Protein 7ZS6 (pdb70)

Structure (mmCIF, N/CA/C/O backbone):
data_7ZS6
#
_entry.id   7ZS6
#
_cell.length_a   109.499
_cell.length_b   109.499
_cell.length_c   141.092
_cell.angle_alpha   90.000
_cell.angle_beta   90.000
_cell.angle_gamma   90.000
#
_symmetry.space_group_name_H-M   'I 41 2 2'
#
loop_
_entity.id
_entity.type
_entity.pdbx_description
1 polymer 'Reactive intermediate deaminase A'
2 non-polymer 1,2-ETHANEDIOL
3 non-polymer 'MAGNESIUM ION'
4 non-polymer 'SODIUM ION'
5 water water
#
loop_
_atom_site.group_PDB
_atom_site.id
_atom_site.type_symbol
_atom_site.label_atom_id
_atom_site.label_alt_id
_atom_site.label_comp_id
_atom_site.label_asym_id
_atom_site.label_entity_id
_atom_site.label_seq_id
_atom_site.pdbx_PDB_ins_code
_atom_site.Cartn_x
_atom_site.Cartn_y
_atom_site.Cartn_z
_atom_site.occupancy
_atom_site.B_iso_or_equiv
_atom_site.auth_seq_id
_atom_site.auth_comp_id
_atom_site.auth_asym_id
_atom_site.auth_atom_id
_atom_site.pdbx_PDB_model_num
ATOM 1 N N . LYS A 1 8 ? 40.800 5.048 36.565 1.000 66.148 5 LYS AAA N 1
ATOM 2 C CA . LYS A 1 8 ? 39.327 4.842 36.618 1.000 53.586 5 LYS AAA CA 1
ATOM 3 C C . LYS A 1 8 ? 38.618 5.435 35.395 1.000 53.607 5 LYS AAA C 1
ATOM 4 O O . LYS A 1 8 ? 39.127 6.355 34.686 1.000 44.896 5 LYS AAA O 1
ATOM 10 N N . THR A 1 9 ? 37.387 5.009 35.232 1.000 37.086 6 THR AAA N 1
ATOM 11 C CA . THR A 1 9 ? 36.507 5.551 34.178 1.000 36.581 6 THR AAA CA 1
ATOM 12 C C . THR A 1 9 ? 35.464 6.421 34.869 1.000 37.572 6 THR AAA C 1
ATOM 13 O O . THR A 1 9 ? 34.853 5.936 35.804 1.000 38.115 6 THR AAA O 1
ATOM 17 N N . ILE A 1 10 ? 35.296 7.653 34.408 1.000 48.378 7 ILE AAA N 1
ATOM 18 C CA . ILE A 1 10 ? 34.237 8.580 34.907 1.000 40.700 7 ILE AAA CA 1
ATOM 19 C C . ILE A 1 10 ? 32.953 8.303 34.112 1.000 36.245 7 ILE AAA C 1
ATOM 20 O O . ILE A 1 10 ? 32.985 8.469 32.862 1.000 37.784 7 ILE AAA O 1
ATOM 25 N N . ARG A 1 11 ? 31.924 7.896 34.826 1.000 28.930 8 ARG AAA N 1
ATOM 26 C CA . ARG A 1 11 ? 30.554 7.742 34.319 1.000 26.967 8 ARG AAA CA 1
ATOM 27 C C . ARG A 1 11 ? 29.637 8.863 34.870 1.000 34.074 8 ARG AAA C 1
ATOM 28 O O . ARG A 1 11 ? 29.684 9.223 36.071 1.000 30.948 8 ARG AAA O 1
ATOM 36 N N . LYS A 1 12 ? 28.839 9.461 34.017 1.000 31.029 9 LYS AAA N 1
ATOM 37 C CA A LYS A 1 12 ? 27.816 10.440 34.434 0.560 28.028 9 LYS AAA CA 1
ATOM 38 C CA B LYS A 1 12 ? 27.811 10.433 34.448 0.440 28.405 9 LYS AAA CA 1
ATOM 39 C C . LYS A 1 12 ? 26.464 9.990 33.878 1.000 24.128 9 LYS AAA C 1
ATOM 40 O O . LYS A 1 12 ? 26.360 9.701 32.667 1.000 23.288 9 LYS AAA O 1
ATOM 51 N N . ILE A 1 13 ? 25.466 9.954 34.724 1.000 24.650 10 ILE AAA N 1
ATOM 52 C CA A ILE A 1 13 ? 24.051 9.785 34.320 0.720 24.341 10 ILE AAA CA 1
ATOM 53 C CA B ILE A 1 13 ? 24.056 9.780 34.270 0.280 22.893 10 ILE AAA CA 1
ATOM 54 C C . ILE A 1 13 ? 23.590 11.135 33.760 1.000 24.717 10 ILE AAA C 1
ATOM 55 O O . ILE A 1 13 ? 23.676 12.168 34.472 1.000 26.813 10 ILE AAA O 1
ATOM 64 N N . ILE A 1 14 ? 23.062 11.142 32.542 1.000 22.664 11 ILE AAA N 1
ATOM 65 C CA . ILE A 1 14 ? 22.557 12.348 31.888 1.000 21.861 11 ILE AAA CA 1
ATOM 66 C C . ILE A 1 14 ? 21.040 12.308 31.906 1.000 22.836 11 ILE AAA C 1
ATOM 67 O O . ILE A 1 14 ? 20.382 11.289 31.523 1.000 25.994 11 ILE AAA O 1
ATOM 72 N N . SER A 1 15 ? 20.453 13.422 32.331 1.000 25.600 12 SER AAA N 1
ATOM 73 C CA A SER A 1 15 ? 18.995 13.601 32.494 0.660 29.883 12 SER AAA CA 1
ATOM 74 C CA B SER A 1 15 ? 18.984 13.570 32.327 0.340 25.428 12 SER AAA CA 1
ATOM 75 C C . SER A 1 15 ? 18.663 15.033 32.062 1.000 26.797 12 SER AAA C 1
ATOM 76 O O . SER A 1 15 ? 19.274 15.920 32.631 1.000 32.134 12 SER AAA O 1
ATOM 81 N N . SER A 1 16 ? 17.739 15.217 31.163 1.000 22.909 13 SER AAA N 1
ATOM 82 C CA . SER A 1 16 ? 17.127 16.505 30.837 1.000 23.665 13 SER AAA CA 1
ATOM 83 C C . SER A 1 16 ? 15.631 16.394 31.077 1.000 24.805 13 SER AAA C 1
ATOM 84 O O . SER A 1 16 ? 14.936 15.559 30.511 1.000 25.915 13 SER AAA O 1
ATOM 87 N N . PRO A 1 17 ? 15.032 17.365 31.792 1.000 28.507 14 PRO AAA N 1
ATOM 88 C CA . PRO A 1 17 ? 13.566 17.426 31.850 1.000 29.321 14 PRO AAA CA 1
ATOM 89 C C . PRO A 1 17 ? 12.816 17.861 30.577 1.000 26.844 14 PRO AAA C 1
ATOM 90 O O . PRO A 1 17 ? 11.586 17.705 30.450 1.000 31.571 14 PRO AAA O 1
ATOM 94 N N . LEU A 1 18 ? 13.556 18.352 29.607 1.000 24.589 15 LEU AAA N 1
ATOM 95 C CA . LEU A 1 18 ? 12.999 18.723 28.288 1.000 23.906 15 LEU AAA CA 1
ATOM 96 C C . LEU A 1 18 ? 12.902 17.547 27.334 1.000 26.834 15 LEU AAA C 1
ATOM 97 O O . LEU A 1 18 ? 12.331 17.755 26.245 1.000 29.190 15 LEU AAA O 1
ATOM 102 N N . CYS A 1 19 ? 13.472 16.387 27.675 1.000 24.403 16 CYS AAA N 1
ATOM 103 C CA A CYS A 1 19 ? 13.407 15.185 26.793 0.800 26.357 16 CYS AAA CA 1
ATOM 104 C CA B CYS A 1 19 ? 13.421 15.162 26.834 0.200 28.045 16 CYS AAA CA 1
ATOM 105 C C . CYS A 1 19 ? 12.494 14.204 27.525 1.000 29.430 16 CYS AAA C 1
ATOM 106 O O . CYS A 1 19 ? 12.531 14.151 28.765 1.000 27.388 16 CYS AAA O 1
ATOM 111 N N . PRO A 1 20 ? 11.669 13.414 26.767 1.000 27.012 17 PRO AAA N 1
ATOM 112 C CA . PRO A 1 20 ? 10.738 12.505 27.397 1.000 28.073 17 PRO AAA CA 1
ATOM 113 C C . PRO A 1 20 ? 11.499 11.613 28.370 1.000 28.219 17 PRO AAA C 1
ATOM 114 O O . PRO A 1 20 ? 12.566 11.035 28.064 1.000 28.424 17 PRO AAA O 1
ATOM 118 N N . LYS A 1 21 ? 10.952 11.520 29.560 1.000 33.029 18 LYS AAA N 1
ATOM 119 C CA . LYS A 1 21 ? 11.541 10.704 30.626 1.000 40.364 18 LYS AAA CA 1
ATOM 120 C C . LYS A 1 21 ? 11.280 9.226 30.384 1.000 43.684 18 LYS AAA C 1
ATOM 121 O O . LYS A 1 21 ? 10.302 8.789 29.770 1.000 43.002 18 LYS AAA O 1
ATOM 127 N N . PRO A 1 22 ? 12.261 8.417 30.810 1.000 28.546 19 PRO AAA N 1
ATOM 128 C CA . PRO A 1 22 ? 12.162 6.956 30.737 1.000 34.636 19 PRO AAA CA 1
ATOM 129 C C . PRO A 1 22 ? 10.925 6.292 31.389 1.000 41.039 19 PRO AAA C 1
ATOM 130 O O . PRO A 1 22 ? 10.689 6.603 32.616 1.000 43.191 19 PRO AAA O 1
ATOM 134 N N . VAL A 1 23 ? 10.259 5.391 30.618 1.000 39.935 20 VAL AAA N 1
ATOM 135 C CA A VAL A 1 23 ? 9.060 4.593 31.063 0.600 48.346 20 VAL AAA CA 1
ATOM 136 C CA B VAL A 1 23 ? 9.059 4.591 31.042 0.400 47.791 20 VAL AAA CA 1
ATOM 137 C C . VAL A 1 23 ? 9.502 3.127 31.201 1.000 52.321 20 VAL AAA C 1
ATOM 138 O O . VAL A 1 23 ? 8.817 2.193 30.670 1.000 91.148 20 VAL AAA O 1
ATOM 145 N N . GLY A 1 24 ? 10.617 2.942 31.888 1.000 34.602 21 GLY AAA N 1
ATOM 146 C CA . GLY A 1 24 ? 11.230 1.655 32.257 1.000 31.624 21 GLY AAA CA 1
ATOM 147 C C . GLY A 1 24 ? 12.583 1.913 32.966 1.000 31.701 21 GLY AAA C 1
ATOM 148 O O . GLY A 1 24 ? 12.958 3.085 33.144 1.000 35.166 21 GLY AAA O 1
ATOM 149 N N . PRO A 1 25 ? 13.318 0.846 33.392 1.000 37.974 22 PRO AAA N 1
ATOM 150 C CA . PRO A 1 25 ? 14.594 0.891 34.146 1.000 33.892 22 PRO AAA CA 1
ATOM 151 C C . PRO A 1 25 ? 15.824 1.240 33.270 1.000 30.217 22 PRO AAA C 1
ATOM 152 O O . PRO A 1 25 ? 16.653 0.414 32.948 1.000 23.724 22 PRO AAA O 1
ATOM 156 N N . TYR A 1 26 ? 15.863 2.479 32.809 1.000 26.674 23 TYR AAA N 1
ATOM 157 C CA . TYR A 1 26 ? 16.883 2.992 31.884 1.000 21.539 23 TYR AAA CA 1
ATOM 158 C C . TYR A 1 26 ? 17.063 4.478 32.144 1.000 21.296 23 TYR AAA C 1
ATOM 159 O O . TYR A 1 26 ? 16.209 5.163 32.731 1.000 26.080 23 TYR AAA O 1
ATOM 168 N N . ASN A 1 27 ? 18.198 4.973 31.700 1.000 18.351 24 ASN AAA N 1
ATOM 169 C CA . ASN A 1 27 ? 18.533 6.401 31.678 1.000 19.376 24 ASN AAA CA 1
ATOM 170 C C . ASN A 1 27 ? 18.468 6.952 30.280 1.000 18.882 24 ASN AAA C 1
ATOM 171 O O . ASN A 1 27 ? 18.688 6.214 29.313 1.000 19.049 24 ASN AAA O 1
ATOM 176 N N . GLN A 1 28 ? 18.210 8.242 30.135 1.000 18.110 25 GLN AAA N 1
ATOM 177 C CA A GLN A 1 28 ? 18.205 8.919 28.821 0.650 17.549 25 GLN AAA CA 1
ATOM 178 C CA B GLN A 1 28 ? 18.185 8.903 28.807 0.350 17.383 25 GLN AAA CA 1
ATOM 179 C C . GLN A 1 28 ? 19.543 8.762 28.123 1.000 17.999 25 GLN AAA C 1
ATOM 180 O O . GLN A 1 28 ? 19.597 8.577 26.919 1.000 17.951 25 GLN AAA O 1
ATOM 191 N N . ALA A 1 29 ? 20.657 8.936 28.835 1.000 17.991 26 ALA AAA N 1
ATOM 192 C CA . ALA A 1 29 ? 22.002 8.783 28.282 1.000 17.043 26 ALA AAA CA 1
ATOM 193 C C . ALA A 1 29 ? 22.960 8.493 29.413 1.000 17.740 26 ALA AAA C 1
ATOM 194 O O . ALA A 1 29 ? 22.709 8.889 30.581 1.000 19.449 26 ALA AAA O 1
ATOM 196 N N . ILE A 1 30 ? 24.049 7.896 29.057 1.000 17.730 27 ILE AAA N 1
ATOM 197 C CA . ILE A 1 30 ? 25.211 7.625 29.943 1.000 17.646 27 ILE AAA CA 1
ATOM 198 C C . ILE A 1 30 ? 26.456 8.150 29.277 1.000 17.656 27 ILE AAA C 1
ATOM 199 O O . ILE A 1 30 ? 26.746 7.851 28.118 1.000 19.031 27 ILE AAA O 1
ATOM 204 N N . LEU A 1 31 ? 27.177 8.971 30.017 1.000 18.757 28 LEU AAA N 1
ATOM 205 C CA . LEU A 1 31 ? 28.446 9.556 29.567 1.000 20.596 28 LEU AAA CA 1
ATOM 206 C C . LEU A 1 31 ? 29.570 8.740 30.200 1.000 20.630 28 LEU AAA C 1
ATOM 207 O O . LEU A 1 31 ? 29.595 8.589 31.419 1.000 24.155 28 LEU AAA O 1
ATOM 212 N N . VAL A 1 32 ? 30.473 8.252 29.392 1.000 20.435 29 VAL AAA N 1
ATOM 213 C CA A VAL A 1 32 ? 31.674 7.468 29.788 0.400 23.347 29 VAL AAA CA 1
ATOM 214 C CA B VAL A 1 32 ? 31.674 7.530 29.858 0.600 24.286 29 VAL AAA CA 1
ATOM 215 C C . VAL A 1 32 ? 32.886 8.229 29.267 1.000 23.399 29 VAL AAA C 1
ATOM 216 O O . VAL A 1 32 ? 33.093 8.193 28.062 1.000 22.871 29 VAL AAA O 1
ATOM 223 N N . ASN A 1 33 ? 33.665 8.865 30.171 1.000 26.568 30 ASN AAA N 1
ATOM 224 C CA . ASN A 1 33 ? 34.735 9.804 29.783 1.000 31.561 30 ASN AAA CA 1
ATOM 225 C C . ASN A 1 33 ? 34.100 10.838 28.852 1.000 26.722 30 ASN AAA C 1
ATOM 226 O O . ASN A 1 33 ? 33.296 11.636 29.379 1.000 29.893 30 ASN AAA O 1
ATOM 231 N N . HIS A 1 34 ? 34.448 10.841 27.562 1.000 26.199 31 HIS AAA N 1
ATOM 232 C CA . HIS A 1 34 ? 33.932 11.834 26.613 1.000 29.782 31 HIS AAA CA 1
ATOM 233 C C . HIS A 1 34 ? 32.959 11.194 25.599 1.000 24.381 31 HIS AAA C 1
ATOM 234 O O . HIS A 1 34 ? 32.608 11.869 24.648 1.000 26.238 31 HIS AAA O 1
ATOM 241 N N . THR A 1 35 ? 32.499 9.961 25.793 1.000 22.413 32 THR AAA N 1
ATOM 242 C CA . THR A 1 35 ? 31.586 9.291 24.845 1.000 22.078 32 THR AAA CA 1
ATOM 243 C C . THR A 1 35 ? 30.204 9.157 25.484 1.000 19.526 32 THR AAA C 1
ATOM 244 O O . THR A 1 35 ? 30.080 8.540 26.547 1.000 19.913 32 THR AAA O 1
ATOM 248 N N . LEU A 1 36 ? 29.232 9.756 24.842 1.000 18.933 33 LEU AAA N 1
ATOM 249 C CA . LEU A 1 36 ? 27.863 9.822 25.333 1.000 17.507 33 LEU AAA CA 1
ATOM 250 C C . LEU A 1 36 ? 27.015 8.780 24.569 1.000 17.463 33 LEU AAA C 1
ATOM 251 O O . LEU A 1 36 ? 26.931 8.835 23.328 1.000 17.706 33 LEU AAA O 1
ATOM 256 N N . TYR A 1 37 ? 26.411 7.857 25.303 1.000 16.300 34 TYR AAA N 1
ATOM 257 C CA . TYR A 1 37 ? 25.559 6.801 24.754 1.000 15.927 34 TYR AAA CA 1
ATOM 258 C C . TYR A 1 37 ? 24.131 7.233 25.016 1.000 16.704 34 TYR AAA C 1
ATOM 259 O O . TYR A 1 37 ? 23.680 7.223 26.188 1.000 16.952 34 TYR AAA O 1
ATOM 268 N N . LEU A 1 38 ? 23.397 7.563 23.928 1.000 15.290 35 LEU AAA N 1
ATOM 269 C CA . LEU A 1 38 ? 21.990 7.990 24.089 1.000 15.124 35 LEU AAA CA 1
ATOM 270 C C . LEU A 1 38 ? 21.064 6.786 23.918 1.000 16.859 35 LEU AAA C 1
ATOM 271 O O . LEU A 1 38 ? 21.180 5.990 22.943 1.000 19.031 35 LEU AAA O 1
ATOM 276 N N . SER A 1 39 ? 20.072 6.693 24.753 1.000 16.386 36 SER AAA N 1
ATOM 277 C CA . SER A 1 39 ? 18.924 5.787 24.529 1.000 15.392 36 SER AAA CA 1
ATOM 278 C C . SER A 1 39 ? 18.180 6.208 23.270 1.000 15.578 36 SER AAA C 1
ATOM 279 O O . SER A 1 39 ? 18.166 7.373 22.883 1.000 16.318 36 SER AAA O 1
ATOM 282 N N . GLY A 1 40 ? 17.493 5.249 22.672 1.000 15.712 37 GLY AAA N 1
ATOM 283 C CA . GLY A 1 40 ? 16.606 5.587 21.575 1.000 15.894 37 GLY AAA CA 1
ATOM 284 C C . GLY A 1 40 ? 15.563 6.597 21.950 1.000 14.734 37 GLY AAA C 1
ATOM 285 O O . GLY A 1 40 ? 15.033 6.591 23.087 1.000 18.482 37 GLY AAA O 1
ATOM 286 N N . ILE A 1 41 ? 15.330 7.531 21.067 1.000 13.962 38 ILE AAA N 1
ATOM 287 C CA . ILE A 1 41 ? 14.443 8.683 21.262 1.000 15.015 38 ILE AAA CA 1
ATOM 288 C C . ILE A 1 41 ? 13.303 8.590 20.275 1.000 13.376 38 ILE AAA C 1
ATOM 289 O O . ILE A 1 41 ? 13.493 8.372 19.065 1.000 14.660 38 ILE AAA O 1
ATOM 294 N N . LEU A 1 42 ? 12.096 8.776 20.779 1.000 15.646 39 LEU AAA N 1
ATOM 295 C CA . LEU A 1 42 ? 10.869 8.883 20.025 1.000 15.966 39 LEU AAA CA 1
ATOM 296 C C . LEU A 1 42 ? 10.441 10.338 19.899 1.000 15.397 39 LEU AAA C 1
ATOM 297 O O . LEU A 1 42 ? 10.882 11.191 20.743 1.000 17.590 39 LEU AAA O 1
ATOM 302 N N . GLY A 1 43 ? 9.579 10.664 18.970 1.000 15.573 40 GLY AAA N 1
ATOM 303 C CA . GLY A 1 43 ? 9.029 12.001 18.767 1.000 15.348 40 GLY AAA CA 1
ATOM 304 C C . GLY A 1 43 ? 7.936 12.376 19.771 1.000 17.211 40 GLY AAA C 1
ATOM 305 O O . GLY A 1 43 ? 6.914 12.821 19.285 1.000 17.744 40 GLY AAA O 1
ATOM 306 N N . ILE A 1 44 ? 8.171 12.158 21.032 1.000 16.827 41 ILE AAA N 1
ATOM 307 C CA . ILE A 1 44 ? 7.236 12.484 22.132 1.000 16.941 41 ILE AAA CA 1
ATOM 308 C C . ILE A 1 44 ? 7.373 13.950 22.505 1.000 16.572 41 ILE AAA C 1
ATOM 309 O O . ILE A 1 44 ? 8.488 14.493 22.570 1.000 17.551 41 ILE AAA O 1
ATOM 314 N N . ASP A 1 45 ? 6.229 14.613 22.693 1.000 18.334 42 ASP AAA N 1
ATOM 315 C CA . ASP A 1 45 ? 6.214 15.968 23.274 1.000 18.740 42 ASP AAA CA 1
ATOM 316 C C . ASP A 1 45 ? 6.111 15.810 24.785 1.000 18.494 42 ASP AAA C 1
ATOM 317 O O . ASP A 1 45 ? 5.135 15.240 25.269 1.000 20.160 42 ASP AAA O 1
ATOM 322 N N . VAL A 1 46 ? 7.104 16.248 25.520 1.000 17.885 43 VAL AAA N 1
ATOM 323 C CA A VAL A 1 46 ? 7.051 16.151 27.003 0.680 20.357 43 VAL AAA CA 1
ATOM 324 C CA B VAL A 1 46 ? 7.138 16.246 27.015 0.320 21.053 43 VAL AAA CA 1
ATOM 325 C C . VAL A 1 46 ? 5.850 16.907 27.557 1.000 18.179 43 VAL AAA C 1
ATOM 326 O O . VAL A 1 46 ? 5.417 16.503 28.639 1.000 22.459 43 VAL AAA O 1
ATOM 333 N N . LYS A 1 47 ? 5.273 17.835 26.870 1.000 17.498 44 LYS AAA N 1
ATOM 334 C CA . LYS A 1 47 ? 4.095 18.540 27.347 1.000 18.654 44 LYS AAA CA 1
ATOM 335 C C . LYS A 1 47 ? 2.850 17.677 27.343 1.000 21.220 44 LYS AAA C 1
ATOM 336 O O . LYS A 1 47 ? 1.886 18.082 27.981 1.000 24.969 44 LYS AAA O 1
ATOM 342 N N . THR A 1 48 ? 2.821 16.602 26.542 1.000 21.106 45 THR AAA N 1
ATOM 343 C CA . THR A 1 48 ? 1.624 15.787 26.359 1.000 22.646 45 THR AAA CA 1
ATOM 344 C C . THR A 1 48 ? 1.841 14.347 26.756 1.000 21.871 45 THR AAA C 1
ATOM 345 O O . THR A 1 48 ? 0.842 13.641 26.894 1.000 25.420 45 THR AAA O 1
ATOM 349 N N . GLU A 1 49 ? 3.095 13.879 26.819 1.000 21.973 46 GLU AAA N 1
ATOM 350 C CA A GLU A 1 49 ? 3.437 12.451 27.038 0.680 25.314 46 GLU AAA CA 1
ATOM 351 C CA B GLU A 1 49 ? 3.447 12.456 27.053 0.320 22.591 46 GLU AAA CA 1
ATOM 352 C C . GLU A 1 49 ? 2.990 11.609 25.845 1.000 22.503 46 GLU AAA C 1
ATOM 353 O O . GLU A 1 49 ? 3.000 10.407 25.985 1.000 29.241 46 GLU AAA O 1
ATOM 364 N N . LYS A 1 50 ? 2.675 12.251 24.725 1.000 21.053 47 LYS AAA N 1
ATOM 365 C CA . LYS A 1 50 ? 2.275 11.554 23.513 1.000 22.478 47 LYS AAA CA 1
ATOM 366 C C . LYS A 1 50 ? 3.215 11.903 22.362 1.000 20.119 47 LYS AAA C 1
ATOM 367 O O . LYS A 1 50 ? 3.856 12.978 22.302 1.000 20.531 47 LYS AAA O 1
ATOM 373 N N . LEU A 1 51 ? 3.240 11.033 21.362 1.000 19.788 48 LEU AAA N 1
ATOM 374 C CA . LEU A 1 51 ? 3.870 11.411 20.079 1.000 21.237 48 LEU AAA CA 1
ATOM 375 C C . LEU A 1 51 ? 3.239 12.666 19.488 1.000 20.772 48 LEU AAA C 1
ATOM 376 O O . LEU A 1 51 ? 2.004 12.911 19.696 1.000 24.077 48 LEU AAA O 1
ATOM 381 N N . VAL A 1 52 ? 4.019 13.533 18.898 1.000 20.723 49 VAL AAA N 1
ATOM 382 C CA A VAL A 1 52 ? 3.498 14.630 18.063 0.960 22.382 49 VAL AAA CA 1
ATOM 383 C CA B VAL A 1 52 ? 3.494 14.649 18.071 0.040 23.150 49 VAL AAA CA 1
ATOM 384 C C . VAL A 1 52 ? 2.601 14.057 16.971 1.000 22.783 49 VAL AAA C 1
ATOM 385 O O . VAL A 1 52 ? 2.863 12.919 16.500 1.000 25.063 49 VAL AAA O 1
ATOM 392 N N . ASN A 1 53 ? 1.587 14.786 16.593 1.000 25.674 50 ASN AAA N 1
ATOM 393 C CA A ASN A 1 53 ? 0.738 14.317 15.469 0.670 28.346 50 ASN AAA CA 1
ATOM 394 C CA B ASN A 1 53 ? 0.725 14.350 15.468 0.330 28.493 50 ASN AAA CA 1
ATOM 395 C C . ASN A 1 53 ? 1.481 14.529 14.141 1.000 25.409 50 ASN AAA C 1
ATOM 396 O O . ASN A 1 53 ? 2.386 15.381 14.057 1.000 28.062 50 ASN AAA O 1
ATOM 405 N N . GLY A 1 54 ? 1.116 13.759 13.119 1.000 28.542 51 GLY AAA N 1
ATOM 406 C CA . GLY A 1 54 ? 1.508 14.016 11.720 1.000 30.153 51 GLY AAA CA 1
ATOM 407 C C . GLY A 1 54 ? 2.411 12.921 11.116 1.000 25.950 51 GLY AAA C 1
ATOM 408 O O . GLY A 1 54 ? 2.790 13.091 9.970 1.000 35.128 51 GLY AAA O 1
ATOM 409 N N . GLY A 1 55 ? 2.786 11.904 11.869 1.000 22.238 52 GLY AAA N 1
ATOM 410 C CA . GLY A 1 55 ? 3.524 10.741 11.344 1.000 21.378 52 GLY AAA CA 1
ATOM 411 C C . GLY A 1 55 ? 5.007 10.984 11.284 1.000 20.624 52 GLY AAA C 1
ATOM 412 O O . GLY A 1 55 ? 5.586 11.740 12.077 1.000 20.220 52 GLY AAA O 1
ATOM 413 N N . ALA A 1 56 ? 5.653 10.289 10.359 1.000 19.753 53 ALA AAA N 1
ATOM 414 C CA . ALA A 1 56 ? 7.125 10.195 10.360 1.000 18.463 53 ALA AAA CA 1
ATOM 415 C C . ALA A 1 56 ? 7.828 11.543 10.324 1.000 16.882 53 ALA AAA C 1
ATOM 416 O O . ALA A 1 56 ? 8.860 11.689 11.051 1.000 17.772 53 ALA AAA O 1
ATOM 418 N N . VAL A 1 57 ? 7.450 12.484 9.492 1.000 17.977 54 VAL AAA N 1
ATOM 419 C CA . VAL A 1 57 ? 8.196 13.747 9.377 1.000 18.247 54 VAL AAA CA 1
ATOM 420 C C . VAL A 1 57 ? 8.150 14.490 10.713 1.000 17.928 54 VAL AAA C 1
ATOM 421 O O . VAL A 1 57 ? 9.188 14.897 11.251 1.000 18.092 54 VAL AAA O 1
ATOM 425 N N . ALA A 1 58 ? 6.941 14.647 11.253 1.000 17.850 55 ALA AAA N 1
ATOM 426 C CA . ALA A 1 58 ? 6.753 15.353 12.546 1.000 18.402 55 ALA AAA CA 1
ATOM 427 C C . ALA A 1 58 ? 7.495 14.635 13.638 1.000 17.073 55 ALA AAA C 1
ATOM 428 O O . ALA A 1 58 ? 8.142 15.292 14.477 1.000 17.350 55 ALA AAA O 1
ATOM 430 N N . GLU A 1 59 ? 7.415 13.337 13.661 1.000 16.363 56 GLU AAA N 1
ATOM 431 C CA . GLU A 1 59 ? 8.051 12.575 14.741 1.000 15.359 56 GLU AAA CA 1
ATOM 432 C C . GLU A 1 59 ? 9.573 12.704 14.643 1.000 15.459 56 GLU AAA C 1
ATOM 433 O O . GLU A 1 59 ? 10.243 12.720 15.692 1.000 15.493 56 GLU AAA O 1
ATOM 439 N N . THR A 1 60 ? 10.129 12.699 13.436 1.000 15.490 57 THR AAA N 1
ATOM 440 C CA A THR A 1 60 ? 11.587 12.807 13.277 1.000 15.356 57 THR AAA CA 1
ATOM 441 C CA B THR A 1 60 ? 11.565 12.839 13.239 0.000 17.040 57 THR AAA CA 1
ATOM 442 C C . THR A 1 60 ? 12.041 14.159 13.844 1.000 15.751 57 THR AAA C 1
ATOM 443 O O . THR A 1 60 ? 13.017 14.249 14.552 1.000 15.220 57 THR AAA O 1
ATOM 450 N N . ARG A 1 61 ? 11.286 15.181 13.466 1.000 15.539 58 ARG AAA N 1
ATOM 451 C CA . ARG A 1 61 ? 11.689 16.547 13.926 1.000 15.858 58 ARG AAA CA 1
ATOM 452 C C . ARG A 1 61 ? 11.635 16.622 15.462 1.000 15.887 58 ARG AAA C 1
ATOM 453 O O . ARG A 1 61 ? 12.566 17.157 16.085 1.000 17.371 58 ARG AAA O 1
ATOM 461 N N . GLN A 1 62 ? 10.593 16.072 16.055 1.000 15.557 59 GLN AAA N 1
ATOM 462 C CA . GLN A 1 62 ? 10.484 16.121 17.511 1.000 16.052 59 GLN AAA CA 1
ATOM 463 C C . GLN A 1 62 ? 11.538 15.255 18.187 1.000 15.350 59 GLN AAA C 1
ATOM 464 O O . GLN A 1 62 ? 12.119 15.636 19.190 1.000 16.323 59 GLN AAA O 1
ATOM 470 N N . ALA A 1 63 ? 11.840 14.076 17.619 1.000 14.413 60 ALA AAA N 1
ATOM 471 C CA . ALA A 1 63 ? 12.893 13.225 18.170 1.000 14.193 60 ALA AAA CA 1
ATOM 472 C C . ALA A 1 63 ? 14.225 13.957 18.150 1.000 14.070 60 ALA AAA C 1
ATOM 473 O O . ALA A 1 63 ? 14.972 13.869 19.126 1.000 14.314 60 ALA AAA O 1
ATOM 475 N N . LEU A 1 64 ? 14.540 14.638 17.037 1.000 14.748 61 LEU AAA N 1
ATOM 476 C CA . LEU A 1 64 ? 15.825 15.331 16.932 1.000 16.211 61 LEU AAA CA 1
ATOM 477 C C . LEU A 1 64 ? 15.834 16.562 17.849 1.000 15.998 61 LEU AAA C 1
ATOM 478 O O . LEU A 1 64 ? 16.888 16.846 18.391 1.000 16.208 61 LEU AAA O 1
ATOM 483 N N A LEU A 1 65 ? 14.719 17.266 18.044 0.750 16.184 62 LEU AAA N 1
ATOM 484 N N B LEU A 1 65 ? 14.687 17.220 18.000 0.250 14.756 62 LEU AAA N 1
ATOM 485 C CA A LEU A 1 65 ? 14.687 18.343 19.060 0.750 17.153 62 LEU AAA CA 1
ATOM 486 C CA B LEU A 1 65 ? 14.539 18.343 18.945 0.250 14.745 62 LEU AAA CA 1
ATOM 487 C C A LEU A 1 65 ? 14.953 17.740 20.437 0.750 17.597 62 LEU AAA C 1
ATOM 488 C C B LEU A 1 65 ? 14.791 17.834 20.373 0.250 13.961 62 LEU AAA C 1
ATOM 489 O O A LEU A 1 65 ? 15.804 18.237 21.226 0.750 18.015 62 LEU AAA O 1
ATOM 490 O O B LEU A 1 65 ? 15.496 18.543 21.103 0.250 14.994 62 LEU AAA O 1
ATOM 499 N N . ASN A 1 66 ? 14.285 16.645 20.723 1.000 16.331 63 ASN AAA N 1
ATOM 500 C CA . ASN A 1 66 ? 14.501 15.971 22.023 1.000 16.493 63 ASN AAA CA 1
ATOM 501 C C . ASN A 1 66 ? 15.956 15.637 22.213 1.000 17.184 63 ASN AAA C 1
ATOM 502 O O . ASN A 1 66 ? 16.518 15.818 23.290 1.000 18.762 63 ASN AAA O 1
ATOM 507 N N . MET A 1 67 ? 16.592 15.096 21.152 1.000 15.956 64 MET AAA N 1
ATOM 508 C CA . MET A 1 67 ? 17.984 14.723 21.211 1.000 15.735 64 MET AAA CA 1
ATOM 509 C C . MET A 1 67 ? 18.859 15.952 21.554 1.000 16.451 64 MET AAA C 1
ATOM 510 O O . MET A 1 67 ? 19.822 15.814 22.295 1.000 17.592 64 MET AAA O 1
ATOM 515 N N . GLY A 1 68 ? 18.537 17.089 21.000 1.000 17.651 65 GLY AAA N 1
ATOM 516 C CA . GLY A 1 68 ? 19.307 18.310 21.257 1.000 18.107 65 GLY AAA CA 1
ATOM 517 C C . GLY A 1 68 ? 19.333 18.612 22.742 1.000 18.319 65 GLY AAA C 1
ATOM 518 O O . GLY A 1 68 ? 20.392 19.051 23.232 1.000 19.694 65 GLY AAA O 1
ATOM 519 N N . HIS A 1 69 ? 18.219 18.411 23.453 1.000 18.231 66 HIS AAA N 1
ATOM 520 C CA . HIS A 1 69 ? 18.216 18.673 24.909 1.000 19.402 66 HIS AAA CA 1
ATOM 521 C C . HIS A 1 69 ? 19.203 17.791 25.635 1.000 19.828 66 HIS AAA C 1
ATOM 522 O O . HIS A 1 69 ? 19.892 18.221 26.567 1.000 20.602 66 HIS AAA O 1
ATOM 529 N N A ILE A 1 70 ? 19.244 16.521 25.254 0.690 19.234 67 ILE AAA N 1
ATOM 530 N N B ILE A 1 70 ? 19.252 16.511 25.268 0.310 19.491 67 ILE AAA N 1
ATOM 531 C CA A ILE A 1 70 ? 20.177 15.561 25.883 0.690 17.845 67 ILE AAA CA 1
ATOM 532 C CA B ILE A 1 70 ? 20.186 15.544 25.907 0.310 17.965 67 ILE AAA CA 1
ATOM 533 C C A ILE A 1 70 ? 21.621 15.959 25.544 0.690 18.354 67 ILE AAA C 1
ATOM 534 C C B ILE A 1 70 ? 21.630 15.918 25.544 0.310 17.699 67 ILE AAA C 1
ATOM 535 O O A ILE A 1 70 ? 22.495 15.923 26.457 0.690 21.412 67 ILE AAA O 1
ATOM 536 O O B ILE A 1 70 ? 22.503 15.875 26.447 0.310 20.295 67 ILE AAA O 1
ATOM 545 N N . LEU A 1 71 ? 21.901 16.216 24.268 1.000 17.707 68 LEU AAA N 1
ATOM 546 C CA . LEU A 1 71 ? 23.258 16.579 23.857 1.000 20.761 68 LEU AAA CA 1
ATOM 547 C C . LEU A 1 71 ? 23.712 17.819 24.635 1.000 20.621 68 LEU AAA C 1
ATOM 548 O O . LEU A 1 71 ? 24.807 17.735 25.201 1.000 22.355 68 LEU AAA O 1
ATOM 553 N N . LYS A 1 72 ? 22.848 18.827 24.741 1.000 20.502 69 LYS AAA N 1
ATOM 554 C CA . LYS A 1 72 ? 23.257 20.094 25.403 1.000 22.688 69 LYS AAA CA 1
ATOM 555 C C . LYS A 1 72 ? 23.487 19.810 26.892 1.000 22.051 69 LYS AAA C 1
ATOM 556 O O . LYS A 1 72 ? 24.501 20.282 27.453 1.000 24.055 69 LYS AAA O 1
ATOM 562 N N . GLU A 1 73 ? 22.639 19.026 27.508 1.000 21.873 70 GLU AAA N 1
ATOM 563 C CA . GLU A 1 73 ? 22.777 18.685 28.948 1.000 23.032 70 GLU AAA CA 1
ATOM 564 C C . GLU A 1 73 ? 24.145 18.055 29.221 1.000 24.556 70 GLU AAA C 1
ATOM 565 O O . GLU A 1 73 ? 24.765 18.303 30.285 1.000 27.971 70 GLU AAA O 1
ATOM 571 N N . ALA A 1 74 ? 24.636 17.218 28.299 1.000 22.306 71 ALA AAA N 1
ATOM 572 C CA . ALA A 1 74 ? 25.879 16.455 28.467 1.000 24.021 71 ALA AAA CA 1
ATOM 573 C C . ALA A 1 74 ? 27.109 17.278 28.054 1.000 24.970 71 ALA AAA C 1
ATOM 574 O O . ALA A 1 74 ? 28.227 16.768 28.249 1.000 29.663 71 ALA AAA O 1
ATOM 576 N N . GLY A 1 75 ? 26.951 18.433 27.390 1.000 25.148 72 GLY AAA N 1
ATOM 577 C CA . GLY A 1 75 ? 28.086 19.192 26.832 1.000 24.832 72 GLY AAA CA 1
ATOM 578 C C . GLY A 1 75 ? 28.485 18.719 25.459 1.000 23.346 72 GLY AAA C 1
ATOM 579 O O . GLY A 1 75 ? 29.665 18.889 25.068 1.000 25.585 72 GLY AAA O 1
ATOM 580 N N . SER A 1 76 ? 27.515 18.192 24.702 1.000 22.395 73 SER AAA N 1
ATOM 581 C CA . SER A 1 76 ? 27.703 17.847 23.273 1.000 19.880 73 SER AAA CA 1
ATOM 582 C C . SER A 1 76 ? 26.779 18.718 22.440 1.000 22.602 73 SER AAA C 1
ATOM 583 O O . SER A 1 76 ? 26.169 19.684 22.922 1.000 24.592 73 SER AAA O 1
ATOM 586 N N . ASN A 1 77 ? 26.690 18.382 21.159 1.000 19.763 74 ASN AAA N 1
ATOM 587 C CA A ASN A 1 77 ? 25.918 19.136 20.161 0.440 19.936 74 ASN AAA CA 1
ATOM 588 C CA B ASN A 1 77 ? 25.778 19.051 20.215 0.560 21.600 74 ASN AAA CA 1
ATOM 589 C C . ASN A 1 77 ? 25.698 18.198 18.964 1.000 19.636 74 ASN AAA C 1
ATOM 590 O O . ASN A 1 77 ? 26.369 17.195 18.877 1.000 19.503 74 ASN AAA O 1
ATOM 599 N N . TYR A 1 78 ? 24.829 18.589 18.093 1.000 20.714 75 TYR AAA N 1
ATOM 600 C CA . TYR A 1 78 ? 24.580 17.815 16.864 1.000 18.758 75 TYR AAA CA 1
ATOM 601 C C . TYR A 1 78 ? 25.892 17.613 16.091 1.000 19.813 75 TYR AAA C 1
ATOM 602 O O . TYR A 1 78 ? 26.131 16.536 15.561 1.000 19.959 75 TYR AAA O 1
ATOM 611 N N . ASN A 1 79 ? 26.772 18.628 16.054 1.000 20.445 76 ASN AAA N 1
ATOM 612 C CA A ASN A 1 79 ? 28.090 18.630 15.358 0.350 18.640 76 ASN AAA CA 1
ATOM 613 C CA B ASN A 1 79 ? 27.997 18.474 15.245 0.650 20.749 76 ASN AAA CA 1
ATOM 614 C C . ASN A 1 79 ? 29.053 17.616 15.963 1.000 20.071 76 ASN AAA C 1
ATOM 615 O O . ASN A 1 79 ? 30.160 17.468 15.398 1.000 26.346 76 ASN AAA O 1
ATOM 624 N N . LYS A 1 80 ? 28.741 17.064 17.135 1.000 18.874 77 LYS AAA N 1
ATOM 625 C CA . LYS A 1 80 ? 29.611 16.137 17.868 1.000 19.926 77 LYS AAA CA 1
ATOM 626 C C . LYS A 1 80 ? 28.948 14.750 17.944 1.000 18.475 77 LYS AAA C 1
ATOM 627 O O . LYS A 1 80 ? 29.498 13.900 18.579 1.000 18.377 77 LYS AAA O 1
ATOM 633 N N . VAL A 1 81 ? 27.874 14.540 17.201 1.000 17.714 78 VAL AAA N 1
ATOM 634 C CA . VAL A 1 81 ? 27.299 13.181 17.066 1.000 16.598 78 VAL AAA CA 1
ATOM 635 C C . VAL A 1 81 ? 28.167 12.359 16.121 1.000 17.160 78 VAL AAA C 1
ATOM 636 O O . VAL A 1 81 ? 28.519 12.858 15.039 1.000 18.779 78 VAL AAA O 1
ATOM 640 N N . ILE A 1 82 ? 28.502 11.159 16.547 1.000 17.080 79 ILE AAA N 1
ATOM 641 C CA A ILE A 1 82 ? 29.445 10.189 15.918 0.530 15.660 79 ILE AAA CA 1
ATOM 642 C CA B ILE A 1 82 ? 29.403 10.377 15.679 0.470 17.250 79 ILE AAA CA 1
ATOM 643 C C . ILE A 1 82 ? 28.686 9.208 15.035 1.000 15.363 79 ILE AAA C 1
ATOM 644 O O . ILE A 1 82 ? 29.161 8.879 13.977 1.000 16.946 79 ILE AAA O 1
ATOM 653 N N . LYS A 1 83 ? 27.591 8.687 15.570 1.000 15.624 80 LYS AAA N 1
ATOM 654 C CA A LYS A 1 83 ? 26.862 7.587 14.911 0.800 15.777 80 LYS AAA CA 1
ATOM 655 C CA B LYS A 1 83 ? 26.874 7.552 14.944 0.200 15.824 80 LYS AAA CA 1
ATOM 656 C C . LYS A 1 83 ? 25.404 7.693 15.309 1.000 15.031 80 LYS AAA C 1
ATOM 657 O O . LYS A 1 83 ? 25.109 7.927 16.488 1.000 17.086 80 LYS AAA O 1
ATOM 668 N N . THR A 1 84 ? 24.514 7.533 14.342 1.000 15.074 81 THR AAA N 1
ATOM 669 C CA . THR A 1 84 ? 23.077 7.380 14.612 1.000 14.910 81 THR AAA CA 1
ATOM 670 C C . THR A 1 84 ? 22.594 6.061 14.028 1.000 14.958 81 THR AAA C 1
ATOM 671 O O . THR A 1 84 ? 23.135 5.552 13.030 1.000 15.484 81 THR AAA O 1
ATOM 675 N N . THR A 1 85 ? 21.544 5.507 14.604 1.000 14.264 82 THR AAA N 1
ATOM 676 C CA . THR A 1 85 ? 20.764 4.412 14.050 1.000 14.482 82 THR AAA CA 1
ATOM 677 C C . THR A 1 85 ? 19.329 4.847 13.968 1.000 14.028 82 THR AAA C 1
ATOM 678 O O . THR A 1 85 ? 18.799 5.330 14.979 1.000 15.375 82 THR AAA O 1
ATOM 682 N N . ILE A 1 86 ? 18.752 4.801 12.793 1.000 14.869 83 ILE AAA N 1
ATOM 683 C CA . ILE A 1 86 ? 17.357 5.195 12.557 1.000 15.738 83 ILE AAA CA 1
ATOM 684 C C . ILE A 1 86 ? 16.527 3.932 12.392 1.000 14.782 83 ILE AAA C 1
ATOM 685 O O . ILE A 1 86 ? 16.767 3.122 11.470 1.000 15.049 83 ILE AAA O 1
ATOM 690 N N . PHE A 1 87 ? 15.576 3.734 13.290 1.000 14.223 84 PHE AAA N 1
ATOM 691 C CA . PHE A 1 87 ? 14.638 2.610 13.274 1.000 13.331 84 PHE AAA CA 1
ATOM 692 C C . PHE A 1 87 ? 13.338 3.136 12.743 1.000 14.084 84 PHE AAA C 1
ATOM 693 O O . PHE A 1 87 ? 12.754 4.089 13.300 1.000 15.652 84 PHE AAA O 1
ATOM 701 N N . LEU A 1 88 ? 12.879 2.577 11.646 1.000 12.735 85 LEU AAA N 1
ATOM 702 C CA . LEU A 1 88 ? 11.691 3.033 10.941 1.000 12.664 85 LEU AAA CA 1
ATOM 703 C C . LEU A 1 88 ? 10.591 1.991 11.030 1.000 12.673 85 LEU AAA C 1
ATOM 704 O O . LEU A 1 88 ? 10.861 0.781 10.931 1.000 13.475 85 LEU AAA O 1
ATOM 709 N N . GLN A 1 89 ? 9.357 2.473 11.173 1.000 13.878 86 GLN AAA N 1
ATOM 710 C CA A GLN A 1 89 ? 8.161 1.619 10.978 0.280 13.159 86 GLN AAA CA 1
ATOM 711 C CA B GLN A 1 89 ? 8.239 1.540 10.982 0.720 13.915 86 GLN AAA CA 1
ATOM 712 C C . GLN A 1 89 ? 7.991 1.263 9.490 1.000 14.250 86 GLN AAA C 1
ATOM 713 O O . GLN A 1 89 ? 7.462 0.188 9.184 1.000 15.470 86 GLN AAA O 1
ATOM 724 N N . ASP A 1 90 ? 8.358 2.180 8.617 1.000 14.303 87 ASP AAA N 1
ATOM 725 C CA . ASP A 1 90 ? 8.143 1.994 7.163 1.000 14.371 87 ASP AAA CA 1
ATOM 726 C C . ASP A 1 90 ? 9.378 2.519 6.476 1.000 14.551 87 ASP AAA C 1
ATOM 727 O O . ASP A 1 90 ? 9.616 3.733 6.452 1.000 14.872 87 ASP AAA O 1
ATOM 732 N N . ILE A 1 91 ? 10.100 1.633 5.781 1.000 14.201 88 ILE AAA N 1
ATOM 733 C CA A ILE A 1 91 ? 11.312 2.030 5.025 0.920 15.519 88 ILE AAA CA 1
ATOM 734 C CA B ILE A 1 91 ? 11.337 2.050 5.028 0.080 15.607 88 ILE AAA CA 1
ATOM 735 C C . ILE A 1 91 ? 10.972 3.123 4.002 1.000 15.436 88 ILE AAA C 1
ATOM 736 O O . ILE A 1 91 ? 11.862 3.867 3.629 1.000 15.783 88 ILE AAA O 1
ATOM 745 N N . ASN A 1 92 ? 9.729 3.161 3.517 1.000 14.973 89 ASN AAA N 1
ATOM 746 C CA . ASN A 1 92 ? 9.377 4.169 2.500 1.000 16.214 89 ASN AAA CA 1
ATOM 747 C C . ASN A 1 92 ? 9.369 5.579 3.058 1.000 16.590 89 ASN AAA C 1
ATOM 748 O O . ASN A 1 92 ? 9.360 6.528 2.257 1.000 18.190 89 ASN AAA O 1
ATOM 753 N N . ASP A 1 93 ? 9.466 5.761 4.372 1.000 15.342 90 ASP AAA N 1
ATOM 754 C CA . ASP A 1 93 ? 9.615 7.094 4.973 1.000 16.181 90 ASP AAA CA 1
ATOM 755 C C . ASP A 1 93 ? 11.056 7.572 4.937 1.000 16.209 90 ASP AAA C 1
ATOM 756 O O . ASP A 1 93 ? 11.343 8.705 5.348 1.000 16.403 90 ASP AAA O 1
ATOM 761 N N . PHE A 1 94 ? 12.014 6.736 4.501 1.000 15.536 91 PHE AAA N 1
ATOM 762 C CA . PHE A 1 94 ? 13.426 7.107 4.637 1.000 15.898 91 PHE AAA CA 1
ATOM 763 C C . PHE A 1 94 ? 13.765 8.445 4.005 1.000 17.006 91 PHE AAA C 1
ATOM 764 O O . PHE A 1 94 ? 14.431 9.257 4.662 1.000 17.173 91 PHE AAA O 1
ATOM 772 N N . THR A 1 95 ? 13.317 8.721 2.774 1.000 16.807 92 THR AAA N 1
ATOM 773 C CA A THR A 1 95 ? 13.692 10.001 2.113 0.800 18.698 92 THR AAA CA 1
ATOM 774 C CA B THR A 1 95 ? 13.783 10.002 2.172 0.200 16.738 92 THR AAA CA 1
ATOM 775 C C . THR A 1 95 ? 13.163 11.198 2.936 1.000 17.687 92 THR AAA C 1
ATOM 776 O O . THR A 1 95 ? 13.881 12.161 3.125 1.000 18.626 92 THR AAA O 1
ATOM 783 N N . ASP A 1 96 ? 11.928 11.106 3.407 1.000 16.857 93 ASP AAA N 1
ATOM 784 C CA . ASP A 1 96 ? 11.343 12.193 4.223 1.000 17.228 93 ASP AAA CA 1
ATOM 785 C C . ASP A 1 96 ? 12.087 12.399 5.555 1.000 18.145 93 ASP AAA C 1
ATOM 786 O O . ASP A 1 96 ? 12.382 13.519 5.970 1.000 19.387 93 ASP AAA O 1
ATOM 791 N N . VAL A 1 97 ? 12.408 11.284 6.200 1.000 16.872 94 VAL AAA N 1
ATOM 792 C CA . VAL A 1 97 ? 13.146 11.311 7.456 1.000 17.624 94 VAL AAA CA 1
ATOM 793 C C . VAL A 1 97 ? 14.495 11.946 7.226 1.000 16.892 94 VAL AAA C 1
ATOM 794 O O . VAL A 1 97 ? 14.953 12.798 8.006 1.000 17.976 94 VAL AAA O 1
ATOM 798 N N . ASN A 1 98 ? 15.163 11.584 6.133 1.000 16.371 95 ASN AAA N 1
ATOM 799 C CA A ASN A 1 98 ? 16.434 12.158 5.755 0.750 17.593 95 ASN AAA CA 1
ATOM 800 C CA B ASN A 1 98 ? 16.482 12.177 5.766 0.250 16.375 95 ASN AAA CA 1
ATOM 801 C C . ASN A 1 98 ? 16.363 13.702 5.576 1.000 17.946 95 ASN AAA C 1
ATOM 802 O O . ASN A 1 98 ? 17.320 14.405 5.930 1.000 17.760 95 ASN AAA O 1
ATOM 811 N N . GLU A 1 99 ? 15.288 14.181 4.951 1.000 17.047 96 GLU AAA N 1
ATOM 812 C CA . GLU A 1 99 ? 15.172 15.644 4.770 1.000 18.194 96 GLU AAA CA 1
ATOM 813 C C . GLU A 1 99 ? 15.097 16.336 6.140 1.000 17.254 96 GLU AAA C 1
ATOM 814 O O . GLU A 1 99 ? 15.751 17.370 6.326 1.000 18.872 96 GLU AAA O 1
ATOM 820 N N . VAL A 1 100 ? 14.364 15.769 7.076 1.000 17.040 97 VAL AAA N 1
ATOM 821 C CA . VAL A 1 100 ? 14.322 16.365 8.426 1.000 17.109 97 VAL AAA CA 1
ATOM 822 C C . VAL A 1 100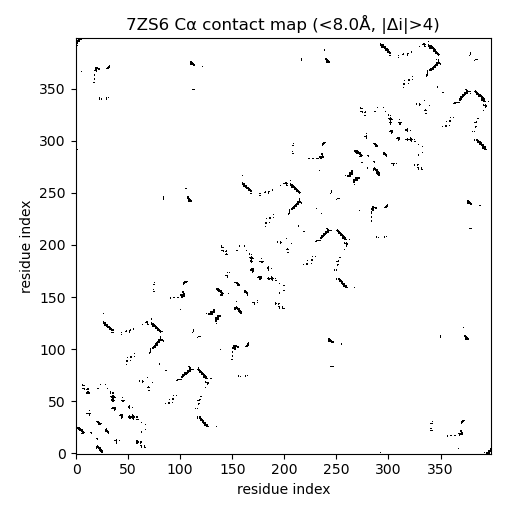 ? 15.693 16.285 9.100 1.000 17.404 97 VAL AAA C 1
ATOM 823 O O . VAL A 1 100 ? 16.137 17.225 9.734 1.000 17.980 97 VAL AAA O 1
ATOM 827 N N . TYR A 1 101 ? 16.349 15.145 8.953 1.000 16.958 98 TYR AAA N 1
ATOM 828 C CA . TYR A 1 101 ? 17.654 14.904 9.541 1.000 17.217 98 TYR AAA CA 1
ATOM 829 C C . TYR A 1 101 ? 18.581 16.033 9.143 1.000 17.316 98 TYR AAA C 1
ATOM 830 O O . TYR A 1 101 ? 19.389 16.486 9.980 1.000 18.978 98 TYR AAA O 1
ATOM 839 N N . LYS A 1 102 ? 18.521 16.459 7.869 1.000 17.875 99 LYS AAA N 1
ATOM 840 C CA . LYS A 1 102 ? 19.408 17.545 7.362 1.000 19.738 99 LYS AAA CA 1
ATOM 841 C C . LYS A 1 102 ? 19.090 18.923 7.965 1.000 19.634 99 LYS AAA C 1
ATOM 842 O O . LYS A 1 102 ? 19.952 19.808 7.825 1.000 22.537 99 LYS AAA O 1
ATOM 848 N N . GLU A 1 103 ? 17.984 19.091 8.658 1.000 19.868 100 GLU AAA N 1
ATOM 849 C CA . GLU A 1 103 ? 17.711 20.338 9.417 1.000 20.308 100 GLU AAA CA 1
ATOM 850 C C . GLU A 1 103 ? 18.608 20.426 10.631 1.000 20.237 100 GLU AAA C 1
ATOM 851 O O . GLU A 1 103 ? 18.807 21.543 11.182 1.000 22.662 100 GLU AAA O 1
ATOM 857 N N . PHE A 1 104 ? 19.088 19.300 11.096 1.000 19.819 101 PHE AAA N 1
ATOM 858 C CA . PHE A 1 104 ? 19.849 19.185 12.354 1.000 18.698 101 PHE AAA CA 1
ATOM 859 C C . PHE A 1 104 ? 21.325 18.925 12.155 1.000 20.646 101 PHE AAA C 1
ATOM 860 O O . PHE A 1 104 ? 22.142 19.453 12.908 1.000 22.919 101 PHE AAA O 1
ATOM 868 N N . PHE A 1 105 ? 21.643 18.036 11.223 1.000 19.558 102 PHE AAA N 1
ATOM 869 C CA . PHE A 1 105 ? 23.031 17.629 10.950 1.000 19.792 102 PHE AAA CA 1
ATOM 870 C C . PHE A 1 105 ? 23.439 18.328 9.664 1.000 22.952 102 PHE AAA C 1
ATOM 871 O O . PHE A 1 105 ? 22.855 18.083 8.613 1.000 25.933 102 PHE AAA O 1
ATOM 879 N N . LYS A 1 106 ? 24.433 19.204 9.776 1.000 23.748 103 LYS AAA N 1
ATOM 880 C CA . LYS A 1 106 ? 24.864 20.157 8.721 1.000 25.527 103 LYS AAA CA 1
ATOM 881 C C . LYS A 1 106 ? 26.287 19.925 8.223 1.000 27.403 103 LYS AAA C 1
ATOM 882 O O . LYS A 1 106 ? 26.619 20.412 7.140 1.000 29.420 103 LYS AAA O 1
ATOM 888 N N . GLU A 1 107 ? 27.115 19.357 9.067 1.000 25.023 104 GLU AAA N 1
ATOM 889 C CA A GLU A 1 107 ? 28.551 19.176 8.786 0.790 29.407 104 GLU AAA CA 1
ATOM 890 C CA B GLU A 1 107 ? 28.576 19.237 8.840 0.210 26.579 104 GLU AAA CA 1
ATOM 891 C C . GLU A 1 107 ? 29.085 17.982 9.553 1.000 23.123 104 GLU AAA C 1
ATOM 892 O O . GLU A 1 107 ? 28.468 17.567 10.497 1.000 24.845 104 GLU AAA O 1
ATOM 903 N N . ASN A 1 108 ? 30.225 17.431 9.115 1.000 23.823 105 ASN AAA N 1
ATOM 904 C CA . ASN A 1 108 ? 30.932 16.379 9.887 1.000 23.898 105 ASN AAA CA 1
ATOM 905 C C . ASN A 1 108 ? 29.887 15.311 10.207 1.000 19.800 105 ASN AAA C 1
ATOM 906 O O . ASN A 1 108 ? 29.806 14.851 11.366 1.000 21.379 105 ASN AAA O 1
ATOM 911 N N . TYR A 1 109 ? 29.143 14.881 9.187 1.000 19.744 106 TYR AAA N 1
ATOM 912 C CA . TYR A 1 109 ? 27.937 14.086 9.429 1.000 17.338 106 TYR AAA CA 1
ATOM 913 C C . TYR A 1 109 ? 28.291 12.800 10.156 1.000 17.360 106 TYR AAA C 1
ATOM 914 O O . TYR A 1 109 ? 29.300 12.122 9.903 1.000 17.676 106 TYR AAA O 1
ATOM 923 N N . PRO A 1 110 ? 27.393 12.339 11.054 1.000 16.740 107 PRO AAA N 1
ATOM 924 C CA . PRO A 1 110 ? 27.590 11.044 11.688 1.000 15.545 107 PRO AAA CA 1
ATOM 925 C C . PRO A 1 110 ? 27.648 9.868 10.728 1.000 14.758 107 PRO AAA C 1
ATOM 926 O O . PRO A 1 110 ? 27.056 9.929 9.672 1.000 15.675 107 PRO AAA O 1
ATOM 930 N N . ALA A 1 111 ? 28.276 8.818 11.189 1.000 14.977 108 ALA AAA N 1
ATOM 931 C CA . ALA A 1 111 ? 28.020 7.499 10.590 1.000 14.543 108 ALA AAA CA 1
ATOM 932 C C . ALA A 1 111 ? 26.543 7.163 10.805 1.000 15.186 108 ALA AAA C 1
ATOM 933 O O . ALA A 1 111 ? 25.956 7.706 11.794 1.000 15.690 108 ALA AAA O 1
ATOM 935 N N . ARG A 1 112 ? 25.973 6.262 10.057 1.000 14.516 109 ARG AAA N 1
ATOM 936 C CA . ARG A 1 112 ? 24.516 6.036 10.163 1.000 15.198 109 ARG AAA CA 1
ATOM 937 C C . ARG A 1 112 ? 24.194 4.633 9.703 1.000 14.931 109 ARG AAA C 1
ATOM 938 O O . ARG A 1 112 ? 24.783 4.122 8.735 1.000 16.365 109 ARG AAA O 1
ATOM 946 N N . SER A 1 113 ? 23.175 4.032 10.316 1.000 14.002 110 SER AAA N 1
ATOM 947 C CA . SER A 1 113 ? 22.504 2.854 9.792 1.000 14.264 110 SER AAA CA 1
ATOM 948 C C . SER A 1 113 ? 21.011 3.062 9.920 1.000 14.844 110 SER AAA C 1
ATOM 949 O O . SER A 1 113 ? 20.582 3.770 10.814 1.000 15.275 110 SER AAA O 1
ATOM 952 N N . THR A 1 114 ? 20.259 2.523 8.984 1.000 16.333 111 THR AAA N 1
ATOM 953 C CA . THR A 1 114 ? 18.829 2.701 8.919 1.000 16.090 111 THR AAA CA 1
ATOM 954 C C . THR A 1 114 ? 18.166 1.408 8.502 1.000 16.479 111 THR AAA C 1
ATOM 955 O O . THR A 1 114 ? 18.644 0.727 7.587 1.000 19.613 111 THR AAA O 1
ATOM 959 N N . PHE A 1 115 ? 17.078 1.038 9.140 1.000 14.442 112 PHE AAA N 1
ATOM 960 C CA . PHE A 1 115 ? 16.301 -0.123 8.688 1.000 15.514 112 PHE AAA CA 1
ATOM 961 C C . PHE A 1 115 ? 14.893 -0.023 9.239 1.000 13.112 112 PHE AAA C 1
ATOM 962 O O . PHE A 1 115 ? 14.622 0.732 10.168 1.000 13.950 112 PHE AAA O 1
ATOM 970 N N . GLN A 1 116 ? 13.996 -0.814 8.648 1.000 12.777 113 GLN AAA N 1
ATOM 971 C CA . GLN A 1 116 ? 12.633 -0.968 9.118 1.000 12.766 113 GLN AAA CA 1
ATOM 972 C C . GLN A 1 116 ? 12.554 -2.095 10.102 1.000 13.709 113 GLN AAA C 1
ATOM 973 O O . GLN A 1 116 ? 13.016 -3.194 9.812 1.000 15.045 113 GLN AAA O 1
ATOM 979 N N . VAL A 1 117 ? 11.938 -1.812 11.243 1.000 14.459 114 VAL AAA N 1
ATOM 980 C CA . VAL A 1 117 ? 11.707 -2.781 12.335 1.000 15.754 114 VAL AAA CA 1
ATOM 981 C C . VAL A 1 117 ? 10.360 -3.406 12.197 1.000 17.710 114 VAL AAA C 1
ATOM 982 O O . VAL A 1 117 ? 9.582 -3.015 11.325 1.000 19.391 114 VAL AAA O 1
ATOM 986 N N . GLY A 1 118 ? 10.078 -4.363 13.045 1.000 17.356 115 GLY AAA N 1
ATOM 987 C CA . GLY A 1 118 ? 8.728 -4.928 13.159 1.000 18.760 115 GLY AAA CA 1
ATOM 988 C C . GLY A 1 118 ? 7.738 -3.991 13.784 1.000 19.994 115 GLY AAA C 1
ATOM 989 O O . GLY A 1 118 ? 6.644 -3.763 13.221 1.000 22.403 115 GLY AAA O 1
ATOM 990 N N . LYS A 1 119 ? 8.123 -3.417 14.940 1.000 18.031 116 LYS AAA N 1
ATOM 991 C CA . LYS A 1 119 ? 7.280 -2.467 15.661 1.000 17.654 116 LYS AAA CA 1
ATOM 992 C C . LYS A 1 119 ? 8.171 -1.684 16.597 1.000 16.100 116 LYS AAA C 1
ATOM 993 O O . LYS A 1 119 ? 9.133 -2.200 17.125 1.000 17.011 116 LYS AAA O 1
ATOM 999 N N . LEU A 1 120 ? 7.767 -0.448 16.852 1.000 17.280 117 LEU AAA N 1
ATOM 1000 C CA . LEU A 1 120 ? 8.416 0.447 17.826 1.000 16.524 117 LEU AAA CA 1
ATOM 1001 C C . LEU A 1 120 ? 7.513 0.599 19.044 1.000 18.307 117 LEU AAA C 1
ATOM 1002 O O . LEU A 1 120 ? 6.270 0.429 18.988 1.000 21.891 117 LEU AAA O 1
ATOM 1007 N N . PRO A 1 121 ? 8.095 0.978 20.172 1.000 18.397 118 PRO AAA N 1
ATOM 1008 C CA . PRO A 1 121 ? 7.268 1.407 21.289 1.000 19.174 118 PRO AAA CA 1
ATOM 1009 C C . PRO A 1 121 ? 6.331 2.528 20.856 1.000 18.843 118 PRO AAA C 1
ATOM 1010 O O . PRO A 1 121 ? 6.606 3.334 19.935 1.000 19.866 118 PRO AAA O 1
ATOM 1014 N N . MET A 1 122 ? 5.167 2.563 21.514 1.000 21.476 119 MET AAA N 1
ATOM 1015 C CA A MET A 1 122 ? 4.146 3.628 21.307 0.730 22.372 119 MET AAA CA 1
ATOM 1016 C CA B MET A 1 122 ? 4.158 3.637 21.322 0.270 22.622 119 MET AAA CA 1
ATOM 1017 C C . MET A 1 122 ? 3.600 3.634 19.886 1.000 19.349 119 MET AAA C 1
ATOM 1018 O O . MET A 1 122 ? 3.044 4.627 19.450 1.000 21.108 119 MET AAA O 1
ATOM 1027 N N . ALA A 1 123 ? 3.740 2.511 19.196 1.000 19.197 120 ALA AAA N 1
ATOM 1028 C CA . ALA A 1 123 ? 3.329 2.473 17.769 1.000 18.954 120 ALA AAA CA 1
ATOM 1029 C C . ALA A 1 123 ? 3.912 3.667 16.994 1.000 18.821 120 ALA AAA C 1
ATOM 1030 O O . ALA A 1 123 ? 3.336 4.201 16.066 1.000 19.737 120 ALA AAA O 1
ATOM 1032 N N . ALA A 1 124 ? 5.133 4.031 17.346 1.000 15.997 121 ALA AAA N 1
ATOM 1033 C CA . ALA A 1 124 ? 5.815 5.162 16.691 1.000 16.818 121 ALA AAA CA 1
ATOM 1034 C C . ALA A 1 124 ? 6.233 4.814 15.251 1.000 14.820 121 ALA AAA C 1
ATOM 1035 O O . ALA A 1 124 ? 6.368 3.639 14.892 1.000 16.318 121 ALA AAA O 1
ATOM 1037 N N . GLN A 1 125 ? 6.481 5.860 14.504 1.000 14.744 122 GLN AAA N 1
ATOM 1038 C CA . GLN A 1 125 ? 6.994 5.685 13.150 1.000 15.129 122 GLN AAA CA 1
ATOM 1039 C C . GLN A 1 125 ? 8.502 5.729 13.058 1.000 13.612 122 GLN AAA C 1
ATOM 1040 O O . GLN A 1 125 ? 9.059 5.313 12.031 1.000 14.925 122 GLN AAA O 1
ATOM 1046 N N . LEU A 1 126 ? 9.169 6.278 14.048 1.000 14.364 123 LEU AAA N 1
ATOM 1047 C CA . LEU A 1 126 ? 10.596 6.606 14.011 1.000 16.828 123 LEU AAA CA 1
ATOM 1048 C C . LEU A 1 126 ? 11.149 6.469 15.428 1.000 14.271 123 LEU AAA C 1
ATOM 1049 O O . LEU A 1 126 ? 10.516 6.938 16.381 1.000 14.677 123 LEU AAA O 1
ATOM 1054 N N . GLU A 1 127 ? 12.328 5.922 15.572 1.000 13.895 124 GLU AAA N 1
ATOM 1055 C CA . GLU A 1 127 ? 13.114 6.000 16.785 1.000 14.117 124 GLU AAA CA 1
ATOM 1056 C C . GLU A 1 127 ? 14.553 6.183 16.356 1.000 14.682 124 GLU AAA C 1
ATOM 1057 O O . GLU A 1 127 ? 14.994 5.598 15.372 1.000 15.410 124 GLU AAA O 1
ATOM 1063 N N A ILE A 1 128 ? 15.276 7.076 17.015 0.510 13.275 125 ILE AAA N 1
ATOM 1064 N N B ILE A 1 128 ? 15.297 6.945 17.126 0.490 13.812 125 ILE AAA N 1
ATOM 1065 C CA A ILE A 1 128 ? 16.701 7.340 16.684 0.510 13.265 125 ILE AAA CA 1
ATOM 1066 C CA B ILE A 1 128 ? 16.695 7.254 16.771 0.490 14.170 125 ILE AAA CA 1
ATOM 1067 C C A ILE A 1 128 ? 17.577 7.129 17.912 0.510 12.691 125 ILE AAA C 1
ATOM 1068 C C B ILE A 1 128 ? 17.582 7.088 17.984 0.490 13.738 125 ILE AAA C 1
ATOM 1069 O O A ILE A 1 128 ? 17.296 7.759 18.921 0.510 13.412 125 ILE AAA O 1
ATOM 1070 O O B ILE A 1 128 ? 17.298 7.635 19.031 0.490 15.464 125 ILE AAA O 1
ATOM 1079 N N . GLU A 1 129 ? 18.616 6.308 17.796 1.000 13.718 126 GLU AAA N 1
ATOM 1080 C CA A GLU A 1 129 ? 19.627 6.221 18.874 0.550 13.672 126 GLU AAA CA 1
ATOM 1081 C CA B GLU A 1 129 ? 19.663 6.065 18.793 0.450 13.080 126 GLU AAA CA 1
ATOM 1082 C C . GLU A 1 129 ? 20.925 6.805 18.358 1.000 14.943 126 GLU AAA C 1
ATOM 1083 O O . GLU A 1 129 ? 21.180 6.857 17.186 1.000 18.875 126 GLU AAA O 1
ATOM 1094 N N . ALA A 1 130 ? 21.744 7.295 19.245 1.000 16.704 127 ALA AAA N 1
ATOM 1095 C CA . ALA A 1 130 ? 22.970 7.966 18.844 1.000 16.450 127 ALA AAA CA 1
ATOM 1096 C C . ALA A 1 130 ? 24.065 7.759 19.853 1.000 16.191 127 ALA AAA C 1
ATOM 1097 O O . ALA A 1 130 ? 23.816 7.438 21.000 1.000 16.359 127 ALA AAA O 1
ATOM 1099 N N . ILE A 1 131 ? 25.276 7.988 19.371 1.000 15.577 128 ILE AAA N 1
ATOM 1100 C CA A ILE A 1 131 ? 26.516 8.093 20.158 0.680 16.685 128 ILE AAA CA 1
ATOM 1101 C CA B ILE A 1 131 ? 26.480 8.121 20.213 0.320 16.397 128 ILE AAA CA 1
ATOM 1102 C C . ILE A 1 131 ? 27.144 9.435 19.800 1.000 16.253 128 ILE AAA C 1
ATOM 1103 O O . ILE A 1 131 ? 27.147 9.802 18.623 1.000 16.994 128 ILE AAA O 1
ATOM 1112 N N . ALA A 1 132 ? 27.619 10.160 20.812 1.000 17.203 129 ALA AAA N 1
ATOM 1113 C CA . ALA A 1 132 ? 28.161 11.524 20.558 1.000 18.070 129 ALA AAA CA 1
ATOM 1114 C C . ALA A 1 132 ? 29.406 11.679 21.445 1.000 17.943 129 ALA AAA C 1
ATOM 1115 O O . ALA A 1 132 ? 29.667 10.894 22.319 1.000 19.483 129 ALA AAA O 1
ATOM 1117 N N . ILE A 1 133 ? 30.091 12.767 21.219 1.000 19.553 130 ILE AAA N 1
ATOM 1118 C CA . ILE A 1 133 ? 31.319 13.145 21.988 1.000 21.498 130 ILE AAA CA 1
ATOM 1119 C C . ILE A 1 133 ? 31.026 14.417 22.775 1.000 19.660 130 ILE AAA C 1
ATOM 1120 O O . ILE A 1 133 ? 30.372 15.310 22.248 1.000 22.332 130 ILE AAA O 1
ATOM 1125 N N . THR A 1 134 ? 31.536 14.477 24.001 1.000 23.089 131 THR AAA N 1
ATOM 1126 C CA . THR A 1 134 ? 31.460 15.709 24.811 1.000 24.555 131 THR AAA CA 1
ATOM 1127 C C . THR A 1 134 ? 32.831 16.382 24.816 1.000 26.572 131 THR AAA C 1
ATOM 1128 O O . THR A 1 134 ? 33.849 15.759 24.539 1.000 25.624 131 THR AAA O 1
ATOM 1132 N N . GLY A 1 135 ? 32.833 17.639 25.216 1.000 30.232 132 GLY AAA N 1
ATOM 1133 C CA . GLY A 1 135 ? 34.079 18.402 25.368 1.000 33.171 132 GLY AAA CA 1
ATOM 1134 C C . GLY A 1 135 ? 34.703 18.791 24.045 1.000 34.051 132 GLY AAA C 1
ATOM 1135 O O . GLY A 1 135 ? 33.991 18.873 23.051 1.000 29.505 132 GLY AAA O 1
ATOM 1136 N N . GLU A 1 136 ? 35.992 19.083 24.055 1.000 33.948 133 GLU AAA N 1
ATOM 1137 C CA . GLU A 1 136 ? 36.632 19.658 22.848 1.000 34.167 133 GLU AAA CA 1
ATOM 1138 C C . GLU A 1 136 ? 36.899 18.543 21.853 1.000 32.049 133 GLU AAA C 1
ATOM 1139 O O . GLU A 1 136 ? 37.416 17.446 22.257 1.000 32.459 133 GLU AAA O 1
ATOM 1145 N N . VAL A 1 137 ? 36.574 18.851 20.597 1.000 33.666 134 VAL AAA N 1
ATOM 1146 C CA . VAL A 1 137 ? 36.784 17.914 19.468 1.000 31.055 134 VAL AAA CA 1
ATOM 1147 C C . VAL A 1 137 ? 37.578 18.618 18.406 1.000 32.150 134 VAL AAA C 1
ATOM 1148 O O . VAL A 1 137 ? 37.040 19.597 17.858 1.000 37.238 134 VAL AAA O 1
ATOM 1152 N N . GLU A 1 138 ? 38.710 18.030 18.028 1.000 31.537 135 GLU AAA N 1
ATOM 1153 C CA . GLU A 1 138 ? 39.518 18.485 16.865 1.000 31.519 135 GLU AAA CA 1
ATOM 1154 C C . GLU A 1 138 ? 39.199 17.535 15.705 1.000 25.360 135 GLU AAA C 1
ATOM 1155 O O . GLU A 1 138 ? 39.421 16.306 15.887 1.000 29.774 135 GLU AAA O 1
ATOM 1161 N N . THR A 1 139 ? 38.632 18.090 14.631 1.000 24.993 136 THR AAA N 1
ATOM 1162 C CA . THR A 1 139 ? 38.265 17.276 13.463 1.000 31.130 136 THR AAA CA 1
ATOM 1163 C C . THR A 1 139 ? 39.298 17.424 12.341 1.000 38.105 136 THR AAA C 1
ATOM 1164 O O . THR A 1 139 ? 39.521 18.541 11.922 1.000 37.484 136 THR AAA O 1
ATOM 1168 N N . ILE A 1 140 ? 39.804 16.290 11.859 1.000 37.948 137 ILE AAA N 1
ATOM 1169 C CA . ILE A 1 140 ? 40.628 16.117 10.625 1.000 43.240 137 ILE AAA CA 1
ATOM 1170 C C . ILE A 1 140 ? 39.954 15.119 9.636 1.000 52.752 137 ILE AAA C 1
ATOM 1171 O O . ILE A 1 140 ? 40.679 14.783 8.665 1.000 68.861 137 ILE AAA O 1
ATOM 1177 N N . LYS B 1 8 ? 41.483 16.931 24.602 1.000 54.340 5 LYS BBB N 1
ATOM 1178 C CA . LYS B 1 8 ? 40.576 16.963 23.389 1.000 50.981 5 LYS BBB CA 1
ATOM 1179 C C . LYS B 1 8 ? 40.450 15.564 22.753 1.000 47.071 5 LYS BBB C 1
ATOM 1180 O O . LYS B 1 8 ? 41.397 14.754 22.765 1.000 65.855 5 LYS BBB O 1
ATOM 1186 N N . THR B 1 9 ? 39.334 15.332 22.093 1.000 37.384 6 THR BBB N 1
ATOM 1187 C CA . THR B 1 9 ? 39.105 14.098 21.303 1.000 29.899 6 THR BBB CA 1
ATOM 1188 C C . THR B 1 9 ? 39.465 14.399 19.845 1.000 30.864 6 THR BBB C 1
ATOM 1189 O O . THR B 1 9 ? 39.094 15.472 19.337 1.000 31.849 6 THR BBB O 1
ATOM 1193 N N . ILE B 1 10 ? 40.154 13.460 19.185 1.000 30.794 7 ILE BBB N 1
ATOM 1194 C CA A ILE B 1 10 ? 40.490 13.614 17.745 0.450 31.625 7 ILE BBB CA 1
ATOM 1195 C CA B ILE B 1 10 ? 40.501 13.587 17.747 0.550 31.012 7 ILE BBB CA 1
ATOM 1196 C C . ILE B 1 10 ? 39.431 12.843 16.950 1.000 26.544 7 ILE BBB C 1
ATOM 1197 O O . ILE B 1 10 ? 39.332 11.639 17.126 1.000 28.809 7 ILE BBB O 1
ATOM 1206 N N . ARG B 1 11 ? 38.671 13.565 16.141 1.000 24.375 8 ARG BBB N 1
ATOM 1207 C CA . ARG B 1 11 ? 37.725 12.932 15.223 1.000 23.091 8 ARG BBB CA 1
ATOM 1208 C C . ARG B 1 11 ? 38.319 13.005 13.837 1.000 26.425 8 ARG BBB C 1
ATOM 1209 O O . ARG B 1 11 ? 38.737 14.098 13.381 1.000 26.619 8 ARG BBB O 1
ATOM 1217 N N . LYS B 1 12 ? 38.251 11.915 13.112 1.000 24.878 9 LYS BBB N 1
ATOM 1218 C CA A LYS B 1 12 ? 38.562 11.966 11.671 0.540 23.131 9 LYS BBB CA 1
ATOM 1219 C CA B LYS B 1 12 ? 38.594 11.912 11.671 0.460 23.174 9 LYS BBB CA 1
ATOM 1220 C C . LYS B 1 12 ? 37.391 11.411 10.858 1.000 20.154 9 LYS BBB C 1
ATOM 1221 O O . LYS B 1 12 ? 36.790 10.380 11.216 1.000 20.440 9 LYS BBB O 1
ATOM 1232 N N . ILE B 1 13 ? 37.028 12.134 9.825 1.000 21.140 10 ILE BBB N 1
ATOM 1233 C CA . ILE B 1 13 ? 35.999 11.712 8.850 1.000 21.563 10 ILE BBB CA 1
ATOM 1234 C C . ILE B 1 13 ? 36.659 10.736 7.890 1.000 21.124 10 ILE BBB C 1
ATOM 1235 O O . ILE B 1 13 ? 37.655 11.089 7.232 1.000 23.070 10 ILE BBB O 1
ATOM 1240 N N . ILE B 1 14 ? 36.144 9.529 7.794 1.000 19.667 11 ILE BBB N 1
ATOM 1241 C CA . ILE B 1 14 ? 36.696 8.501 6.917 1.000 19.932 11 ILE BBB CA 1
ATOM 1242 C C . ILE B 1 14 ? 35.813 8.343 5.697 1.000 19.282 11 ILE BBB C 1
ATOM 1243 O O . ILE B 1 14 ? 34.607 8.078 5.810 1.000 20.305 11 ILE BBB O 1
ATOM 1248 N N . SER B 1 15 ? 36.496 8.380 4.550 1.000 19.338 12 SER BBB N 1
ATOM 1249 C CA A SER B 1 15 ? 35.868 8.152 3.231 0.380 22.791 12 SER BBB CA 1
ATOM 1250 C CA B SER B 1 15 ? 35.869 8.171 3.232 0.410 23.636 12 SER BBB CA 1
ATOM 1251 C CA C SER B 1 15 ? 35.852 8.125 3.246 0.210 21.573 12 SER BBB CA 1
ATOM 1252 C C . SER B 1 15 ? 36.808 7.353 2.343 1.000 22.134 12 SER BBB C 1
ATOM 1253 O O . SER B 1 15 ? 38.044 7.639 2.395 1.000 25.769 12 SER BBB O 1
ATOM 1260 N N . SER B 1 16 ? 36.248 6.438 1.574 1.000 18.518 13 SER BBB N 1
ATOM 1261 C CA . SER B 1 16 ? 37.012 5.770 0.504 1.000 17.934 13 SER BBB CA 1
ATOM 1262 C C . SER B 1 16 ? 36.160 5.827 -0.741 1.000 18.927 13 SER BBB C 1
ATOM 1263 O O . SER B 1 16 ? 35.028 5.354 -0.714 1.000 19.708 13 SER BBB O 1
ATOM 1266 N N . PRO B 1 17 ? 36.692 6.276 -1.899 1.000 19.561 14 PRO BBB N 1
ATOM 1267 C CA . PRO B 1 17 ? 35.890 6.260 -3.124 1.000 19.760 14 PRO BBB CA 1
ATOM 1268 C C . PRO B 1 17 ? 35.727 4.843 -3.678 1.000 17.383 14 PRO BBB C 1
ATOM 1269 O O . PRO B 1 17 ? 34.958 4.629 -4.586 1.000 19.626 14 PRO BBB O 1
ATOM 1273 N N . LEU B 1 18 ? 36.479 3.901 -3.110 1.000 18.229 15 LEU BBB N 1
ATOM 1274 C CA . LEU B 1 18 ? 36.373 2.476 -3.516 1.000 19.055 15 LEU BBB CA 1
ATOM 1275 C C . LEU B 1 18 ? 35.132 1.822 -2.934 1.000 18.285 15 LEU BBB C 1
ATOM 1276 O O . LEU B 1 18 ? 34.700 0.759 -3.387 1.000 20.395 15 LEU BBB O 1
ATOM 1281 N N . CYS B 1 19 ? 34.618 2.414 -1.877 1.000 17.972 16 CYS BBB N 1
ATOM 1282 C CA A CYS B 1 19 ? 33.371 1.952 -1.227 0.750 18.053 16 CYS BBB CA 1
ATOM 1283 C CA B CYS B 1 19 ? 33.373 2.007 -1.176 0.250 18.580 16 CYS BBB CA 1
ATOM 1284 C C . CYS B 1 19 ? 32.241 2.851 -1.697 1.000 18.061 16 CYS BBB C 1
ATOM 1285 O O . CYS B 1 19 ? 32.377 4.075 -1.692 1.000 19.020 16 CYS BBB O 1
ATOM 1290 N N . PRO B 1 20 ? 31.093 2.261 -2.067 1.000 18.190 17 PRO BBB N 1
ATOM 1291 C CA . PRO B 1 20 ? 29.981 3.091 -2.468 1.000 17.499 17 PRO BBB CA 1
ATOM 1292 C C . PRO B 1 20 ? 29.594 4.102 -1.393 1.000 21.014 17 PRO BBB C 1
ATOM 1293 O O . PRO B 1 20 ? 29.712 3.844 -0.175 1.000 20.567 17 PRO BBB O 1
ATOM 1297 N N . LYS B 1 21 ? 29.187 5.259 -1.862 1.000 22.274 18 LYS BBB N 1
ATOM 1298 C CA A LYS B 1 21 ? 28.677 6.323 -0.954 0.310 26.095 18 LYS BBB CA 1
ATOM 1299 C CA B LYS B 1 21 ? 28.673 6.322 -0.965 0.690 26.717 18 LYS BBB CA 1
ATOM 1300 C C . LYS B 1 21 ? 27.429 6.908 -1.590 1.000 25.346 18 LYS BBB C 1
ATOM 1301 O O . LYS B 1 21 ? 27.493 7.972 -2.224 1.000 27.661 18 LYS BBB O 1
ATOM 1312 N N . PRO B 1 22 ? 26.284 6.210 -1.444 1.000 25.273 19 PRO BBB N 1
ATOM 1313 C CA . PRO B 1 22 ? 25.017 6.763 -1.900 1.000 29.023 19 PRO BBB CA 1
ATOM 1314 C C . PRO B 1 22 ? 24.837 8.162 -1.267 1.000 25.228 19 PRO BBB C 1
ATOM 1315 O O . PRO B 1 22 ? 25.268 8.402 -0.112 1.000 27.916 19 PRO BBB O 1
ATOM 1319 N N . VAL B 1 23 ? 24.149 9.055 -1.978 1.000 29.618 20 VAL BBB N 1
ATOM 1320 C CA A VAL B 1 23 ? 23.925 10.462 -1.531 0.500 31.185 20 VAL BBB CA 1
ATOM 1321 C CA B VAL B 1 23 ? 23.920 10.458 -1.532 0.500 29.329 20 VAL BBB CA 1
ATOM 1322 C C . VAL B 1 23 ? 23.265 10.452 -0.144 1.000 24.542 20 VAL BBB C 1
ATOM 1323 O O . VAL B 1 23 ? 22.385 9.612 0.113 1.000 27.161 20 VAL BBB O 1
ATOM 1330 N N . GLY B 1 24 ? 23.753 11.301 0.761 1.000 23.961 21 GLY BBB N 1
ATOM 1331 C CA . GLY B 1 24 ? 23.043 11.567 1.998 1.000 25.126 21 GLY BBB CA 1
ATOM 1332 C C . GLY B 1 24 ? 23.937 12.109 3.092 1.000 25.978 21 GLY BBB C 1
ATOM 1333 O O . GLY B 1 24 ? 25.174 12.145 2.974 1.000 24.715 21 GLY BBB O 1
ATOM 1334 N N . PRO B 1 25 ? 23.272 12.636 4.159 1.000 25.217 22 PRO BBB N 1
ATOM 1335 C CA . PRO B 1 25 ? 23.942 13.352 5.245 1.000 20.945 22 PRO BBB CA 1
ATOM 1336 C C . PRO B 1 25 ? 24.568 12.381 6.251 1.000 20.513 22 PRO BBB C 1
ATOM 1337 O O . PRO B 1 25 ? 24.177 12.318 7.421 1.000 20.632 22 PRO BBB O 1
ATOM 1341 N N . TYR B 1 26 ? 25.525 11.624 5.795 1.000 19.201 23 TYR BBB N 1
ATOM 1342 C CA . TYR B 1 26 ? 26.227 10.632 6.616 1.000 17.342 23 TYR BBB CA 1
ATOM 1343 C C . TYR B 1 26 ? 27.638 10.496 6.085 1.000 17.296 23 TYR BBB C 1
ATOM 1344 O O . TYR B 1 26 ? 27.961 10.957 4.946 1.000 19.825 23 TYR BBB O 1
ATOM 1353 N N . ASN B 1 27 ? 28.491 9.917 6.911 1.000 16.027 24 ASN BBB N 1
ATOM 1354 C CA . ASN B 1 27 ? 29.860 9.536 6.512 1.000 16.684 24 ASN BBB CA 1
ATOM 1355 C C . ASN B 1 27 ? 29.985 8.015 6.575 1.000 16.821 24 ASN BBB C 1
ATOM 1356 O O . ASN B 1 27 ? 29.356 7.356 7.412 1.000 16.856 24 ASN BBB O 1
ATOM 1361 N N . GLN B 1 28 ? 30.793 7.462 5.710 1.000 15.734 25 GLN BBB N 1
ATOM 1362 C CA A GLN B 1 28 ? 31.059 6.024 5.674 0.670 14.577 25 GLN BBB CA 1
ATOM 1363 C CA B GLN B 1 28 ? 31.037 6.008 5.676 0.330 14.499 25 GLN BBB CA 1
ATOM 1364 C C . GLN B 1 28 ? 31.520 5.542 7.041 1.000 15.581 25 GLN BBB C 1
ATOM 1365 O O . GLN B 1 28 ? 31.160 4.461 7.469 1.000 15.393 25 GLN BBB O 1
ATOM 1376 N N . ALA B 1 29 ? 32.410 6.302 7.666 1.000 15.778 26 ALA BBB N 1
ATOM 1377 C CA . ALA B 1 29 ? 32.849 5.986 9.011 1.000 14.917 26 ALA BBB CA 1
ATOM 1378 C C . ALA B 1 29 ? 33.365 7.252 9.676 1.000 15.641 26 ALA BBB C 1
ATOM 1379 O O . ALA B 1 29 ? 33.715 8.225 9.012 1.000 17.012 26 ALA BBB O 1
ATOM 1381 N N . ILE B 1 30 ? 33.318 7.197 11.010 1.000 15.692 27 ILE BBB N 1
ATOM 1382 C CA . ILE B 1 30 ? 33.849 8.258 11.866 1.000 16.320 27 ILE BBB CA 1
ATOM 1383 C C . ILE B 1 30 ? 34.832 7.579 12.806 1.000 16.834 27 ILE BBB C 1
ATOM 1384 O O . ILE B 1 30 ? 34.510 6.667 13.512 1.000 16.517 27 ILE BBB O 1
ATOM 1389 N N . LEU B 1 31 ? 36.028 8.166 12.879 1.000 17.223 28 LEU BBB N 1
ATOM 1390 C CA . LEU B 1 31 ? 37.081 7.709 13.803 1.000 18.628 28 LEU BBB CA 1
ATOM 1391 C C . LEU B 1 31 ? 37.116 8.667 14.981 1.000 19.137 28 LEU BBB C 1
ATOM 1392 O O . LEU B 1 31 ? 37.209 9.862 14.724 1.000 21.737 28 LEU BBB O 1
ATOM 1397 N N . VAL B 1 32 ? 37.022 8.111 16.161 1.000 18.909 29 VAL BBB N 1
ATOM 1398 C CA A VAL B 1 32 ? 37.257 8.971 17.342 0.390 20.371 29 VAL BBB CA 1
ATOM 1399 C CA B VAL B 1 32 ? 37.106 8.852 17.443 0.610 21.487 29 VAL BBB CA 1
ATOM 1400 C C . VAL B 1 32 ? 38.291 8.272 18.209 1.000 21.191 29 VAL BBB C 1
ATOM 1401 O O . VAL B 1 32 ? 38.143 7.149 18.658 1.000 21.385 29 VAL BBB O 1
ATOM 1408 N N . ASN B 1 33 ? 39.389 9.013 18.335 1.000 25.377 30 ASN BBB N 1
ATOM 1409 C CA A ASN B 1 33 ? 40.661 8.466 18.851 0.760 27.605 30 ASN BBB CA 1
ATOM 1410 C CA B ASN B 1 33 ? 40.646 8.443 18.879 0.240 26.793 30 ASN BBB CA 1
ATOM 1411 C C . ASN B 1 33 ? 40.989 7.202 18.038 1.000 23.975 30 ASN BBB C 1
ATOM 1412 O O . ASN B 1 33 ? 41.335 7.395 16.891 1.000 28.238 30 ASN BBB O 1
ATOM 1421 N N . HIS B 1 34 ? 40.920 6.008 18.625 1.000 23.477 31 HIS BBB N 1
ATOM 1422 C CA . HIS B 1 34 ? 41.280 4.736 17.932 1.000 24.779 31 HIS BBB CA 1
ATOM 1423 C C . HIS B 1 34 ? 40.030 3.900 17.643 1.000 23.087 31 HIS BBB C 1
ATOM 1424 O O . HIS B 1 34 ? 40.185 2.751 17.294 1.000 23.146 31 HIS BBB O 1
ATOM 1431 N N . THR B 1 35 ? 38.854 4.443 17.869 1.000 21.074 32 THR BBB N 1
ATOM 1432 C CA . THR B 1 35 ? 37.619 3.637 17.667 1.000 20.355 32 THR BBB CA 1
ATOM 1433 C C . THR B 1 35 ? 36.874 4.134 16.427 1.000 17.925 32 THR BBB C 1
ATOM 1434 O O . THR B 1 35 ? 36.523 5.318 16.275 1.000 19.066 32 THR BBB O 1
ATOM 1438 N N . LEU B 1 36 ? 36.710 3.194 15.499 1.000 18.251 33 LEU BBB N 1
ATOM 1439 C CA . LEU B 1 36 ? 36.136 3.486 14.164 1.000 17.648 33 LEU BBB CA 1
ATOM 1440 C C . LEU B 1 36 ? 34.673 2.984 14.148 1.000 15.145 33 LEU BBB C 1
ATOM 1441 O O . LEU B 1 36 ? 34.440 1.806 14.327 1.000 16.770 33 LEU BBB O 1
ATOM 1446 N N . TYR B 1 37 ? 33.760 3.913 13.920 1.000 14.479 34 TYR BBB N 1
ATOM 1447 C CA . TYR B 1 37 ? 32.313 3.597 13.842 1.000 15.206 34 TYR BBB CA 1
ATOM 1448 C C . TYR B 1 37 ? 31.925 3.637 12.341 1.000 14.319 34 TYR BBB C 1
ATOM 1449 O O . TYR B 1 37 ? 31.952 4.683 11.697 1.000 15.666 34 TYR BBB O 1
ATOM 1458 N N . LEU B 1 38 ? 31.627 2.465 11.830 1.000 14.799 35 LEU BBB N 1
ATOM 1459 C CA . LEU B 1 38 ? 31.267 2.288 10.409 1.000 14.464 35 LEU BBB CA 1
ATOM 1460 C C . LEU B 1 38 ? 29.750 2.390 10.239 1.000 15.071 35 LEU BBB C 1
ATOM 1461 O O . LEU B 1 38 ? 29.011 1.766 10.999 1.000 18.360 35 LEU BBB O 1
ATOM 1466 N N . SER B 1 39 ? 29.304 3.107 9.247 1.000 14.031 36 SER BBB N 1
ATOM 1467 C CA . SER B 1 39 ? 27.918 3.050 8.777 1.000 13.620 36 SER BBB CA 1
ATOM 1468 C C . SER B 1 39 ? 27.577 1.652 8.320 1.000 14.737 36 SER BBB C 1
ATOM 1469 O O . SER B 1 39 ? 28.420 0.902 7.845 1.000 15.248 36 SER BBB O 1
ATOM 1472 N N . GLY B 1 40 ? 26.292 1.321 8.413 1.000 13.895 37 GLY BBB N 1
ATOM 1473 C CA . GLY B 1 40 ? 25.824 0.074 7.814 1.000 14.856 37 GLY BBB CA 1
ATOM 1474 C C . GLY B 1 40 ? 26.153 0.025 6.341 1.000 14.789 37 GLY BBB C 1
ATOM 1475 O O . GLY B 1 40 ? 25.931 0.996 5.627 1.000 18.459 37 GLY BBB O 1
ATOM 1476 N N . ILE B 1 41 ? 26.614 -1.098 5.890 1.000 13.242 38 ILE BBB N 1
ATOM 1477 C CA . ILE B 1 41 ? 27.076 -1.341 4.493 1.000 13.749 38 ILE BBB CA 1
ATOM 1478 C C . ILE B 1 41 ? 26.104 -2.334 3.817 1.000 12.498 38 ILE BBB C 1
ATOM 1479 O O . ILE B 1 41 ? 25.895 -3.444 4.358 1.000 13.550 38 ILE BBB O 1
ATOM 1484 N N . LEU B 1 42 ? 25.651 -1.948 2.659 1.000 13.081 39 LEU BBB N 1
ATOM 1485 C CA . LEU B 1 42 ? 24.905 -2.822 1.744 1.000 12.764 39 LEU BBB CA 1
ATOM 1486 C C . LEU B 1 42 ? 25.875 -3.352 0.674 1.000 13.087 39 LEU BBB C 1
ATOM 1487 O O . LEU B 1 42 ? 26.916 -2.730 0.369 1.000 14.717 39 LEU BBB O 1
ATOM 1492 N N . GLY B 1 43 ? 25.500 -4.425 0.017 1.000 13.156 40 GLY BBB N 1
ATOM 1493 C CA . GLY B 1 43 ? 26.306 -5.048 -1.025 1.000 13.139 40 GLY BBB CA 1
ATOM 1494 C C . GLY B 1 43 ? 26.168 -4.363 -2.385 1.000 13.344 40 GLY BBB C 1
ATOM 1495 O O . GLY B 1 43 ? 25.752 -5.014 -3.346 1.000 14.252 40 GLY BBB O 1
ATOM 1496 N N . ILE B 1 44 ? 26.523 -3.096 -2.428 1.000 13.636 41 ILE BBB N 1
ATOM 1497 C CA . ILE B 1 44 ? 26.461 -2.269 -3.641 1.000 14.561 41 ILE BBB CA 1
ATOM 1498 C C . ILE B 1 44 ? 27.760 -2.407 -4.416 1.000 14.418 41 ILE BBB C 1
ATOM 1499 O O . ILE B 1 44 ? 28.835 -2.386 -3.848 1.000 15.092 41 ILE BBB O 1
ATOM 1504 N N . ASP B 1 45 ? 27.603 -2.554 -5.708 1.000 14.808 42 ASP BBB N 1
ATOM 1505 C CA A ASP B 1 45 ? 28.732 -2.500 -6.661 0.750 16.577 42 ASP BBB CA 1
ATOM 1506 C CA B ASP B 1 45 ? 28.749 -2.488 -6.640 0.250 16.671 42 ASP BBB CA 1
ATOM 1507 C C . ASP B 1 45 ? 29.066 -1.002 -6.853 1.000 16.104 42 ASP BBB C 1
ATOM 1508 O O . ASP B 1 45 ? 28.244 -0.270 -7.386 1.000 17.180 42 ASP BBB O 1
ATOM 1517 N N . VAL B 1 46 ? 30.270 -0.587 -6.496 1.000 17.676 43 VAL BBB N 1
ATOM 1518 C CA . VAL B 1 46 ? 30.617 0.834 -6.636 1.000 18.718 43 VAL BBB CA 1
ATOM 1519 C C . VAL B 1 46 ? 30.489 1.333 -8.059 1.000 19.209 43 VAL BBB C 1
ATOM 1520 O O . VAL B 1 46 ? 30.117 2.485 -8.207 1.000 20.183 43 VAL BBB O 1
ATOM 1524 N N . LYS B 1 47 ? 30.695 0.495 -9.048 1.000 19.252 44 LYS BBB N 1
ATOM 1525 C CA . LYS B 1 47 ? 30.588 0.933 -10.445 1.000 21.058 44 LYS BBB CA 1
ATOM 1526 C C . LYS B 1 47 ? 29.156 1.174 -10.860 1.000 22.902 44 LYS BBB C 1
ATOM 1527 O O . LYS B 1 47 ? 28.869 2.191 -11.475 1.000 27.045 44 LYS BBB O 1
ATOM 1533 N N . THR B 1 48 ? 28.234 0.287 -10.522 1.000 18.977 45 THR BBB N 1
ATOM 1534 C CA . THR B 1 48 ? 26.844 0.419 -10.979 1.000 19.860 45 THR BBB CA 1
ATOM 1535 C C . THR B 1 48 ? 26.035 1.299 -10.048 1.000 19.209 45 THR BBB C 1
ATOM 1536 O O . THR B 1 48 ? 24.954 1.719 -10.446 1.000 20.161 45 THR BBB O 1
ATOM 1540 N N . GLU B 1 49 ? 26.449 1.429 -8.787 1.000 18.194 46 GLU BBB N 1
ATOM 1541 C CA A GLU B 1 49 ? 25.701 2.119 -7.701 0.660 18.651 46 GLU BBB CA 1
ATOM 1542 C CA C GLU B 1 49 ? 25.634 2.164 -7.772 0.340 18.828 46 GLU BBB CA 1
ATOM 1543 C C . GLU B 1 49 ? 24.409 1.348 -7.358 1.000 18.416 46 GLU BBB C 1
ATOM 1544 O O . GLU B 1 49 ? 23.530 1.908 -6.703 1.000 19.280 46 GLU BBB O 1
ATOM 1555 N N . LYS B 1 50 ? 24.344 0.122 -7.762 1.000 16.753 47 LYS BBB N 1
ATOM 1556 C CA A LYS B 1 50 ? 23.207 -0.795 -7.504 0.720 16.861 47 LYS BBB CA 1
ATOM 1557 C CA B LYS B 1 50 ? 23.189 -0.746 -7.441 0.280 16.331 47 LYS BBB CA 1
ATOM 1558 C C . LYS B 1 50 ? 23.708 -1.979 -6.698 1.000 14.950 47 LYS BBB C 1
ATOM 1559 O O . LYS B 1 50 ? 24.889 -2.338 -6.748 1.000 15.105 47 LYS BBB O 1
ATOM 1570 N N . LEU B 1 51 ? 22.801 -2.693 -6.040 1.000 15.071 48 LEU BBB N 1
ATOM 1571 C CA . LEU B 1 51 ? 23.187 -3.966 -5.438 1.000 14.181 48 LEU BBB CA 1
ATOM 1572 C C . LEU B 1 51 ? 23.787 -4.909 -6.480 1.000 13.642 48 LEU BBB C 1
ATOM 1573 O O . LEU B 1 51 ? 23.325 -4.919 -7.643 1.000 14.878 48 LEU BBB O 1
ATOM 1578 N N . VAL B 1 52 ? 24.749 -5.655 -6.074 1.000 13.642 49 VAL BBB N 1
ATOM 1579 C CA A VAL B 1 52 ? 25.216 -6.803 -6.902 0.790 14.462 49 VAL BBB CA 1
ATOM 1580 C CA B VAL B 1 52 ? 25.249 -6.813 -6.867 0.210 14.118 49 VAL BBB CA 1
ATOM 1581 C C . VAL B 1 52 ? 24.070 -7.766 -7.107 1.000 14.544 49 VAL BBB C 1
ATOM 1582 O O . VAL B 1 52 ? 23.203 -7.888 -6.269 1.000 16.880 49 VAL BBB O 1
ATOM 1589 N N . ASN B 1 53 ? 24.095 -8.455 -8.223 1.000 15.234 50 ASN BBB N 1
ATOM 1590 C CA . ASN B 1 53 ? 23.135 -9.551 -8.468 1.000 15.877 50 ASN BBB CA 1
ATOM 1591 C C . ASN B 1 53 ? 23.549 -10.788 -7.716 1.000 13.989 50 ASN BBB C 1
ATOM 1592 O O . ASN B 1 53 ? 24.746 -10.962 -7.368 1.000 16.836 50 ASN BBB O 1
ATOM 1597 N N . GLY B 1 54 ? 22.582 -11.615 -7.395 1.000 15.301 51 GLY BBB N 1
ATOM 1598 C CA . GLY B 1 54 ? 22.830 -12.981 -6.892 1.000 15.910 51 GLY BBB CA 1
ATOM 1599 C C . GLY B 1 54 ? 22.244 -13.238 -5.495 1.000 15.058 51 GLY BBB C 1
ATOM 1600 O O . GLY B 1 54 ? 22.283 -14.386 -5.088 1.000 17.660 51 GLY BBB O 1
ATOM 1601 N N . GLY B 1 55 ? 21.791 -12.221 -4.814 1.000 14.582 52 GLY BBB N 1
ATOM 1602 C CA . GLY B 1 55 ? 21.144 -12.421 -3.508 1.000 15.033 52 GLY BBB CA 1
ATOM 1603 C C . GLY B 1 55 ? 22.122 -12.407 -2.365 1.000 14.679 52 GLY BBB C 1
ATOM 1604 O O . GLY B 1 55 ? 23.183 -11.801 -2.428 1.000 15.103 52 GLY BBB O 1
ATOM 1605 N N . ALA B 1 56 ? 21.727 -13.028 -1.274 1.000 14.274 53 ALA BBB N 1
ATOM 1606 C CA . ALA B 1 56 ? 22.423 -12.853 0.014 1.000 14.370 53 ALA BBB CA 1
ATOM 1607 C C . ALA B 1 56 ? 23.893 -13.206 -0.018 1.000 14.158 53 ALA BBB C 1
ATOM 1608 O O . ALA B 1 56 ? 24.669 -12.509 0.639 1.000 14.763 53 ALA BBB O 1
ATOM 1610 N N . VAL B 1 57 ? 24.303 -14.260 -0.704 1.000 13.822 54 VAL BBB N 1
ATOM 1611 C CA . VAL B 1 57 ? 25.740 -14.634 -0.714 1.000 14.670 54 VAL BBB CA 1
ATOM 1612 C C . VAL B 1 57 ? 26.553 -13.522 -1.366 1.000 13.658 54 VAL BBB C 1
ATOM 1613 O O . VAL B 1 57 ? 27.525 -13.043 -0.788 1.000 14.388 54 VAL BBB O 1
ATOM 1617 N N . ALA B 1 58 ? 26.135 -13.131 -2.573 1.000 14.766 55 ALA BBB N 1
ATOM 1618 C CA . ALA B 1 58 ? 26.865 -12.087 -3.312 1.000 13.791 55 ALA BBB CA 1
ATOM 1619 C C . ALA B 1 58 ? 26.853 -10.793 -2.529 1.000 13.473 55 ALA BBB C 1
ATOM 1620 O O . ALA B 1 58 ? 27.858 -10.075 -2.464 1.000 13.513 55 ALA BBB O 1
ATOM 1622 N N . GLU B 1 59 ? 25.680 -10.420 -1.976 1.000 13.476 56 GLU BBB N 1
ATOM 1623 C CA . GLU B 1 59 ? 25.567 -9.143 -1.242 1.000 12.894 56 GLU BBB CA 1
ATOM 1624 C C . GLU B 1 59 ? 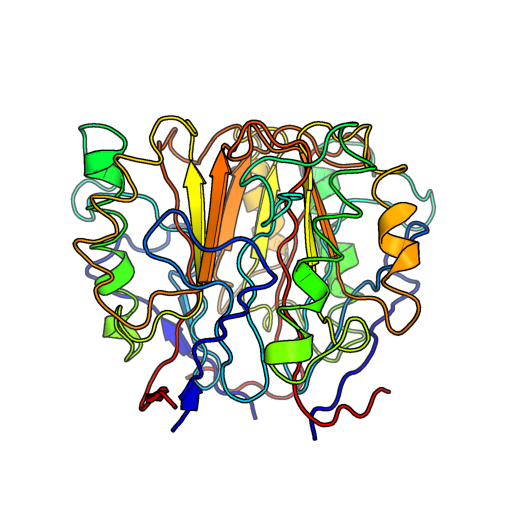26.449 -9.149 -0.006 1.000 12.595 56 GLU BBB C 1
ATOM 1625 O O . GLU B 1 59 ? 27.071 -8.133 0.295 1.000 13.491 56 GLU BBB O 1
ATOM 1631 N N . THR B 1 60 ? 26.532 -10.287 0.688 1.000 12.874 57 THR BBB N 1
ATOM 1632 C CA . THR B 1 60 ? 27.417 -10.369 1.859 1.000 13.585 57 THR BBB CA 1
ATOM 1633 C C . THR B 1 60 ? 28.839 -10.118 1.443 1.000 13.552 57 THR BBB C 1
ATOM 1634 O O . THR B 1 60 ? 29.580 -9.368 2.076 1.000 13.594 57 THR BBB O 1
ATOM 1638 N N . ARG B 1 61 ? 29.235 -10.817 0.382 1.000 13.259 58 ARG BBB N 1
ATOM 1639 C CA . ARG B 1 61 ? 30.644 -10.722 -0.032 1.000 13.796 58 ARG BBB CA 1
ATOM 1640 C C . ARG B 1 61 ? 30.963 -9.282 -0.447 1.000 13.372 58 ARG BBB C 1
ATOM 1641 O O . ARG B 1 61 ? 32.002 -8.747 -0.113 1.000 14.253 58 ARG BBB O 1
ATOM 1649 N N A GLN B 1 62 ? 30.057 -8.677 -1.237 0.530 13.183 59 GLN BBB N 1
ATOM 1650 N N B GLN B 1 62 ? 30.060 -8.657 -1.229 0.470 13.257 59 GLN BBB N 1
ATOM 1651 C CA A GLN B 1 62 ? 30.285 -7.312 -1.707 0.530 13.920 59 GLN BBB CA 1
ATOM 1652 C CA B GLN B 1 62 ? 30.320 -7.294 -1.708 0.470 14.348 59 GLN BBB CA 1
ATOM 1653 C C A GLN B 1 62 ? 30.355 -6.364 -0.517 0.530 13.143 59 GLN BBB C 1
ATOM 1654 C C B GLN B 1 62 ? 30.318 -6.310 -0.545 0.470 13.820 59 GLN BBB C 1
ATOM 1655 O O A GLN B 1 62 ? 31.231 -5.516 -0.448 0.530 13.654 59 GLN BBB O 1
ATOM 1656 O O B GLN B 1 62 ? 31.095 -5.355 -0.547 0.470 14.010 59 GLN BBB O 1
ATOM 1667 N N . ALA B 1 63 ? 29.416 -6.505 0.422 1.000 12.944 60 ALA BBB N 1
ATOM 1668 C CA . ALA B 1 63 ? 29.416 -5.613 1.590 1.000 12.762 60 ALA BBB CA 1
ATOM 1669 C C . ALA B 1 63 ? 30.732 -5.719 2.344 1.000 12.322 60 ALA BBB C 1
ATOM 1670 O O . ALA B 1 63 ? 31.300 -4.697 2.783 1.000 14.152 60 ALA BBB O 1
ATOM 1672 N N . LEU B 1 64 ? 31.248 -6.927 2.546 1.000 13.211 61 LEU BBB N 1
ATOM 1673 C CA . LEU B 1 64 ? 32.487 -7.122 3.298 1.000 13.348 61 LEU BBB CA 1
ATOM 1674 C C . LEU B 1 64 ? 33.687 -6.660 2.478 1.000 14.703 61 LEU BBB C 1
ATOM 1675 O O . LEU B 1 64 ? 34.614 -6.129 3.103 1.000 14.881 61 LEU BBB O 1
ATOM 1680 N N . LEU B 1 65 ? 33.690 -6.835 1.173 1.000 14.077 62 LEU BBB N 1
ATOM 1681 C CA . LEU B 1 65 ? 34.759 -6.211 0.371 1.000 14.323 62 LEU BBB CA 1
ATOM 1682 C C . LEU B 1 65 ? 34.733 -4.713 0.518 1.000 15.382 62 LEU BBB C 1
ATOM 1683 O O . LEU B 1 65 ? 35.780 -4.043 0.718 1.000 16.872 62 LEU BBB O 1
ATOM 1688 N N . ASN B 1 66 ? 33.557 -4.116 0.456 1.000 15.343 63 ASN BBB N 1
ATOM 1689 C CA . ASN B 1 66 ? 33.395 -2.645 0.576 1.000 14.732 63 ASN BBB CA 1
ATOM 1690 C C . ASN B 1 66 ? 33.913 -2.209 1.930 1.000 15.426 63 ASN BBB C 1
ATOM 1691 O O . ASN B 1 66 ? 34.575 -1.188 2.036 1.000 16.698 63 ASN BBB O 1
ATOM 1696 N N . MET B 1 67 ? 33.588 -2.962 2.970 1.000 14.967 64 MET BBB N 1
ATOM 1697 C CA . MET B 1 67 ? 34.033 -2.662 4.324 1.000 15.611 64 MET BBB CA 1
ATOM 1698 C C . MET B 1 67 ? 35.557 -2.582 4.387 1.000 16.059 64 MET BBB C 1
ATOM 1699 O O . MET B 1 67 ? 36.108 -1.742 5.110 1.000 15.613 64 MET BBB O 1
ATOM 1704 N N . GLY B 1 68 ? 36.227 -3.473 3.697 1.000 15.279 65 GLY BBB N 1
ATOM 1705 C CA . GLY B 1 68 ? 37.709 -3.499 3.751 1.000 15.751 65 GLY BBB CA 1
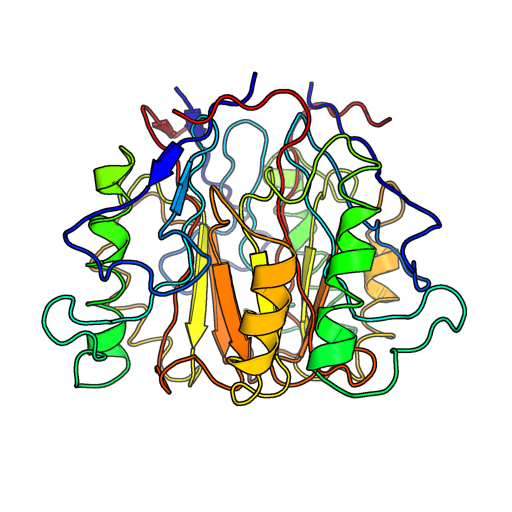ATOM 1706 C C . GLY B 1 68 ? 38.298 -2.202 3.264 1.000 17.382 65 GLY BBB C 1
ATOM 1707 O O . GLY B 1 68 ? 39.316 -1.761 3.820 1.000 18.257 65 GLY BBB O 1
ATOM 1708 N N . HIS B 1 69 ? 37.684 -1.536 2.313 1.000 15.877 66 HIS BBB N 1
ATOM 1709 C CA . HIS B 1 69 ? 38.236 -0.258 1.851 1.000 17.863 66 HIS BBB CA 1
ATOM 1710 C C . HIS B 1 69 ? 38.136 0.790 2.929 1.000 17.973 66 HIS BBB C 1
ATOM 1711 O O . HIS B 1 69 ? 39.032 1.653 3.084 1.000 19.915 66 HIS BBB O 1
ATOM 1718 N N A ILE B 1 70 ? 37.047 0.781 3.673 0.660 17.558 67 ILE BBB N 1
ATOM 1719 N N B ILE B 1 70 ? 37.017 0.804 3.639 0.340 17.943 67 ILE BBB N 1
ATOM 1720 C CA A ILE B 1 70 ? 36.880 1.749 4.770 0.660 16.955 67 ILE BBB CA 1
ATOM 1721 C CA B ILE B 1 70 ? 36.827 1.755 4.756 0.340 17.042 67 ILE BBB CA 1
ATOM 1722 C C A ILE B 1 70 ? 37.848 1.448 5.895 0.660 18.028 67 ILE BBB C 1
ATOM 1723 C C B ILE B 1 70 ? 37.821 1.453 5.872 0.340 17.028 67 ILE BBB C 1
ATOM 1724 O O A ILE B 1 70 ? 38.512 2.388 6.452 0.660 18.752 67 ILE BBB O 1
ATOM 1725 O O B ILE B 1 70 ? 38.465 2.411 6.378 0.340 18.514 67 ILE BBB O 1
ATOM 1734 N N . LEU B 1 71 ? 37.971 0.183 6.261 1.000 17.840 68 LEU BBB N 1
ATOM 1735 C CA . LEU B 1 71 ? 38.900 -0.199 7.344 1.000 18.589 68 LEU BBB CA 1
ATOM 1736 C C . LEU B 1 71 ? 40.312 0.255 6.951 1.000 19.818 68 LEU BBB C 1
ATOM 1737 O O . LEU B 1 71 ? 40.992 0.841 7.799 1.000 22.656 68 LEU BBB O 1
ATOM 1742 N N . LYS B 1 72 ? 40.735 -0.041 5.751 1.000 18.921 69 LYS BBB N 1
ATOM 1743 C CA A LYS B 1 72 ? 42.137 0.283 5.315 0.600 21.483 69 LYS BBB CA 1
ATOM 1744 C CA B LYS B 1 72 ? 42.146 0.283 5.375 0.400 20.866 69 LYS BBB CA 1
ATOM 1745 C C . LYS B 1 72 ? 42.354 1.790 5.274 1.000 22.122 69 LYS BBB C 1
ATOM 1746 O O . LYS B 1 72 ? 43.412 2.280 5.773 1.000 24.185 69 LYS BBB O 1
ATOM 1757 N N . GLU B 1 73 ? 41.371 2.534 4.789 1.000 20.487 70 GLU BBB N 1
ATOM 1758 C CA A GLU B 1 73 ? 41.503 3.986 4.765 0.800 22.747 70 GLU BBB CA 1
ATOM 1759 C CA B GLU B 1 73 ? 41.416 4.019 4.757 0.200 22.391 70 GLU BBB CA 1
ATOM 1760 C C . GLU B 1 73 ? 41.724 4.549 6.173 1.000 22.645 70 GLU BBB C 1
ATOM 1761 O O . GLU B 1 73 ? 42.488 5.542 6.313 1.000 26.420 70 GLU BBB O 1
ATOM 1772 N N . ALA B 1 74 ? 41.149 3.941 7.201 1.000 21.855 71 ALA BBB N 1
ATOM 1773 C CA . ALA B 1 74 ? 41.247 4.426 8.579 1.000 22.149 71 ALA BBB CA 1
ATOM 1774 C C . ALA B 1 74 ? 42.482 3.894 9.311 1.000 22.016 71 ALA BBB C 1
ATOM 1775 O O . ALA B 1 74 ? 42.692 4.293 10.500 1.000 25.732 71 ALA BBB O 1
ATOM 1777 N N . GLY B 1 75 ? 43.248 2.983 8.713 1.000 22.075 72 GLY BBB N 1
ATOM 1778 C CA . GLY B 1 75 ? 44.324 2.310 9.451 1.000 26.884 72 GLY BBB CA 1
ATOM 1779 C C . GLY B 1 75 ? 43.835 1.199 10.341 1.000 23.480 72 GLY BBB C 1
ATOM 1780 O O . GLY B 1 75 ? 44.470 0.862 11.321 1.000 24.434 72 GLY BBB O 1
ATOM 1781 N N . SER B 1 76 ? 42.746 0.527 9.914 1.000 23.047 73 SER BBB N 1
ATOM 1782 C CA . SER B 1 76 ? 42.267 -0.689 10.549 1.000 20.789 73 SER BBB CA 1
ATOM 1783 C C . SER B 1 76 ? 42.373 -1.830 9.546 1.000 21.360 73 SER BBB C 1
ATOM 1784 O O . SER B 1 76 ? 42.898 -1.615 8.410 1.000 24.885 73 SER BBB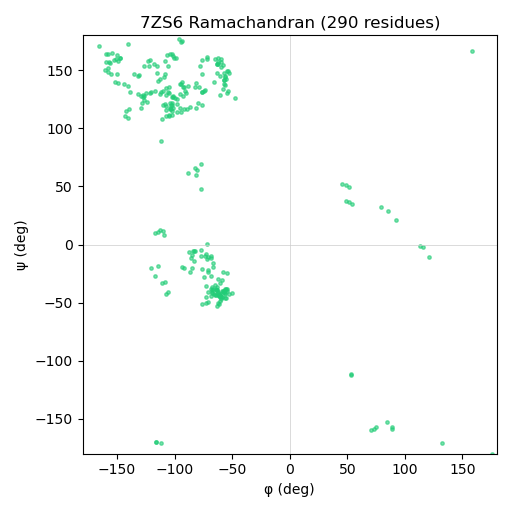 O 1
ATOM 1787 N N . ASN B 1 77 ? 41.771 -2.947 9.923 1.000 20.993 74 ASN BBB N 1
ATOM 1788 C CA A ASN B 1 77 ? 41.744 -4.157 9.074 0.290 21.000 74 ASN BBB CA 1
ATOM 1789 C CA B ASN B 1 77 ? 41.680 -4.132 9.041 0.710 22.084 74 ASN BBB CA 1
ATOM 1790 C C . ASN B 1 77 ? 40.649 -5.096 9.612 1.000 20.044 74 ASN BBB C 1
ATOM 1791 O O . ASN B 1 77 ? 40.145 -4.880 10.719 1.000 19.051 74 ASN BBB O 1
ATOM 1800 N N . TYR B 1 78 ? 40.335 -6.141 8.889 1.000 20.464 75 TYR BBB N 1
ATOM 1801 C CA . TYR B 1 78 ? 39.308 -7.077 9.377 1.000 19.727 75 TYR BBB CA 1
ATOM 1802 C C . TYR B 1 78 ? 39.688 -7.641 10.740 1.000 20.086 75 TYR BBB C 1
ATOM 1803 O O . TYR B 1 78 ? 38.813 -7.849 11.553 1.000 20.784 75 TYR BBB O 1
ATOM 1812 N N A ASN B 1 79 ? 40.981 -7.869 10.971 0.740 21.989 76 ASN BBB N 1
ATOM 1813 N N B ASN B 1 79 ? 40.995 -7.917 10.981 0.260 23.115 76 ASN BBB N 1
ATOM 1814 C CA A ASN B 1 79 ? 41.369 -8.507 12.244 0.740 22.614 76 ASN BBB CA 1
ATOM 1815 C CA B ASN B 1 79 ? 41.544 -8.480 12.262 0.260 23.208 76 ASN BBB CA 1
ATOM 1816 C C A ASN B 1 79 ? 41.474 -7.481 13.375 0.740 20.722 76 ASN BBB C 1
ATOM 1817 C C B ASN B 1 79 ? 41.219 -7.551 13.435 0.260 21.026 76 ASN BBB C 1
ATOM 1818 O O A ASN B 1 79 ? 41.921 -7.875 14.471 0.740 22.237 76 ASN BBB O 1
ATOM 1819 O O B ASN B 1 79 ? 41.195 -8.059 14.604 0.260 23.384 76 ASN BBB O 1
ATOM 1828 N N . LYS B 1 80 ? 41.001 -6.260 13.152 1.000 20.060 77 LYS BBB N 1
ATOM 1829 C CA . LYS B 1 80 ? 40.859 -5.225 14.193 1.000 19.376 77 LYS BBB CA 1
ATOM 1830 C C . LYS B 1 80 ? 39.377 -4.836 14.326 1.000 19.101 77 LYS BBB C 1
ATOM 1831 O O . LYS B 1 80 ? 39.081 -3.939 15.087 1.000 19.056 77 LYS BBB O 1
ATOM 1837 N N . VAL B 1 81 ? 38.468 -5.558 13.691 1.000 18.754 78 VAL BBB N 1
ATOM 1838 C CA . VAL B 1 81 ? 37.025 -5.328 13.933 1.000 17.519 78 VAL BBB CA 1
ATOM 1839 C C . VAL B 1 81 ? 36.632 -5.943 15.268 1.000 18.731 78 VAL BBB C 1
ATOM 1840 O O . VAL B 1 81 ? 37.032 -7.061 15.588 1.000 19.839 78 VAL BBB O 1
ATOM 1844 N N . ILE B 1 82 ? 35.929 -5.143 16.072 1.000 17.900 79 ILE BBB N 1
ATOM 1845 C CA A ILE B 1 82 ? 35.536 -5.408 17.474 0.590 19.724 79 ILE BBB CA 1
ATOM 1846 C CA B ILE B 1 82 ? 35.620 -5.683 17.418 0.410 18.819 79 ILE BBB CA 1
ATOM 1847 C C . ILE B 1 82 ? 34.156 -6.046 17.543 1.000 16.368 79 ILE BBB C 1
ATOM 1848 O O . ILE B 1 82 ? 33.885 -6.892 18.365 1.000 17.700 79 ILE BBB O 1
ATOM 1857 N N . LYS B 1 83 ? 33.227 -5.499 16.774 1.000 16.274 80 LYS BBB N 1
ATOM 1858 C CA A LYS B 1 83 ? 31.774 -5.755 16.911 0.410 16.220 80 LYS BBB CA 1
ATOM 1859 C CA B LYS B 1 83 ? 31.809 -5.890 16.883 0.590 16.243 80 LYS BBB CA 1
ATOM 1860 C C . LYS B 1 83 ? 31.159 -5.642 15.518 1.000 15.424 80 LYS BBB C 1
ATOM 1861 O O . LYS B 1 83 ? 31.420 -4.626 14.866 1.000 17.132 80 LYS BBB O 1
ATOM 1872 N N . THR B 1 84 ? 30.343 -6.597 15.138 1.000 15.860 81 THR BBB N 1
ATOM 1873 C CA . THR B 1 84 ? 29.510 -6.438 13.941 1.000 14.410 81 THR BBB CA 1
ATOM 1874 C C . THR B 1 84 ? 28.058 -6.698 14.308 1.000 14.798 81 THR BBB C 1
ATOM 1875 O O . THR B 1 84 ? 27.722 -7.392 15.283 1.000 16.228 81 THR BBB O 1
ATOM 1879 N N . THR B 1 85 ? 27.158 -6.084 13.540 1.000 14.384 82 THR BBB N 1
ATOM 1880 C CA . THR B 1 85 ? 25.734 -6.407 13.574 1.000 14.140 82 THR BBB CA 1
ATOM 1881 C C . THR B 1 85 ? 25.297 -6.718 12.143 1.000 13.341 82 THR BBB C 1
ATOM 1882 O O . THR B 1 85 ? 25.566 -5.906 11.249 1.000 14.486 82 THR BBB O 1
ATOM 1886 N N . ILE B 1 86 ? 24.665 -7.860 11.995 1.000 13.877 83 ILE BBB N 1
ATOM 1887 C CA . ILE B 1 86 ? 24.175 -8.339 10.709 1.000 14.366 83 ILE BBB CA 1
ATOM 1888 C C . ILE B 1 86 ? 22.683 -8.233 10.678 1.000 13.463 83 ILE BBB C 1
ATOM 1889 O O . ILE B 1 86 ? 21.999 -8.916 11.473 1.000 14.999 83 ILE BBB O 1
ATOM 1894 N N . PHE B 1 87 ? 22.164 -7.334 9.887 1.000 13.397 84 PHE BBB N 1
ATOM 1895 C CA . PHE B 1 87 ? 20.745 -7.131 9.670 1.000 13.170 84 PHE BBB CA 1
ATOM 1896 C C . PHE B 1 87 ? 20.315 -7.958 8.479 1.000 12.979 84 PHE BBB C 1
ATOM 1897 O O . PHE B 1 87 ? 20.767 -7.657 7.360 1.000 15.794 84 PHE BBB O 1
ATOM 1905 N N . LEU B 1 88 ? 19.442 -8.920 8.634 1.000 12.518 85 LEU BBB N 1
ATOM 1906 C CA . LEU B 1 88 ? 19.025 -9.791 7.543 1.000 12.346 85 LEU BBB CA 1
ATOM 1907 C C . LEU B 1 88 ? 17.603 -9.487 7.135 1.000 12.360 85 LEU BBB C 1
ATOM 1908 O O . LEU B 1 88 ? 16.723 -9.278 7.961 1.000 12.631 85 LEU BBB O 1
ATOM 1913 N N . GLN B 1 89 ? 17.296 -9.582 5.852 1.000 12.347 86 GLN BBB N 1
ATOM 1914 C CA A GLN B 1 89 ? 15.920 -9.621 5.401 0.690 11.979 86 GLN BBB CA 1
ATOM 1915 C CA B GLN B 1 89 ? 15.901 -9.617 5.393 0.310 11.695 86 GLN BBB CA 1
ATOM 1916 C C . GLN B 1 89 ? 15.263 -10.967 5.765 1.000 12.879 86 GLN BBB C 1
ATOM 1917 O O . GLN B 1 89 ? 14.023 -10.983 5.953 1.000 13.225 86 GLN BBB O 1
ATOM 1928 N N . ASP B 1 90 ? 16.043 -12.026 5.829 1.000 12.154 87 ASP BBB N 1
ATOM 1929 C CA . ASP B 1 90 ? 15.507 -13.384 6.041 1.000 12.639 87 ASP BBB CA 1
ATOM 1930 C C . ASP B 1 90 ? 16.467 -14.135 6.933 1.000 12.819 87 ASP BBB C 1
ATOM 1931 O O . ASP B 1 90 ? 17.580 -14.449 6.528 1.000 13.084 87 ASP BBB O 1
ATOM 1936 N N . ILE B 1 91 ? 16.025 -14.503 8.152 1.000 12.980 88 ILE BBB N 1
ATOM 1937 C CA . ILE B 1 91 ? 16.870 -15.265 9.081 1.000 13.022 88 ILE BBB CA 1
ATOM 1938 C C . ILE B 1 91 ? 17.330 -16.580 8.471 1.000 13.229 88 ILE BBB C 1
ATOM 1939 O O . ILE B 1 91 ? 18.395 -17.087 8.841 1.000 13.935 88 ILE BBB O 1
ATOM 1944 N N . ASN B 1 92 ? 16.600 -17.105 7.476 1.000 13.267 89 ASN BBB N 1
ATOM 1945 C CA . ASN B 1 92 ? 17.003 -18.381 6.849 1.000 13.688 89 ASN BBB CA 1
ATOM 1946 C C . ASN B 1 92 ? 18.235 -18.215 5.947 1.000 14.966 89 ASN BBB C 1
ATOM 1947 O O . ASN B 1 92 ? 18.797 -19.202 5.582 1.000 16.482 89 ASN BBB O 1
ATOM 1952 N N . ASP B 1 93 ? 18.666 -16.974 5.710 1.000 13.433 90 ASP BBB N 1
ATOM 1953 C CA . ASP B 1 93 ? 19.915 -16.730 4.993 1.000 13.746 90 ASP BBB CA 1
ATOM 1954 C C . ASP B 1 93 ? 21.125 -16.783 5.905 1.000 13.097 90 ASP BBB C 1
ATOM 1955 O O . ASP B 1 93 ? 22.240 -16.669 5.432 1.000 14.037 90 ASP BBB O 1
ATOM 1960 N N . PHE B 1 94 ? 20.923 -16.915 7.234 1.000 13.683 91 PHE BBB N 1
ATOM 1961 C CA A PHE B 1 94 ? 22.052 -16.807 8.171 0.540 14.930 91 PHE BBB CA 1
ATOM 1962 C CA B PHE B 1 94 ? 22.085 -16.730 8.141 0.460 14.116 91 PHE BBB CA 1
ATOM 1963 C C . PHE B 1 94 ? 23.196 -17.755 7.815 1.000 14.144 91 PHE BBB C 1
ATOM 1964 O O . PHE B 1 94 ? 24.380 -17.357 7.817 1.000 15.689 91 PHE BBB O 1
ATOM 1979 N N . THR B 1 95 ? 22.867 -19.024 7.561 1.000 15.198 92 THR BBB N 1
ATOM 1980 C CA . THR B 1 95 ? 23.952 -19.991 7.310 1.000 16.912 92 THR BBB CA 1
ATOM 1981 C C . THR B 1 95 ? 24.808 -19.551 6.116 1.000 15.913 92 THR BBB C 1
ATOM 1982 O O . THR B 1 95 ? 26.049 -19.569 6.225 1.000 16.701 92 THR BBB O 1
ATOM 1986 N N . ASP B 1 96 ? 24.143 -19.128 5.033 1.000 15.299 93 ASP BBB N 1
ATOM 1987 C CA . ASP B 1 96 ? 24.905 -18.720 3.844 1.000 15.703 93 ASP BBB CA 1
ATOM 1988 C C . ASP B 1 96 ? 25.713 -17.440 4.093 1.000 15.318 93 ASP BBB C 1
ATOM 1989 O O . ASP B 1 96 ? 26.861 -17.334 3.648 1.000 16.337 93 ASP BBB O 1
ATOM 1994 N N . VAL B 1 97 ? 25.094 -16.508 4.835 1.000 13.862 94 VAL BBB N 1
ATOM 1995 C CA . VAL B 1 97 ? 25.798 -15.242 5.153 1.000 14.277 94 VAL BBB CA 1
ATOM 1996 C C . VAL B 1 97 ? 27.013 -15.541 6.026 1.000 14.250 94 VAL BBB C 1
ATOM 1997 O O . VAL B 1 97 ? 28.086 -14.963 5.804 1.000 15.190 94 VAL BBB O 1
ATOM 2001 N N . ASN B 1 98 ? 26.823 -16.400 7.002 1.000 14.907 95 ASN BBB N 1
ATOM 2002 C CA . ASN B 1 98 ? 27.931 -16.718 7.922 1.000 14.962 95 ASN BBB CA 1
ATOM 2003 C C . ASN B 1 98 ? 29.099 -17.424 7.174 1.000 14.819 95 ASN BBB C 1
ATOM 2004 O O . ASN B 1 98 ? 30.266 -17.164 7.506 1.000 16.377 95 ASN BBB O 1
ATOM 2009 N N . GLU B 1 99 ? 28.795 -18.244 6.185 1.000 14.976 96 GLU BBB N 1
ATOM 2010 C CA . GLU B 1 99 ? 29.888 -18.868 5.401 1.000 16.659 96 GLU BBB CA 1
ATOM 2011 C C . GLU B 1 99 ? 30.708 -17.822 4.645 1.000 16.051 96 GLU BBB C 1
ATOM 2012 O O . GLU B 1 99 ? 31.933 -17.959 4.613 1.000 18.078 96 GLU BBB O 1
ATOM 2018 N N . VAL B 1 100 ? 30.063 -16.795 4.095 1.000 14.629 97 VAL BBB N 1
ATOM 2019 C CA . VAL B 1 100 ? 30.816 -15.708 3.487 1.000 14.553 97 VAL BBB CA 1
ATOM 2020 C C . VAL B 1 100 ? 31.576 -14.925 4.540 1.000 15.207 97 VAL BBB C 1
ATOM 2021 O O . VAL B 1 100 ? 32.710 -14.520 4.291 1.000 15.542 97 VAL BBB O 1
ATOM 2025 N N . TYR B 1 101 ? 30.959 -14.662 5.695 1.000 14.278 98 TYR BBB N 1
ATOM 2026 C CA . TYR B 1 101 ? 31.620 -13.901 6.765 1.000 14.786 98 TYR BBB CA 1
ATOM 2027 C C . TYR B 1 101 ? 32.968 -14.562 7.116 1.000 14.791 98 TYR BBB C 1
ATOM 2028 O O . TYR B 1 101 ? 33.928 -13.804 7.376 1.000 16.046 98 TYR BBB O 1
ATOM 2037 N N . LYS B 1 102 ? 33.026 -15.887 7.115 1.000 15.477 99 LYS BBB N 1
ATOM 2038 C CA . LYS B 1 102 ? 34.251 -16.619 7.463 1.000 17.201 99 LYS BBB CA 1
ATOM 2039 C C . LYS B 1 102 ? 35.363 -16.376 6.411 1.000 17.740 99 LYS BBB C 1
ATOM 2040 O O . LYS B 1 102 ? 36.528 -16.674 6.734 1.000 21.201 99 LYS BBB O 1
ATOM 2046 N N . GLU B 1 103 ? 35.069 -15.873 5.229 1.000 17.082 100 GLU BBB N 1
ATOM 2047 C CA . GLU B 1 103 ? 36.092 -15.532 4.245 1.000 16.805 100 GLU BBB CA 1
ATOM 2048 C C . GLU B 1 103 ? 36.908 -14.344 4.733 1.000 17.539 100 GLU BBB C 1
ATOM 2049 O O . GLU B 1 103 ? 38.059 -14.197 4.304 1.000 20.225 100 GLU BBB O 1
ATOM 2055 N N . PHE B 1 104 ? 36.322 -13.480 5.574 1.000 17.031 101 PHE BBB N 1
ATOM 2056 C CA . PHE B 1 104 ? 36.934 -12.210 5.958 1.000 18.882 101 PHE BBB CA 1
ATOM 2057 C C . PHE B 1 104 ? 37.442 -12.182 7.388 1.000 19.621 101 PHE BBB C 1
ATOM 2058 O O . PHE B 1 104 ? 38.369 -11.404 7.682 1.000 22.024 101 PHE BBB O 1
ATOM 2066 N N . PHE B 1 105 ? 36.763 -12.893 8.250 1.000 18.911 102 PHE BBB N 1
ATOM 2067 C CA . PHE B 1 105 ? 37.069 -12.910 9.704 1.000 19.843 102 PHE BBB CA 1
ATOM 2068 C C . PHE B 1 105 ? 37.611 -14.273 10.078 1.000 24.551 102 PHE BBB C 1
ATOM 2069 O O . PHE B 1 105 ? 36.853 -15.229 10.075 1.000 23.656 102 PHE BBB O 1
ATOM 2077 N N . LYS B 1 106 ? 38.920 -14.328 10.352 1.000 25.449 103 LYS BBB N 1
ATOM 2078 C CA . LYS B 1 106 ? 39.635 -15.630 10.525 1.000 30.047 103 LYS BBB CA 1
ATOM 2079 C C . LYS B 1 106 ? 40.181 -15.878 11.925 1.000 30.267 103 LYS BBB C 1
ATOM 2080 O O . LYS B 1 106 ? 40.546 -17.001 12.192 1.000 33.426 103 LYS BBB O 1
ATOM 2086 N N . GLU B 1 107 ? 40.322 -14.827 12.714 1.000 28.443 104 GLU BBB N 1
ATOM 2087 C CA . GLU B 1 107 ? 40.966 -14.851 14.038 1.000 34.839 104 GLU BBB CA 1
ATOM 2088 C C . GLU B 1 107 ? 40.407 -13.761 14.924 1.000 28.858 104 GLU BBB C 1
ATOM 2089 O O . GLU B 1 107 ? 39.944 -12.742 14.378 1.000 28.987 104 GLU BBB O 1
ATOM 2095 N N . ASN B 1 108 ? 40.551 -13.902 16.253 1.000 29.832 105 ASN BBB N 1
ATOM 2096 C CA . ASN B 1 108 ? 40.176 -12.804 17.182 1.000 26.982 105 ASN BBB CA 1
ATOM 2097 C C . ASN B 1 108 ? 38.812 -12.252 16.738 1.000 22.381 105 ASN BBB C 1
ATOM 2098 O O . ASN B 1 108 ? 38.644 -11.012 16.600 1.000 24.540 105 ASN BBB O 1
ATOM 2103 N N . TYR B 1 109 ? 37.882 -13.147 16.589 1.000 20.487 106 TYR BBB N 1
ATOM 2104 C CA . TYR B 1 109 ? 36.636 -12.803 15.891 1.000 21.069 106 TYR BBB CA 1
ATOM 2105 C C . TYR B 1 109 ? 35.894 -11.727 16.660 1.000 20.098 106 TYR BBB C 1
ATOM 2106 O O . TYR B 1 109 ? 35.825 -11.745 17.901 1.000 21.140 106 TYR BBB O 1
ATOM 2115 N N . PRO B 1 110 ? 35.182 -10.862 15.917 1.000 19.117 107 PRO BBB N 1
ATOM 2116 C CA . PRO B 1 110 ? 34.392 -9.824 16.529 1.000 17.381 107 PRO BBB CA 1
ATOM 2117 C C . PRO B 1 110 ? 33.289 -10.423 17.384 1.000 16.778 107 PRO BBB C 1
ATOM 2118 O O . PRO B 1 110 ? 32.769 -11.514 17.129 1.000 18.255 107 PRO BBB O 1
ATOM 2122 N N . ALA B 1 111 ? 32.858 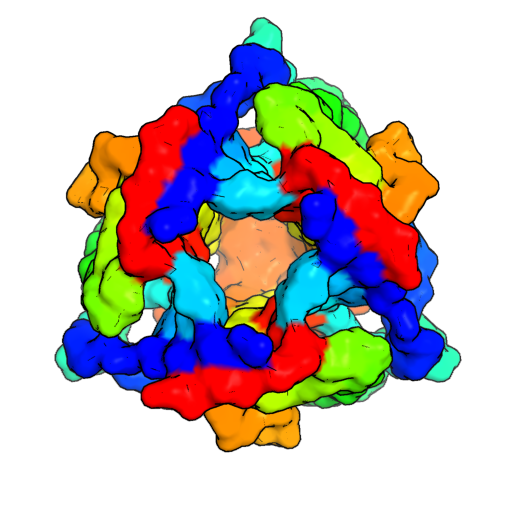-9.636 18.366 1.000 16.131 108 ALA BBB N 1
ATOM 2123 C CA . ALA B 1 111 ? 31.536 -9.830 18.950 1.000 16.640 108 ALA BBB CA 1
ATOM 2124 C C . ALA B 1 111 ? 30.509 -9.603 17.821 1.000 16.453 108 ALA BBB C 1
ATOM 2125 O O . ALA B 1 111 ? 30.812 -8.894 16.847 1.000 16.407 108 ALA BBB O 1
ATOM 2127 N N . ARG B 1 112 ? 29.349 -10.178 17.937 1.000 15.633 109 ARG BBB N 1
ATOM 2128 C CA . ARG B 1 112 ? 28.357 -10.145 16.837 1.000 15.677 109 ARG BBB CA 1
ATOM 2129 C C . ARG B 1 112 ? 26.944 -10.185 17.372 1.000 16.707 109 ARG BBB C 1
ATOM 2130 O O . ARG B 1 112 ? 26.646 -10.916 18.353 1.000 17.888 109 ARG BBB O 1
ATOM 2138 N N . SER B 1 113 ? 26.030 -9.520 16.679 1.000 15.085 110 SER BBB N 1
ATOM 2139 C CA . SER B 1 113 ? 24.582 -9.673 16.850 1.000 15.582 110 SER BBB CA 1
ATOM 2140 C C . SER B 1 113 ? 23.978 -9.863 15.456 1.000 15.567 110 SER BBB C 1
ATOM 2141 O O . SER B 1 113 ? 24.470 -9.219 14.514 1.000 15.502 110 SER BBB O 1
ATOM 2144 N N . THR B 1 114 ? 22.925 -10.652 15.352 1.000 17.617 111 THR BBB N 1
ATOM 2145 C CA . THR B 1 114 ? 22.260 -10.916 14.084 1.000 17.123 111 THR BBB CA 1
ATOM 2146 C C . THR B 1 114 ? 20.785 -11.040 14.308 1.000 16.710 111 THR BBB C 1
ATOM 2147 O O . THR B 1 114 ? 20.334 -11.686 15.280 1.000 19.530 111 THR BBB O 1
ATOM 2151 N N . PHE B 1 115 ? 19.974 -10.468 13.447 1.000 15.254 112 PHE BBB N 1
ATOM 2152 C CA . PHE B 1 115 ? 18.516 -10.598 13.525 1.000 15.248 112 PHE BBB CA 1
ATOM 2153 C C . PHE B 1 115 ? 17.932 -10.326 12.155 1.000 13.378 112 PHE BBB C 1
ATOM 2154 O O . PHE B 1 115 ? 18.563 -9.655 11.304 1.000 13.876 112 PHE BBB O 1
ATOM 2162 N N . GLN B 1 116 ? 16.685 -10.715 11.982 1.000 12.042 113 GLN BBB N 1
ATOM 2163 C CA . GLN B 1 116 ? 15.906 -10.381 10.797 1.000 12.456 113 GLN BBB CA 1
ATOM 2164 C C . GLN B 1 116 ? 15.128 -9.127 11.045 1.000 12.889 113 GLN BBB C 1
ATOM 2165 O O . GLN B 1 116 ? 14.418 -9.040 12.065 1.000 14.165 113 GLN BBB O 1
ATOM 2171 N N . VAL B 1 117 ? 15.250 -8.150 10.154 1.000 12.958 114 VAL BBB N 1
ATOM 2172 C CA . VAL B 1 117 ? 14.536 -6.897 10.226 1.000 14.235 114 VAL BBB CA 1
ATOM 2173 C C . VAL B 1 117 ? 13.268 -6.953 9.419 1.000 16.029 114 VAL BBB C 1
ATOM 2174 O O . VAL B 1 117 ? 12.986 -7.986 8.787 1.000 18.255 114 VAL BBB O 1
ATOM 2178 N N . GLY B 1 118 ? 12.474 -5.904 9.499 1.000 15.859 115 GLY BBB N 1
ATOM 2179 C CA . GLY B 1 118 ? 11.324 -5.761 8.606 1.000 16.667 115 GLY BBB CA 1
ATOM 2180 C C . GLY B 1 118 ? 11.674 -5.562 7.168 1.000 17.043 115 GLY BBB C 1
ATOM 2181 O O . GLY B 1 118 ? 11.168 -6.259 6.287 1.000 19.240 115 GLY BBB O 1
ATOM 2182 N N A LYS B 1 119 ? 12.443 -4.521 6.861 0.540 15.553 116 LYS BBB N 1
ATOM 2183 N N B LYS B 1 119 ? 12.601 -4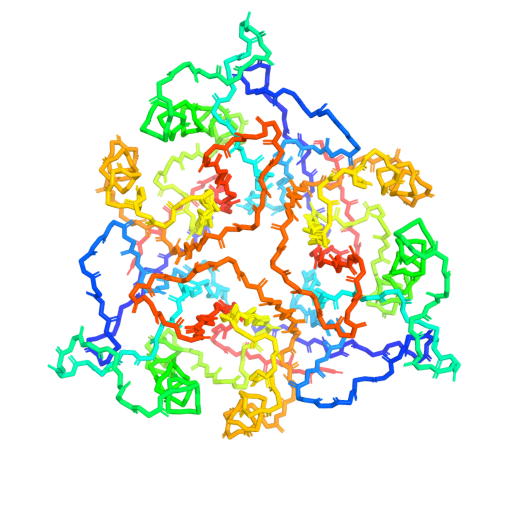.652 6.914 0.460 15.210 116 LYS BBB N 1
ATOM 2184 C CA A LYS B 1 119 ? 12.947 -4.251 5.508 0.540 14.963 116 LYS BBB CA 1
ATOM 2185 C CA B LYS B 1 119 ? 13.014 -4.341 5.547 0.460 14.443 116 LYS BBB CA 1
ATOM 2186 C C A LYS B 1 119 ? 14.308 -3.590 5.647 0.540 13.973 116 LYS BBB C 1
ATOM 2187 C C B LYS B 1 119 ? 14.270 -3.505 5.604 0.460 13.600 116 LYS BBB C 1
ATOM 2188 O O A LYS B 1 119 ? 14.588 -2.929 6.667 0.540 13.905 116 LYS BBB O 1
ATOM 2189 O O B LYS B 1 119 ? 14.408 -2.650 6.500 0.460 13.315 116 LYS BBB O 1
ATOM 2200 N N . LEU B 1 120 ? 15.112 -3.641 4.592 1.000 15.443 117 LEU BBB N 1
ATOM 2201 C CA . LEU B 1 120 ? 16.335 -2.871 4.450 1.000 14.939 117 LEU BBB CA 1
ATOM 2202 C C . LEU B 1 120 ? 16.185 -1.849 3.365 1.000 15.359 117 LEU BBB C 1
ATOM 2203 O O . LEU B 1 120 ? 15.376 -2.028 2.433 1.000 17.154 117 LEU BBB O 1
ATOM 2208 N N . PRO B 1 121 ? 17.033 -0.829 3.360 1.000 16.190 118 PRO BBB N 1
ATOM 2209 C CA A PRO B 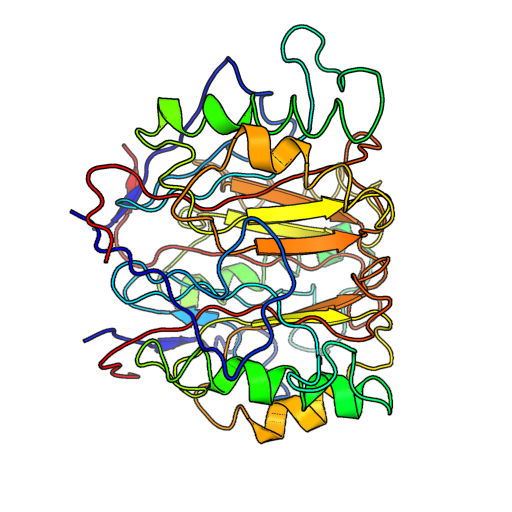1 121 ? 17.087 0.045 2.212 0.790 16.540 118 PRO BBB CA 1
ATOM 2210 C CA B PRO B 1 121 ? 17.116 0.068 2.221 0.210 16.539 118 PRO BBB CA 1
ATOM 2211 C C . PRO B 1 121 ? 17.438 -0.733 0.952 1.000 18.231 118 PRO BBB C 1
ATOM 2212 O O . PRO B 1 121 ? 18.112 -1.758 0.983 1.000 17.009 118 PRO BBB O 1
ATOM 2219 N N . MET B 1 122 ? 16.967 -0.212 -0.174 1.000 18.532 119 MET BBB N 1
ATOM 2220 C CA A MET B 1 122 ? 17.266 -0.757 -1.504 0.750 18.026 119 MET BBB CA 1
ATOM 2221 C CA B MET B 1 122 ? 17.324 -0.750 -1.509 0.250 18.134 119 MET BBB CA 1
ATOM 2222 C C . MET B 1 122 ? 16.772 -2.181 -1.677 1.000 16.801 119 MET BBB C 1
ATOM 2223 O O . MET B 1 122 ? 17.239 -2.917 -2.555 1.000 20.743 119 MET BBB O 1
ATOM 2232 N N . ALA B 1 123 ? 15.803 -2.597 -0.888 1.000 15.790 120 ALA BBB N 1
ATOM 2233 C CA . ALA B 1 123 ? 15.313 -3.974 -0.918 1.000 17.524 120 ALA BBB CA 1
ATOM 2234 C C . ALA B 1 123 ? 16.479 -4.950 -0.805 1.000 17.661 120 ALA BBB C 1
ATOM 2235 O O . ALA B 1 123 ? 16.451 -6.052 -1.330 1.000 21.041 120 ALA BBB O 1
ATOM 2237 N N . ALA B 1 124 ? 17.473 -4.605 -0.027 1.000 14.570 121 ALA BBB N 1
ATOM 2238 C CA . ALA B 1 124 ? 18.640 -5.489 0.146 1.000 13.301 121 ALA BBB CA 1
ATOM 2239 C C . ALA B 1 124 ? 18.355 -6.725 0.973 1.000 13.005 121 ALA BBB C 1
ATOM 2240 O O . ALA B 1 124 ? 17.389 -6.738 1.775 1.000 14.095 121 ALA BBB O 1
ATOM 2242 N N . GLN B 1 125 ? 19.184 -7.743 0.835 1.000 12.657 122 GLN BBB N 1
ATOM 2243 C CA . GLN B 1 125 ? 19.047 -8.948 1.660 1.000 13.057 122 GLN BBB CA 1
ATOM 2244 C C . GLN B 1 125 ? 19.809 -8.852 2.962 1.000 12.739 122 GLN BBB C 1
ATOM 2245 O O . GLN B 1 125 ? 19.534 -9.610 3.911 1.000 14.041 122 GLN BBB O 1
ATOM 2251 N N A LEU B 1 126 ? 20.807 -7.967 3.080 0.470 13.457 123 LEU BBB N 1
ATOM 2252 N N B LEU B 1 126 ? 20.742 -7.932 3.063 0.530 13.479 123 LEU BBB N 1
ATOM 2253 C CA A LEU B 1 126 ? 21.938 -8.024 4.070 0.470 12.536 123 LEU BBB CA 1
ATOM 2254 C CA B LEU B 1 126 ? 21.337 -7.649 4.376 0.530 12.315 123 LEU BBB CA 1
ATOM 2255 C C A LEU B 1 126 ? 22.413 -6.587 4.316 0.470 13.394 123 LEU BBB C 1
ATOM 2256 C C B LEU B 1 126 ? 22.037 -6.318 4.366 0.530 13.661 123 LEU BBB C 1
ATOM 2257 O O A LEU B 1 126 ? 22.700 -5.966 3.294 0.470 12.540 123 LEU BBB O 1
ATOM 2258 O O B LEU B 1 126 ? 22.229 -5.625 3.336 0.530 12.441 123 LEU BBB O 1
ATOM 2267 N N . GLU B 1 127 ? 22.485 -6.028 5.552 1.000 15.050 124 GLU BBB N 1
ATOM 2268 C CA . GLU B 1 127 ? 23.232 -4.823 5.863 1.000 14.636 124 GLU BBB CA 1
ATOM 2269 C C . GLU B 1 127 ? 24.148 -5.203 7.019 1.000 14.449 124 GLU BBB C 1
ATOM 2270 O O . GLU B 1 127 ? 23.691 -5.883 7.931 1.000 16.058 124 GLU BBB O 1
ATOM 2276 N N A ILE B 1 128 ? 25.403 -4.756 7.022 0.780 13.335 125 ILE BBB N 1
ATOM 2277 N N B ILE B 1 128 ? 25.373 -4.706 7.017 0.220 13.408 125 ILE BBB N 1
ATOM 2278 C CA A ILE B 1 128 ? 26.337 -5.070 8.116 0.780 13.186 125 ILE BBB CA 1
ATOM 2279 C CA B ILE B 1 128 ? 26.321 -5.009 8.111 0.220 12.603 125 ILE BBB CA 1
ATOM 2280 C C A ILE B 1 128 ? 26.942 -3.781 8.648 0.780 13.341 125 ILE BBB C 1
ATOM 2281 C C B ILE B 1 128 ? 26.898 -3.697 8.629 0.220 13.221 125 ILE BBB C 1
ATOM 2282 O O A ILE B 1 128 ? 27.542 -3.037 7.867 0.780 14.094 125 ILE BBB O 1
ATOM 2283 O O B ILE B 1 128 ? 27.339 -2.825 7.837 0.220 12.735 125 ILE BBB O 1
ATOM 2292 N N . GLU B 1 129 ? 26.817 -3.565 9.940 1.000 13.919 126 GLU BBB N 1
ATOM 2293 C CA A GLU B 1 129 ? 27.515 -2.415 10.538 0.490 13.772 126 GLU BBB CA 1
ATOM 2294 C CA B GLU B 1 129 ? 27.374 -2.446 10.698 0.510 14.231 126 GLU BBB CA 1
ATOM 2295 C C . GLU B 1 129 ? 28.586 -2.972 11.480 1.000 15.487 126 GLU BBB C 1
ATOM 2296 O O . GLU B 1 129 ? 28.575 -4.115 11.888 1.000 18.733 126 GLU BBB O 1
ATOM 2307 N N . ALA B 1 130 ? 29.594 -2.171 11.694 1.000 15.924 127 ALA BBB N 1
ATOM 2308 C CA . ALA B 1 130 ? 30.763 -2.641 12.445 1.000 14.667 127 ALA BBB CA 1
ATOM 2309 C C . ALA B 1 130 ? 31.382 -1.514 13.252 1.000 14.628 127 ALA BBB C 1
ATOM 2310 O O . ALA B 1 130 ? 31.184 -0.322 12.939 1.000 15.049 127 ALA BBB O 1
ATOM 2312 N N A ILE B 1 131 ? 32.132 -1.954 14.282 0.770 15.998 128 ILE BBB N 1
ATOM 2313 N N B ILE B 1 131 ? 32.144 -1.876 14.285 0.230 15.695 128 ILE BBB N 1
ATOM 2314 C CA A ILE B 1 131 ? 33.025 -1.067 15.039 0.770 16.170 128 ILE BBB CA 1
ATOM 2315 C CA B ILE B 1 131 ? 33.018 -0.921 15.011 0.230 14.665 128 ILE BBB CA 1
ATOM 2316 C C A ILE B 1 131 ? 34.407 -1.712 14.980 0.770 16.697 128 ILE BBB C 1
ATOM 2317 C C B ILE B 1 131 ? 34.374 -1.619 15.126 0.230 15.140 128 ILE BBB C 1
ATOM 2318 O O A ILE B 1 131 ? 34.492 -2.938 15.055 0.770 16.202 128 ILE BBB O 1
ATOM 2319 O O B ILE B 1 131 ? 34.403 -2.812 15.460 0.230 15.831 128 ILE BBB O 1
ATOM 2328 N N . ALA B 1 132 ? 35.439 -0.888 14.806 1.000 17.132 129 ALA BBB N 1
ATOM 2329 C CA . ALA B 1 132 ? 36.815 -1.402 14.658 1.000 18.081 129 ALA BBB CA 1
ATOM 2330 C C . ALA B 1 132 ? 37.791 -0.534 15.432 1.000 19.036 129 ALA BBB C 1
ATOM 2331 O O . ALA B 1 132 ? 37.431 0.562 15.822 1.000 19.448 129 ALA BBB O 1
ATOM 2333 N N . ILE B 1 133 ? 38.996 -1.043 15.571 1.000 20.186 130 ILE BBB N 1
ATOM 2334 C CA A ILE B 1 133 ? 40.125 -0.297 16.208 0.700 19.758 130 ILE BBB CA 1
ATOM 2335 C CA B ILE B 1 133 ? 40.064 -0.213 16.189 0.300 19.804 130 ILE BBB CA 1
ATOM 2336 C C . ILE B 1 133 ? 41.146 0.102 15.151 1.000 21.254 130 ILE BBB C 1
ATOM 2337 O O . ILE B 1 133 ? 41.443 -0.723 14.273 1.000 22.559 130 ILE BBB O 1
ATOM 2346 N N . THR B 1 134 ? 41.692 1.303 15.256 1.000 22.166 131 THR BBB N 1
ATOM 2347 C CA . THR B 1 134 ? 42.768 1.718 14.347 1.000 23.897 131 THR BBB CA 1
ATOM 2348 C C . THR B 1 134 ? 44.075 1.711 15.112 1.000 26.214 131 THR BBB C 1
ATOM 2349 O O . THR B 1 134 ? 44.093 1.762 16.330 1.000 26.771 131 THR BBB O 1
ATOM 2353 N N . GLY B 1 135 ? 45.164 1.719 14.357 1.000 28.872 132 GLY BBB N 1
ATOM 2354 C CA . GLY B 1 135 ? 46.523 1.750 14.915 1.000 34.322 132 GLY BBB CA 1
ATOM 2355 C C . GLY B 1 135 ? 46.910 0.454 15.586 1.000 31.049 132 GLY BBB C 1
ATOM 2356 O O . GLY B 1 135 ? 46.401 -0.589 15.247 1.000 30.290 132 GLY BBB O 1
ATOM 2357 N N . GLU B 1 136 ? 47.905 0.502 16.458 1.000 32.425 133 GLU BBB N 1
ATOM 2358 C CA . GLU B 1 136 ? 48.498 -0.710 17.051 1.000 34.624 133 GLU BBB CA 1
ATOM 2359 C C . GLU B 1 136 ? 47.551 -1.324 18.082 1.000 29.646 133 GLU BBB C 1
ATOM 2360 O O . GLU B 1 136 ? 47.002 -0.614 18.953 1.000 34.063 133 GLU BBB O 1
ATOM 2366 N N . VAL B 1 137 ? 47.384 -2.632 17.966 1.000 32.656 134 VAL BBB N 1
ATOM 2367 C CA . VAL B 1 137 ? 46.526 -3.438 18.863 1.000 32.886 134 VAL BBB CA 1
ATOM 2368 C C . VAL B 1 137 ? 47.341 -4.614 19.377 1.000 38.084 134 VAL BBB C 1
ATOM 2369 O O . VAL B 1 137 ? 47.801 -5.442 18.579 1.000 39.472 134 VAL BBB O 1
ATOM 2373 N N . GLU B 1 138 ? 47.448 -4.691 20.684 1.000 32.127 135 GLU BBB N 1
ATOM 2374 C CA . GLU B 1 138 ? 48.027 -5.848 21.399 1.000 37.450 135 GLU BBB CA 1
ATOM 2375 C C . GLU B 1 138 ? 46.851 -6.705 21.858 1.000 32.735 135 GLU BBB C 1
ATOM 2376 O O . GLU B 1 138 ? 46.018 -6.211 22.645 1.000 34.379 135 GLU BBB O 1
ATOM 2382 N N . THR B 1 139 ? 46.780 -7.953 21.434 1.000 32.182 136 THR BBB N 1
ATOM 2383 C CA . THR B 1 139 ? 45.710 -8.886 21.860 1.000 33.325 136 THR BBB CA 1
ATOM 2384 C C . THR B 1 139 ? 46.257 -9.852 22.909 1.000 36.043 136 THR BBB C 1
ATOM 2385 O O . THR B 1 139 ? 47.147 -10.663 22.561 1.000 40.107 136 THR BBB O 1
ATOM 2389 N N . ILE B 1 140 ? 45.722 -9.813 24.128 1.000 47.218 137 ILE BBB N 1
ATOM 2390 C CA . ILE B 1 140 ? 46.401 -10.405 25.322 0.600 54.289 137 ILE BBB CA 1
ATOM 2391 C C . ILE B 1 140 ? 45.635 -11.626 25.822 0.690 65.563 137 ILE BBB C 1
ATOM 2392 O O . ILE B 1 140 ? 46.049 -12.188 26.836 0.590 51.988 137 ILE BBB O 1
ATOM 2398 N N . LYS C 1 8 ? 49.159 2.122 22.163 1.000 48.730 5 LYS CCC N 1
ATOM 2399 C CA . LYS C 1 8 ? 48.598 0.824 21.766 1.000 42.515 5 LYS CCC CA 1
ATOM 2400 C C . LYS C 1 8 ? 47.238 0.639 22.418 1.000 38.875 5 LYS CCC C 1
ATOM 2401 O O . LYS C 1 8 ? 47.072 0.919 23.584 1.000 45.153 5 LYS CCC O 1
ATOM 2407 N N . THR C 1 9 ? 46.333 0.067 21.666 1.000 38.336 6 THR CCC N 1
ATOM 2408 C CA A THR C 1 9 ? 45.021 -0.403 22.180 0.030 34.276 6 THR CCC CA 1
ATOM 2409 C CA B THR C 1 9 ? 45.043 -0.396 22.217 0.970 31.094 6 THR CCC CA 1
ATOM 2410 C C . THR C 1 9 ? 45.226 -1.825 22.697 1.000 30.169 6 THR CCC C 1
ATOM 2411 O O . THR C 1 9 ? 45.830 -2.627 21.928 1.000 35.002 6 THR CCC O 1
ATOM 2418 N N . ILE C 1 10 ? 44.729 -2.135 23.890 1.000 30.277 7 ILE CCC N 1
ATOM 2419 C CA A ILE C 1 10 ? 44.799 -3.517 24.434 0.430 30.656 7 ILE CCC CA 1
ATOM 2420 C CA B ILE C 1 10 ? 44.804 -3.516 24.434 0.570 31.831 7 ILE CCC CA 1
ATOM 2421 C C . ILE C 1 10 ? 43.452 -4.197 24.197 1.000 32.641 7 ILE CCC C 1
ATOM 2422 O O . ILE C 1 10 ? 42.394 -3.700 24.711 1.000 35.686 7 ILE CCC O 1
ATOM 2431 N N . ARG C 1 11 ? 43.482 -5.300 23.459 1.000 27.850 8 ARG CCC N 1
ATOM 2432 C CA . ARG C 1 11 ? 42.271 -6.106 23.185 1.000 25.867 8 ARG CCC CA 1
ATOM 2433 C C . ARG C 1 11 ? 42.348 -7.438 23.919 1.000 29.912 8 ARG CCC C 1
ATOM 2434 O O . ARG C 1 11 ? 43.402 -8.114 23.842 1.000 35.160 8 ARG CCC O 1
ATOM 2442 N N . LYS C 1 12 ? 41.277 -7.783 24.585 1.000 27.337 9 LYS CCC N 1
ATOM 2443 C CA . LYS C 1 12 ? 41.136 -9.081 25.242 1.000 28.034 9 LYS CCC CA 1
ATOM 2444 C C . LYS C 1 12 ? 39.915 -9.795 24.687 1.000 24.290 9 LYS CCC C 1
ATOM 2445 O O . LYS C 1 12 ? 38.832 -9.198 24.611 1.000 25.157 9 LYS CCC O 1
ATOM 2451 N N . ILE C 1 13 ? 40.129 -11.042 24.307 1.000 25.221 10 ILE CCC N 1
ATOM 2452 C CA . ILE C 1 13 ? 39.077 -11.972 23.830 1.000 25.944 10 ILE CCC CA 1
ATOM 2453 C C . ILE C 1 13 ? 38.417 -12.534 25.076 1.000 27.356 10 ILE CCC C 1
ATOM 2454 O O . ILE C 1 13 ? 39.106 -13.130 25.875 1.000 30.155 10 ILE CCC O 1
ATOM 2459 N N . ILE C 1 14 ? 37.125 -12.286 25.276 1.000 22.309 11 ILE CCC N 1
ATOM 2460 C CA . ILE C 1 14 ? 36.404 -12.769 26.494 1.000 24.021 11 ILE CCC CA 1
ATOM 2461 C C . ILE C 1 14 ? 35.650 -14.065 26.188 1.000 26.771 11 ILE CCC C 1
ATOM 2462 O O . ILE C 1 14 ? 34.853 -14.105 25.239 1.000 25.528 11 ILE CCC O 1
ATOM 2467 N N . SER C 1 15 ? 35.927 -15.074 26.989 1.000 25.804 12 SER CCC N 1
ATOM 2468 C CA . SER C 1 15 ? 35.272 -16.399 26.908 1.000 27.079 12 SER CCC CA 1
ATOM 2469 C C . SER C 1 15 ? 35.004 -16.948 28.310 1.000 26.135 12 SER CCC C 1
ATOM 2470 O O . SER C 1 15 ? 35.953 -17.215 29.025 1.000 34.201 12 SER CCC O 1
ATOM 2473 N N . SER C 1 16 ? 33.752 -16.993 28.736 1.000 28.272 13 SER CCC N 1
ATOM 2474 C CA . SER C 1 16 ? 33.315 -17.576 30.019 1.000 29.179 13 SER CCC CA 1
ATOM 2475 C C . SER C 1 16 ? 32.887 -19.001 29.751 1.000 30.935 13 SER CCC C 1
ATOM 2476 O O . SER C 1 16 ? 32.055 -19.308 28.900 1.000 33.273 13 SER CCC O 1
ATOM 2479 N N . PRO C 1 17 ? 33.394 -19.946 30.530 1.000 37.142 14 PRO CCC N 1
ATOM 2480 C CA . PRO C 1 17 ? 32.959 -21.329 30.357 1.000 37.977 14 PRO CCC CA 1
ATOM 2481 C C . PRO C 1 17 ? 31.576 -21.599 30.961 1.000 41.526 14 PRO CCC C 1
ATOM 2482 O O . PRO C 1 17 ? 31.029 -22.630 30.693 1.000 40.313 14 PRO CCC O 1
ATOM 2486 N N . LEU C 1 18 ? 31.040 -20.643 31.717 1.000 32.234 15 LEU CCC N 1
ATOM 2487 C CA . LEU C 1 18 ? 29.693 -20.790 32.304 1.000 34.647 15 LEU CCC CA 1
ATOM 2488 C C . LEU C 1 18 ? 28.633 -20.387 31.261 1.000 34.481 15 LEU CCC C 1
ATOM 2489 O O . LEU C 1 18 ? 27.441 -20.571 31.593 1.000 36.691 15 LEU CCC O 1
ATOM 2494 N N . CYS C 1 19 ? 29.026 -19.885 30.081 1.000 34.378 16 CYS CCC N 1
ATOM 2495 C CA A CYS C 1 19 ? 28.161 -19.415 28.936 0.410 39.334 16 CYS CCC CA 1
ATOM 2496 C CA B CYS C 1 19 ? 28.095 -19.603 28.961 0.590 38.058 16 CYS CCC CA 1
ATOM 2497 C C . CYS C 1 19 ? 28.387 -20.414 27.763 1.000 40.585 16 CYS CCC C 1
ATOM 2498 O O . CYS C 1 19 ? 29.488 -20.905 27.595 1.000 46.018 16 CYS CCC O 1
ATOM 2503 N N . PRO C 1 20 ? 27.355 -20.668 26.944 1.000 45.158 17 PRO CCC N 1
ATOM 2504 C CA . PRO C 1 20 ? 27.537 -21.409 25.705 1.000 51.899 17 PRO CCC CA 1
ATOM 2505 C C . PRO C 1 20 ? 28.747 -20.864 24.927 1.000 49.522 17 PRO CCC C 1
ATOM 2506 O O . PRO C 1 20 ? 28.837 -19.635 24.711 1.000 50.771 17 PRO CCC O 1
ATOM 2510 N N . LYS C 1 21 ? 29.672 -21.767 24.587 1.000 52.918 18 LYS CCC N 1
ATOM 2511 C CA . LYS C 1 21 ? 30.883 -21.489 23.776 1.000 54.737 18 LYS CCC CA 1
ATOM 2512 C C . LYS C 1 21 ? 30.461 -21.114 22.366 1.000 54.416 18 LYS CCC C 1
ATOM 2513 O O . LYS C 1 21 ? 29.552 -21.717 21.792 1.000 46.281 18 LYS CCC O 1
ATOM 2519 N N . PRO C 1 22 ? 31.128 -20.114 21.752 1.000 50.345 19 PRO CCC N 1
ATOM 2520 C CA . PRO C 1 22 ? 30.815 -19.735 20.380 1.000 40.200 19 PRO CCC CA 1
ATOM 2521 C C . PRO C 1 22 ? 31.045 -20.894 19.421 1.000 40.868 19 PRO CCC C 1
ATOM 2522 O O . PRO C 1 22 ? 32.152 -21.488 19.443 1.000 44.095 19 PRO CCC O 1
ATOM 2526 N N . VAL C 1 23 ? 30.027 -21.175 18.618 1.000 56.120 20 VAL CCC N 1
ATOM 2527 C CA . VAL C 1 23 ? 30.119 -22.151 17.498 1.000 62.873 20 VAL CCC CA 1
ATOM 2528 C C . VAL C 1 23 ? 30.015 -21.312 16.236 1.000 50.886 20 VAL CCC C 1
ATOM 2529 O O . VAL C 1 23 ? 28.884 -21.060 15.759 1.000 71.258 20 VAL CCC O 1
ATOM 2533 N N . GLY C 1 24 ? 31.176 -20.857 15.771 1.000 40.129 21 GLY CCC N 1
ATOM 2534 C CA . GLY C 1 24 ? 31.315 -20.025 14.571 1.000 41.507 21 GLY CCC CA 1
ATOM 2535 C C . GLY C 1 24 ? 32.213 -18.835 14.843 1.000 31.802 21 GLY CCC C 1
ATOM 2536 O O . GLY C 1 24 ? 32.826 -18.714 15.919 1.000 30.390 21 GLY CCC O 1
ATOM 2537 N N . PRO C 1 25 ? 32.251 -17.910 13.867 1.000 24.175 22 PRO CCC N 1
ATOM 2538 C CA . PRO C 1 25 ? 33.288 -16.901 13.782 1.000 21.580 22 PRO CCC CA 1
ATOM 2539 C C . PRO C 1 25 ? 32.900 -15.654 14.581 1.000 21.783 22 PRO CCC C 1
ATOM 2540 O O . PRO C 1 25 ? 32.861 -14.583 14.024 1.000 21.340 22 PRO CCC O 1
ATOM 2544 N N . TYR C 1 26 ? 32.724 -15.823 15.883 1.000 22.316 23 TYR CCC N 1
ATOM 2545 C CA A TYR C 1 26 ? 32.432 -14.713 16.804 0.630 20.085 23 TYR CCC CA 1
ATOM 2546 C CA B TYR C 1 26 ? 32.345 -14.749 16.818 0.370 20.983 23 TYR CCC CA 1
ATOM 2547 C C . TYR C 1 26 ? 32.920 -15.063 18.197 1.000 21.260 23 TYR CCC C 1
ATOM 2548 O O . TYR C 1 26 ? 33.292 -16.183 18.505 1.000 23.043 23 TYR CCC O 1
ATOM 2565 N N . ASN C 1 27 ? 33.021 -14.039 18.992 1.000 20.047 24 ASN CCC N 1
ATOM 2566 C CA . ASN C 1 27 ? 33.316 -14.199 20.427 1.000 20.343 24 ASN CCC CA 1
ATOM 2567 C C . ASN C 1 27 ? 32.184 -13.677 21.306 1.000 18.998 24 ASN CCC C 1
ATOM 2568 O O . ASN C 1 27 ? 31.434 -12.748 20.903 1.000 21.123 24 ASN CCC O 1
ATOM 2573 N N . GLN C 1 28 ? 32.072 -14.201 22.534 1.000 20.343 25 GLN CCC N 1
ATOM 2574 C CA . GLN C 1 28 ? 31.049 -13.738 23.496 1.000 21.145 25 GLN CCC CA 1
ATOM 2575 C C . GLN C 1 28 ? 31.169 -12.230 23.737 1.000 19.011 25 GLN CCC C 1
ATOM 2576 O O . GLN C 1 28 ? 30.130 -11.524 23.806 1.000 20.276 25 GLN CCC O 1
ATOM 2582 N N . ALA C 1 29 ? 32.374 -11.732 23.873 1.000 19.908 26 ALA CCC N 1
ATOM 2583 C CA . ALA C 1 29 ? 32.645 -10.303 24.080 1.000 18.612 26 ALA CCC CA 1
ATOM 2584 C C . ALA C 1 29 ? 34.079 -10.001 23.701 1.000 19.164 26 ALA CCC C 1
ATOM 2585 O O . ALA C 1 29 ? 34.921 -10.942 23.686 1.000 21.041 26 ALA CCC O 1
ATOM 2587 N N . ILE C 1 30 ? 34.292 -8.747 23.393 1.000 19.530 27 ILE CCC N 1
ATOM 2588 C CA . ILE C 1 30 ? 35.630 -8.205 23.100 1.000 20.190 27 ILE CCC CA 1
ATOM 2589 C C . ILE C 1 30 ? 35.816 -6.995 23.997 1.000 20.290 27 ILE CCC C 1
ATOM 2590 O O . ILE C 1 30 ? 35.001 -6.086 23.977 1.000 20.531 27 ILE CCC O 1
ATOM 2595 N N . LEU C 1 31 ? 36.942 -6.988 24.698 1.000 22.177 28 LEU CCC N 1
ATOM 2596 C CA . LEU C 1 31 ? 37.333 -5.882 25.588 1.000 21.471 28 LEU CCC CA 1
ATOM 2597 C C . LEU C 1 31 ? 38.368 -5.053 24.831 1.000 21.623 28 LEU CCC C 1
ATOM 2598 O O . LEU C 1 31 ? 39.359 -5.665 24.376 1.000 26.617 28 LEU CCC O 1
ATOM 2603 N N . VAL C 1 32 ? 38.163 -3.773 24.736 1.000 21.121 29 VAL CCC N 1
ATOM 2604 C CA A VAL C 1 32 ? 39.220 -2.880 24.188 0.420 24.269 29 VAL CCC CA 1
ATOM 2605 C CA B VAL C 1 32 ? 39.078 -2.779 24.102 0.580 24.162 29 VAL CCC CA 1
ATOM 2606 C C . VAL C 1 32 ? 39.425 -1.787 25.217 1.000 27.166 29 VAL CCC C 1
ATOM 2607 O O . VAL C 1 32 ? 38.490 -1.040 25.560 1.000 24.705 29 VAL CCC O 1
ATOM 2614 N N . ASN C 1 33 ? 40.666 -1.756 25.705 1.000 28.069 30 ASN CCC N 1
ATOM 2615 C CA . ASN C 1 33 ? 41.001 -0.961 26.903 1.000 30.943 30 ASN CCC CA 1
ATOM 2616 C C . ASN C 1 33 ? 40.031 -1.370 28.012 1.000 26.692 30 ASN CCC C 1
ATOM 2617 O O . ASN C 1 33 ? 40.098 -2.512 28.466 1.000 29.181 30 ASN CCC O 1
ATOM 2622 N N . HIS C 1 34 ? 39.132 -0.467 28.418 1.000 29.393 31 HIS CCC N 1
ATOM 2623 C CA . HIS C 1 34 ? 38.146 -0.702 29.502 1.000 26.265 31 HIS CCC CA 1
ATOM 2624 C C . HIS C 1 34 ? 36.721 -0.731 28.958 1.000 27.876 31 HIS CCC C 1
ATOM 2625 O O . HIS C 1 34 ? 35.799 -0.701 29.769 1.000 26.352 31 HIS CCC O 1
ATOM 2632 N N . THR C 1 35 ? 36.543 -0.806 27.637 1.000 23.512 32 THR CCC N 1
ATOM 2633 C CA . THR C 1 35 ? 35.188 -0.888 27.040 1.000 21.979 32 THR CCC CA 1
ATOM 2634 C C . THR C 1 35 ? 34.916 -2.277 26.493 1.000 20.129 32 THR CCC C 1
ATOM 2635 O O . THR C 1 35 ? 35.668 -2.770 25.664 1.000 22.229 32 THR CCC O 1
ATOM 2639 N N . LEU C 1 36 ? 33.879 -2.885 27.058 1.000 19.645 33 LEU CCC N 1
ATOM 2640 C CA . LEU C 1 36 ? 33.528 -4.299 26.765 1.000 19.906 33 LEU CCC CA 1
ATOM 2641 C C . LEU C 1 36 ? 32.320 -4.308 25.824 1.000 19.171 33 LEU CCC C 1
ATOM 2642 O O . LEU C 1 36 ? 31.249 -3.803 26.159 1.000 18.881 33 LEU CCC O 1
ATOM 2647 N N . TYR C 1 37 ? 32.493 -4.926 24.679 1.000 18.427 34 TYR CCC N 1
ATOM 2648 C CA . TYR C 1 37 ? 31.452 -5.056 23.635 1.000 17.677 34 TYR CCC CA 1
ATOM 2649 C C . TYR C 1 37 ? 30.936 -6.473 23.691 1.000 17.114 34 TYR CCC C 1
ATOM 2650 O O . TYR C 1 37 ? 31.679 -7.446 23.342 1.000 18.543 34 TYR CCC O 1
ATOM 2659 N N . LEU C 1 38 ? 29.706 -6.656 24.121 1.000 17.913 35 LEU CCC N 1
ATOM 2660 C CA . LEU C 1 38 ? 29.115 -7.971 24.245 1.000 17.385 35 LEU CCC CA 1
ATOM 2661 C C . LEU C 1 38 ? 28.329 -8.317 22.965 1.000 18.340 35 LEU CCC C 1
ATOM 2662 O O . LEU C 1 38 ? 27.538 -7.499 22.509 1.000 20.882 35 LEU CCC O 1
ATOM 2667 N N . SER C 1 39 ? 28.434 -9.569 22.523 1.000 17.142 36 SER CCC N 1
ATOM 2668 C CA . SER C 1 39 ? 27.521 -10.104 21.512 1.000 16.165 36 SER CCC CA 1
ATOM 2669 C C . SER C 1 39 ? 26.113 -10.115 22.014 1.000 16.227 36 SER CCC C 1
ATOM 2670 O O . SER C 1 39 ? 25.885 -10.257 23.216 1.000 19.731 36 SER CCC O 1
ATOM 2673 N N . GLY C 1 40 ? 25.174 -10.119 21.083 1.000 16.082 37 GLY CCC N 1
ATOM 2674 C CA . GLY C 1 40 ? 23.784 -10.344 21.425 1.000 16.374 37 GLY CCC CA 1
ATOM 2675 C C . GLY C 1 40 ? 23.637 -11.688 22.136 1.000 16.538 37 GLY CCC C 1
ATOM 2676 O O . GLY C 1 40 ? 24.137 -12.710 21.675 1.000 20.220 37 GLY CCC O 1
ATOM 2677 N N . ILE C 1 41 ? 22.911 -11.702 23.225 1.000 15.860 38 ILE CCC N 1
ATOM 2678 C CA . ILE C 1 41 ? 22.745 -12.906 24.070 1.000 16.611 38 ILE CCC CA 1
ATOM 2679 C C . ILE C 1 41 ? 21.317 -13.387 23.958 1.000 15.384 38 ILE CCC C 1
ATOM 2680 O O . ILE C 1 41 ? 20.353 -12.590 24.130 1.000 17.398 38 ILE CCC O 1
ATOM 2685 N N . LEU C 1 42 ? 21.201 -14.672 23.718 1.000 17.194 39 LEU CCC N 1
ATOM 2686 C CA . LEU C 1 42 ? 19.934 -15.402 23.759 1.000 16.460 39 LEU CCC CA 1
ATOM 2687 C C . LEU C 1 42 ? 19.847 -16.157 25.127 1.000 16.684 39 LEU CCC C 1
ATOM 2688 O O . LEU C 1 42 ? 20.923 -16.465 25.752 1.000 19.273 39 LEU CCC O 1
ATOM 2693 N N . GLY C 1 43 ? 18.655 -16.527 25.505 1.000 16.518 40 GLY CCC N 1
ATOM 2694 C CA . GLY C 1 43 ? 18.435 -17.257 26.781 1.000 17.399 40 GLY CCC CA 1
ATOM 2695 C C . GLY C 1 43 ? 18.712 -18.744 26.611 1.000 17.218 40 GLY CCC C 1
ATOM 2696 O O . GLY C 1 43 ? 17.789 -19.527 26.821 1.000 18.240 40 GLY CCC O 1
ATOM 2697 N N . ILE C 1 44 ? 19.973 -19.077 26.351 1.000 19.170 41 ILE CCC N 1
ATOM 2698 C CA . ILE C 1 44 ? 20.392 -20.477 26.110 1.000 18.252 41 ILE CCC CA 1
ATOM 2699 C C . ILE C 1 44 ? 20.838 -21.099 27.436 1.000 19.833 41 ILE CCC C 1
ATOM 2700 O O . ILE C 1 44 ? 21.675 -20.533 28.128 1.000 21.458 41 ILE CCC O 1
ATOM 2705 N N . ASP C 1 45 ? 20.377 -22.313 27.650 1.000 20.552 42 ASP CCC N 1
ATOM 2706 C CA . ASP C 1 45 ? 20.883 -23.189 28.757 1.000 20.342 42 ASP CCC CA 1
ATOM 2707 C C . ASP C 1 45 ? 22.245 -23.748 28.333 1.000 20.847 42 ASP CCC C 1
ATOM 2708 O O . ASP C 1 45 ? 22.336 -24.403 27.296 1.000 24.552 42 ASP CCC O 1
ATOM 2713 N N . VAL C 1 46 ? 23.327 -23.490 29.078 1.000 24.738 43 VAL CCC N 1
ATOM 2714 C CA . VAL C 1 46 ? 24.702 -23.884 28.673 1.000 29.029 43 VAL CCC CA 1
ATOM 2715 C C . VAL C 1 46 ? 24.795 -25.392 28.564 1.000 28.474 43 VAL CCC C 1
ATOM 2716 O O . VAL C 1 46 ? 25.643 -25.900 27.762 1.000 33.494 43 VAL CCC O 1
ATOM 2720 N N . LYS C 1 47 ? 23.980 -26.087 29.370 1.000 25.254 44 LYS CCC N 1
ATOM 2721 C CA . LYS C 1 47 ? 24.078 -27.543 29.404 1.000 26.192 44 LYS CCC CA 1
ATOM 2722 C C . LYS C 1 47 ? 23.430 -28.118 28.170 1.000 23.894 44 LYS CCC C 1
ATOM 2723 O O . LYS C 1 47 ? 24.146 -28.912 27.528 1.000 32.548 44 LYS CCC O 1
ATOM 2729 N N . THR C 1 48 ? 22.182 -27.752 27.807 1.000 28.511 45 THR CCC N 1
ATOM 2730 C CA . THR C 1 48 ? 21.412 -28.326 26.673 1.000 26.498 45 THR CCC CA 1
ATOM 2731 C C . THR C 1 48 ? 21.756 -27.637 25.348 1.000 26.595 45 THR CCC C 1
ATOM 2732 O O . THR C 1 48 ? 21.349 -28.206 24.302 1.000 27.374 45 THR CCC O 1
ATOM 2736 N N . GLU C 1 49 ? 22.306 -26.429 25.394 1.000 25.906 46 GLU CCC N 1
ATOM 2737 C CA A GLU C 1 49 ? 22.583 -25.584 24.187 0.660 24.480 46 GLU CCC CA 1
ATOM 2738 C CA B GLU C 1 49 ? 22.594 -25.663 24.139 0.340 26.174 46 GLU CCC CA 1
ATOM 2739 C C . GLU C 1 49 ? 21.271 -25.261 23.452 1.000 22.484 46 GLU CCC C 1
ATOM 2740 O O . GLU C 1 49 ? 21.275 -24.849 22.276 1.000 25.374 46 GLU CCC O 1
ATOM 2751 N N . LYS C 1 50 ? 20.148 -25.322 24.148 1.000 20.621 47 LYS CCC N 1
ATOM 2752 C CA . LYS C 1 50 ? 18.794 -24.957 23.673 1.000 21.043 47 LYS CCC CA 1
ATOM 2753 C C . LYS C 1 50 ? 18.294 -23.761 24.466 1.000 18.996 47 LYS CCC C 1
ATOM 2754 O O . LYS C 1 50 ? 18.769 -23.512 25.593 1.000 19.076 47 LYS CCC O 1
ATOM 2760 N N . LEU C 1 51 ? 17.398 -22.979 23.864 1.000 18.581 48 LEU CCC N 1
ATOM 2761 C CA . LEU C 1 51 ? 16.742 -21.963 24.700 1.000 18.532 48 LEU CCC CA 1
ATOM 2762 C C . LEU C 1 51 ? 16.077 -22.613 25.910 1.000 19.132 48 LEU CCC C 1
ATOM 2763 O O . LEU C 1 51 ? 15.467 -23.708 25.772 1.000 19.016 48 LEU CCC O 1
ATOM 2768 N N . VAL C 1 52 ? 16.143 -21.924 27.050 1.000 17.740 49 VAL CCC N 1
ATOM 2769 C CA . VAL C 1 52 ? 15.280 -22.317 28.206 1.000 18.682 49 VAL CCC CA 1
ATOM 2770 C C . VAL C 1 52 ? 13.851 -22.264 27.705 1.000 18.301 49 VAL CCC C 1
ATOM 2771 O O . VAL C 1 52 ? 13.453 -21.448 26.833 1.000 19.843 49 VAL CCC O 1
ATOM 2775 N N . ASN C 1 53 ? 13.006 -23.135 28.241 1.000 18.487 50 ASN CCC N 1
ATOM 2776 C CA . ASN C 1 53 ? 11.597 -23.147 27.974 1.000 17.371 50 ASN CCC CA 1
ATOM 2777 C C . ASN C 1 53 ? 10.890 -22.023 28.744 1.000 16.147 50 ASN CCC C 1
ATOM 2778 O O . ASN C 1 53 ? 11.431 -21.515 29.745 1.000 19.250 50 ASN CCC O 1
ATOM 2783 N N . GLY C 1 54 ? 9.714 -21.661 28.273 1.000 18.111 51 GLY CCC N 1
ATOM 2784 C CA . GLY C 1 54 ? 8.813 -20.820 29.037 1.000 20.251 51 GLY CCC CA 1
ATOM 2785 C C . GLY C 1 54 ? 8.600 -19.428 28.431 1.000 20.165 51 GLY CCC C 1
ATOM 2786 O O . GLY C 1 54 ? 7.715 -18.693 28.930 1.000 24.315 51 GLY CCC O 1
ATOM 2787 N N . GLY C 1 55 ? 9.245 -19.087 27.322 1.000 18.136 52 GLY CCC N 1
ATOM 2788 C CA . GLY C 1 55 ? 8.946 -17.832 26.615 1.000 19.924 52 GLY CCC CA 1
ATOM 2789 C C . GLY C 1 55 ? 9.773 -16.691 27.118 1.000 16.261 52 GLY CCC C 1
ATOM 2790 O O . GLY C 1 55 ? 10.816 -16.826 27.750 1.000 17.351 52 GLY CCC O 1
ATOM 2791 N N . ALA C 1 56 ? 9.246 -15.483 26.858 1.000 19.144 53 ALA CCC N 1
ATOM 2792 C CA . ALA C 1 56 ? 10.041 -14.247 27.052 1.000 19.192 53 ALA CCC CA 1
ATOM 2793 C C . ALA C 1 56 ? 10.571 -14.031 28.455 1.000 16.671 53 ALA CCC C 1
ATOM 2794 O O . ALA C 1 56 ? 11.693 -13.607 28.645 1.000 17.520 53 ALA CCC O 1
ATOM 2796 N N . VAL C 1 57 ? 9.744 -14.330 29.488 1.000 18.766 54 VAL CCC N 1
ATOM 2797 C CA . VAL C 1 57 ? 10.227 -14.136 30.875 1.000 18.899 54 VAL CCC CA 1
ATOM 2798 C C . VAL C 1 57 ? 11.416 -15.011 31.151 1.000 15.789 54 VAL CCC C 1
ATOM 2799 O O . VAL C 1 57 ? 12.436 -14.573 31.680 1.000 18.462 54 VAL CCC O 1
ATOM 2803 N N . ALA C 1 58 ? 11.272 -16.318 30.851 1.000 18.484 55 ALA CCC N 1
ATOM 2804 C CA . ALA C 1 58 ? 12.354 -17.263 31.117 1.000 18.117 55 ALA CCC CA 1
ATOM 2805 C C . ALA C 1 58 ? 13.614 -16.953 30.320 1.000 15.022 55 ALA CCC C 1
ATOM 2806 O O . ALA C 1 58 ? 14.739 -16.945 30.828 1.000 17.041 55 ALA CCC O 1
ATOM 2808 N N . GLU C 1 59 ? 13.386 -16.593 29.032 1.000 17.478 56 GLU CCC N 1
ATOM 2809 C CA . GLU C 1 59 ? 14.528 -16.285 28.141 1.000 16.240 56 GLU CCC CA 1
ATOM 2810 C C . GLU C 1 59 ? 15.246 -15.008 28.590 1.000 14.662 56 GLU CCC C 1
ATOM 2811 O O . GLU C 1 59 ? 16.478 -14.957 28.555 1.000 16.532 56 GLU CCC O 1
ATOM 2817 N N . THR C 1 60 ? 14.491 -13.990 29.090 1.000 16.741 57 THR CCC N 1
ATOM 2818 C CA . THR C 1 60 ? 15.142 -12.783 29.636 1.000 17.449 57 THR CCC CA 1
ATOM 2819 C C . THR C 1 60 ? 16.057 -13.120 30.807 1.000 15.229 57 THR CCC C 1
ATOM 2820 O O . THR C 1 60 ? 17.180 -12.678 30.893 1.000 16.854 57 THR CCC O 1
ATOM 2824 N N . ARG C 1 61 ? 15.526 -13.944 31.755 1.000 17.771 58 ARG CCC N 1
ATOM 2825 C CA A ARG C 1 61 ? 16.315 -14.266 32.963 0.220 17.097 58 ARG CCC CA 1
ATOM 2826 C CA B ARG C 1 61 ? 16.284 -14.318 32.942 0.780 19.156 58 ARG CCC CA 1
ATOM 2827 C C . ARG C 1 61 ? 17.547 -15.054 32.581 1.000 15.697 58 ARG CCC C 1
ATOM 2828 O O . ARG C 1 61 ? 18.661 -14.698 33.066 1.000 18.213 58 ARG CCC O 1
ATOM 2843 N N A GLN C 1 62 ? 17.429 -16.015 31.646 0.400 17.891 59 GLN CCC N 1
ATOM 2844 N N B GLN C 1 62 ? 17.417 -15.998 31.633 0.600 18.919 59 GLN CCC N 1
ATOM 2845 C CA A GLN C 1 62 ? 18.644 -16.783 31.286 0.400 18.981 59 GLN CCC CA 1
ATOM 2846 C CA B GLN C 1 62 ? 18.595 -16.795 31.236 0.600 19.283 59 GLN CCC CA 1
ATOM 2847 C C A GLN C 1 62 ? 19.609 -15.911 30.522 0.400 16.067 59 GLN CCC C 1
ATOM 2848 C C B GLN C 1 62 ? 19.593 -15.933 30.507 0.600 15.603 59 GLN CCC C 1
ATOM 2849 O O A GLN C 1 62 ? 20.820 -16.025 30.742 0.400 18.202 59 GLN CCC O 1
ATOM 2850 O O B GLN C 1 62 ? 20.805 -16.027 30.752 0.600 18.905 59 GLN CCC O 1
ATOM 2861 N N . ALA C 1 63 ? 19.113 -15.058 29.624 1.000 17.183 60 ALA CCC N 1
ATOM 2862 C CA . ALA C 1 63 ? 20.035 -14.173 28.888 1.000 17.669 60 ALA CCC CA 1
ATOM 2863 C C . ALA C 1 63 ? 20.814 -13.315 29.860 1.000 15.538 60 ALA CCC C 1
ATOM 2864 O O . ALA C 1 63 ? 22.024 -13.074 29.665 1.000 17.864 60 ALA CCC O 1
ATOM 2866 N N . LEU C 1 64 ? 20.109 -12.748 30.874 1.000 17.685 61 LEU CCC N 1
ATOM 2867 C CA . LEU C 1 64 ? 20.788 -11.858 31.831 1.000 18.373 61 LEU CCC CA 1
ATOM 2868 C C . LEU C 1 64 ? 21.718 -12.594 32.802 1.000 17.066 61 LEU CCC C 1
ATOM 2869 O O . LEU C 1 64 ? 22.781 -12.032 33.147 1.000 20.554 61 LEU CCC O 1
ATOM 2874 N N A LEU C 1 65 ? 21.380 -13.830 33.140 0.500 19.628 62 LEU CCC N 1
ATOM 2875 N N B LEU C 1 65 ? 21.416 -13.844 33.136 0.500 19.608 62 LEU CCC N 1
ATOM 2876 C CA A LEU C 1 65 ? 22.308 -14.731 33.870 0.500 22.115 62 LEU CCC CA 1
ATOM 2877 C CA B LEU C 1 65 ? 22.375 -14.719 33.862 0.500 21.961 62 LEU CCC CA 1
ATOM 2878 C C A LEU C 1 65 ? 23.576 -14.958 33.031 0.500 20.305 62 LEU CCC C 1
ATOM 2879 C C B LEU C 1 65 ? 23.626 -14.929 33.013 0.500 20.517 62 LEU CCC C 1
ATOM 2880 O O A LEU C 1 65 ? 24.681 -14.731 33.522 0.500 21.695 62 LEU CCC O 1
ATOM 2881 O O B LEU C 1 65 ? 24.761 -14.721 33.483 0.500 21.666 62 LEU CCC O 1
ATOM 2890 N N . ASN C 1 66 ? 23.423 -15.239 31.739 1.000 19.996 63 ASN CCC N 1
ATOM 2891 C CA . ASN C 1 66 ? 24.573 -15.450 30.814 1.000 19.267 63 ASN CCC CA 1
ATOM 2892 C C . ASN C 1 66 ? 25.390 -14.170 30.734 1.000 18.612 63 ASN CCC C 1
ATOM 2893 O O . ASN C 1 66 ? 26.649 -14.221 30.760 1.000 21.589 63 ASN CCC O 1
ATOM 2898 N N . MET C 1 67 ? 24.692 -13.015 30.614 1.000 18.793 64 MET CCC N 1
ATOM 2899 C CA . MET C 1 67 ? 25.419 -11.738 30.558 1.000 19.698 64 MET CCC CA 1
ATOM 2900 C C . MET C 1 67 ? 26.312 -11.581 31.794 1.000 18.754 64 MET CCC C 1
ATOM 2901 O O . MET C 1 67 ? 27.464 -11.095 31.653 1.000 21.777 64 MET CCC O 1
ATOM 2906 N N . GLY C 1 68 ? 25.798 -11.942 32.972 1.000 22.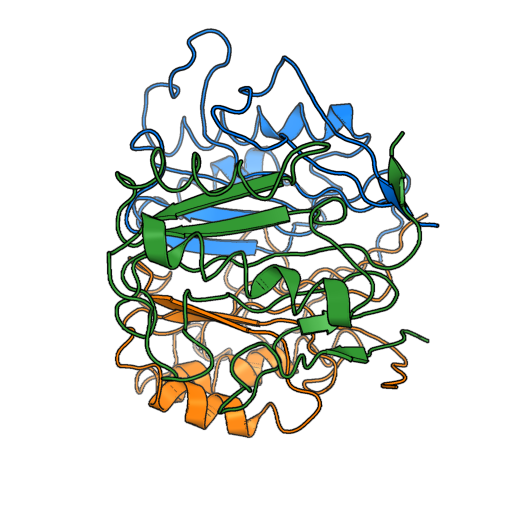348 65 GLY CCC N 1
ATOM 2907 C CA . GLY C 1 68 ? 26.584 -11.766 34.211 1.000 22.122 65 GLY CCC CA 1
ATOM 2908 C C . GLY C 1 68 ? 27.838 -12.602 34.199 1.000 22.888 65 GLY CCC C 1
ATOM 2909 O O . GLY C 1 68 ? 28.927 -12.078 34.549 1.000 24.366 65 GLY CCC O 1
ATOM 2910 N N . HIS C 1 69 ? 27.779 -13.814 33.628 1.000 22.053 66 HIS CCC N 1
ATOM 2911 C CA . HIS C 1 69 ? 28.992 -14.649 33.445 1.000 24.564 66 HIS CCC CA 1
ATOM 2912 C C . HIS C 1 69 ? 30.021 -13.933 32.618 1.000 22.769 66 HIS CCC C 1
ATOM 2913 O O . HIS C 1 69 ? 31.197 -13.894 32.941 1.000 24.832 66 HIS CCC O 1
ATOM 2920 N N A ILE C 1 70 ? 29.580 -13.338 31.508 0.830 21.663 67 ILE CCC N 1
ATOM 2921 N N B ILE C 1 70 ? 29.568 -13.378 31.489 0.170 24.825 67 ILE CCC N 1
ATOM 2922 C CA A ILE C 1 70 ? 30.505 -12.704 30.552 0.830 22.300 67 ILE CCC CA 1
ATOM 2923 C CA B ILE C 1 70 ? 30.449 -12.690 30.505 0.170 23.901 67 ILE CCC CA 1
ATOM 2924 C C A ILE C 1 70 ? 31.060 -11.424 31.185 0.830 19.607 67 ILE CCC C 1
ATOM 2925 C C B ILE C 1 70 ? 31.035 -11.432 31.152 0.170 22.036 67 ILE CCC C 1
ATOM 2926 O O A ILE C 1 70 ? 32.245 -11.163 31.060 0.830 22.310 67 ILE CCC O 1
ATOM 2927 O O B ILE C 1 70 ? 32.264 -11.229 31.024 0.170 28.573 67 ILE CCC O 1
ATOM 2936 N N . LEU C 1 71 ? 30.193 -10.623 31.814 1.000 22.223 68 LEU CCC N 1
ATOM 2937 C CA . LEU C 1 71 ? 30.643 -9.375 32.459 1.000 23.822 68 LEU CCC CA 1
ATOM 2938 C C . LEU C 1 71 ? 31.751 -9.732 33.475 1.000 24.029 68 LEU CCC C 1
ATOM 2939 O O . LEU C 1 71 ? 32.838 -9.060 33.477 1.000 25.842 68 LEU CCC O 1
ATOM 2944 N N . LYS C 1 72 ? 31.462 -10.685 34.353 1.000 25.015 69 LYS CCC N 1
ATOM 2945 C CA . LYS C 1 72 ? 32.396 -11.043 35.449 1.000 27.999 69 LYS CCC CA 1
ATOM 2946 C C . LYS C 1 72 ? 33.711 -11.587 34.899 1.000 25.991 69 LYS CCC C 1
ATOM 2947 O O . LYS C 1 72 ? 34.762 -11.205 35.423 1.000 28.000 69 LYS CCC O 1
ATOM 2953 N N . GLU C 1 73 ? 33.669 -12.389 33.833 1.000 27.810 70 GLU CCC N 1
ATOM 2954 C CA . GLU C 1 73 ? 34.909 -12.922 33.196 1.000 27.154 70 GLU CCC CA 1
ATOM 2955 C C . GLU C 1 73 ? 35.800 -11.744 32.803 1.000 24.826 70 GLU CCC C 1
ATOM 2956 O O . GLU C 1 73 ? 37.048 -11.860 32.873 1.000 29.879 70 GLU CCC O 1
ATOM 2962 N N . ALA C 1 74 ? 35.185 -10.660 32.313 1.000 25.438 71 ALA CCC N 1
ATOM 2963 C CA . ALA C 1 74 ? 35.913 -9.505 31.764 1.000 25.155 71 ALA CCC CA 1
ATOM 2964 C C . ALA C 1 74 ? 36.361 -8.540 32.869 1.000 26.497 71 ALA CCC C 1
ATOM 2965 O O . ALA C 1 74 ? 37.132 -7.631 32.550 1.000 31.091 71 ALA CCC O 1
ATOM 2967 N N . GLY C 1 75 ? 35.851 -8.649 34.098 1.000 27.368 72 GLY CCC N 1
ATOM 2968 C CA . GLY C 1 75 ? 36.103 -7.680 35.180 1.000 28.266 72 GLY CCC CA 1
ATOM 2969 C C . GLY C 1 75 ? 35.061 -6.578 35.247 1.000 30.137 72 GLY CCC C 1
ATOM 2970 O O . GLY C 1 75 ? 35.360 -5.454 35.738 1.000 27.740 72 GLY CCC O 1
ATOM 2971 N N . SER C 1 76 ? 33.890 -6.826 34.674 1.000 26.746 73 SER CCC N 1
ATOM 2972 C CA . SER C 1 76 ? 32.766 -5.908 34.785 1.000 25.193 73 SER CCC CA 1
ATOM 2973 C C . SER C 1 76 ? 31.668 -6.541 35.627 1.000 25.218 73 SER CCC C 1
ATOM 2974 O O . SER C 1 76 ? 31.870 -7.532 36.284 1.000 28.531 73 SER CCC O 1
ATOM 2977 N N . ASN C 1 77 ? 30.519 -5.891 35.644 1.000 23.246 74 ASN CCC N 1
ATOM 2978 C CA . ASN C 1 77 ? 29.359 -6.343 36.379 1.000 22.621 74 ASN CCC CA 1
ATOM 2979 C C . ASN C 1 77 ? 28.149 -5.567 35.898 1.000 22.661 74 ASN CCC C 1
ATOM 2980 O O . ASN C 1 77 ? 28.289 -4.615 35.087 1.000 21.975 74 ASN CCC O 1
ATOM 2985 N N . TYR C 1 78 ? 26.976 -5.983 36.320 1.000 23.389 75 TYR CCC N 1
ATOM 2986 C CA . TYR C 1 78 ? 25.754 -5.288 35.875 1.000 22.973 75 TYR CCC CA 1
ATOM 2987 C C . TYR C 1 78 ? 25.791 -3.795 36.148 1.000 25.314 75 TYR CCC C 1
ATOM 2988 O O . TYR C 1 78 ? 25.285 -3.028 35.304 1.000 22.194 75 TYR CCC O 1
ATOM 2997 N N . ASN C 1 79 ? 26.319 -3.382 37.301 1.000 23.392 76 ASN CCC N 1
ATOM 2998 C CA . ASN C 1 79 ? 26.340 -1.938 37.648 1.000 23.753 76 ASN CCC CA 1
ATOM 2999 C C . ASN C 1 79 ? 27.343 -1.157 36.823 1.000 23.625 76 ASN CCC C 1
ATOM 3000 O O . ASN C 1 79 ? 27.421 0.072 37.011 1.000 27.449 76 ASN CCC O 1
ATOM 3005 N N . LYS C 1 80 ? 28.061 -1.812 35.907 1.000 22.604 77 LYS CCC N 1
ATOM 3006 C CA . LYS C 1 80 ? 29.028 -1.142 35.026 1.000 22.996 77 LYS CCC CA 1
ATOM 3007 C C . LYS C 1 80 ? 28.588 -1.276 33.545 1.000 21.391 77 LYS CCC C 1
ATOM 3008 O O . LYS C 1 80 ? 29.353 -0.846 32.661 1.000 20.878 77 LYS CCC O 1
ATOM 3014 N N . VAL C 1 81 ? 27.383 -1.747 33.317 1.000 19.717 78 VAL CCC N 1
ATOM 3015 C CA . VAL C 1 81 ? 26.801 -1.722 31.955 1.000 19.616 78 VAL CCC CA 1
ATOM 3016 C C . VAL C 1 81 ? 26.386 -0.299 31.627 1.000 18.793 78 VAL CCC C 1
ATOM 3017 O O . VAL C 1 81 ? 25.678 0.392 32.418 1.000 20.924 78 VAL CCC O 1
ATOM 3021 N N . ILE C 1 82 ? 26.773 0.140 30.455 1.000 18.372 79 ILE CCC N 1
ATOM 3022 C CA A ILE C 1 82 ? 26.550 1.511 29.921 0.550 18.767 79 ILE CCC CA 1
ATOM 3023 C CA B ILE C 1 82 ? 26.545 1.518 29.919 0.450 18.665 79 ILE CCC CA 1
ATOM 3024 C C . ILE C 1 82 ? 25.238 1.570 29.108 1.000 16.968 79 ILE CCC C 1
ATOM 3025 O O . ILE C 1 82 ? 24.525 2.557 29.162 1.000 17.978 79 ILE CCC O 1
ATOM 3034 N N . LYS C 1 83 ? 25.045 0.592 28.229 1.000 16.769 80 LYS CCC N 1
ATOM 3035 C CA . LYS C 1 83 ? 23.921 0.625 27.277 1.000 19.419 80 LYS CCC CA 1
ATOM 3036 C C . LYS C 1 83 ? 23.535 -0.804 26.927 1.000 17.424 80 LYS CCC C 1
ATOM 3037 O O . LYS C 1 83 ? 24.426 -1.653 26.735 1.000 19.052 80 LYS CCC O 1
ATOM 3043 N N . THR C 1 84 ? 22.256 -1.048 26.835 1.000 17.048 81 THR CCC N 1
ATOM 3044 C CA . THR C 1 84 ? 21.743 -2.300 26.314 1.000 17.059 81 THR CCC CA 1
ATOM 3045 C C . THR C 1 84 ? 20.833 -2.017 25.143 1.000 17.148 81 THR CCC C 1
ATOM 3046 O O . THR C 1 84 ? 20.283 -0.904 24.992 1.000 17.402 81 THR CCC O 1
ATOM 3050 N N . THR C 1 85 ? 20.679 -3.049 24.314 1.000 15.301 82 THR CCC N 1
ATOM 3051 C CA . THR C 1 85 ? 19.651 -3.044 23.266 1.000 15.807 82 THR CCC CA 1
ATOM 3052 C C . THR C 1 85 ? 18.880 -4.344 23.399 1.000 15.332 82 THR CCC C 1
ATOM 3053 O O . THR C 1 85 ? 19.509 -5.400 23.425 1.000 16.938 82 THR CCC O 1
ATOM 3057 N N . ILE C 1 86 ? 17.574 -4.218 23.475 1.000 15.512 83 ILE CCC N 1
ATOM 3058 C CA . ILE C 1 86 ? 16.661 -5.341 23.595 1.000 16.280 83 ILE CCC CA 1
ATOM 3059 C C . ILE C 1 86 ? 15.927 -5.535 22.297 1.000 15.339 83 ILE CCC C 1
ATOM 3060 O O . ILE C 1 86 ? 15.157 -4.665 21.903 1.000 15.554 83 ILE CCC O 1
ATOM 3065 N N . PHE C 1 87 ? 16.154 -6.660 21.669 1.000 15.966 84 PHE CCC N 1
ATOM 3066 C CA . PHE C 1 87 ? 15.506 -7.085 20.417 1.000 15.871 84 PHE CCC CA 1
ATOM 3067 C C . PHE C 1 87 ? 14.373 -8.026 20.774 1.000 16.939 84 PHE CCC C 1
ATOM 3068 O O . PHE C 1 87 ? 14.711 -9.098 21.305 1.000 18.671 84 PHE CCC O 1
ATOM 3076 N N . LEU C 1 88 ? 13.129 -7.656 20.540 1.000 14.804 85 LEU CCC N 1
ATOM 3077 C CA . LEU C 1 88 ? 12.000 -8.502 20.939 1.000 14.804 85 LEU CCC CA 1
ATOM 3078 C C . LEU C 1 88 ? 11.358 -9.125 19.730 1.000 14.250 85 LEU CCC C 1
ATOM 3079 O O . LEU C 1 88 ? 11.187 -8.472 18.691 1.000 15.449 85 LEU CCC O 1
ATOM 3084 N N . GLN C 1 89 ? 10.848 -10.330 19.878 1.000 14.321 86 GLN CCC N 1
ATOM 3085 C CA . GLN C 1 89 ? 9.957 -10.894 18.873 1.000 14.529 86 GLN CCC CA 1
ATOM 3086 C C . GLN C 1 89 ? 8.564 -10.263 18.939 1.000 15.187 86 GLN CCC C 1
ATOM 3087 O O . GLN C 1 89 ? 7.860 -10.150 17.952 1.000 16.064 86 GLN CCC O 1
ATOM 3093 N N . ASP C 1 90 ? 8.164 -9.786 20.129 1.000 15.796 87 ASP CCC N 1
ATOM 3094 C CA . ASP C 1 90 ? 6.845 -9.193 20.357 1.000 16.383 87 ASP CCC CA 1
ATOM 3095 C C . ASP C 1 90 ? 6.937 -8.015 21.323 1.000 16.049 87 ASP CCC C 1
ATOM 3096 O O . ASP C 1 90 ? 7.295 -8.211 22.485 1.000 16.912 87 ASP CCC O 1
ATOM 3101 N N . ILE C 1 91 ? 6.710 -6.816 20.790 1.000 16.089 88 ILE CCC N 1
ATOM 3102 C CA . ILE C 1 91 ? 6.782 -5.596 21.625 1.000 18.545 88 ILE CCC CA 1
ATOM 3103 C C . ILE C 1 91 ? 5.854 -5.719 22.846 1.000 18.797 88 ILE CCC C 1
ATOM 3104 O O . ILE C 1 91 ? 6.164 -5.081 23.842 1.000 19.608 88 ILE CCC O 1
ATOM 3109 N N . ASN C 1 92 ? 4.836 -6.523 22.775 1.000 18.019 89 ASN CCC N 1
ATOM 3110 C CA . ASN C 1 92 ? 3.869 -6.625 23.901 1.000 19.805 89 ASN CCC CA 1
ATOM 3111 C C . ASN C 1 92 ? 4.514 -7.347 25.084 1.000 20.761 89 ASN CCC C 1
ATOM 3112 O O . ASN C 1 92 ? 3.972 -7.312 26.189 1.000 23.752 89 ASN CCC O 1
ATOM 3117 N N . ASP C 1 93 ? 5.660 -7.981 24.921 1.000 18.555 90 ASP CCC N 1
ATOM 3118 C CA . ASP C 1 93 ? 6.441 -8.541 26.053 1.000 18.086 90 ASP CCC CA 1
ATOM 3119 C C . ASP C 1 93 ? 7.220 -7.526 26.851 1.000 17.837 90 ASP CCC C 1
ATOM 3120 O O . ASP C 1 93 ? 7.855 -7.904 27.849 1.000 20.162 90 ASP CCC O 1
ATOM 3125 N N . PHE C 1 94 ? 7.229 -6.234 26.442 1.000 19.846 91 PHE CCC N 1
ATOM 3126 C CA A PHE C 1 94 ? 8.113 -5.215 27.044 0.400 22.920 91 PHE CCC CA 1
ATOM 3127 C CA B PHE C 1 94 ? 8.120 -5.214 27.063 0.600 23.086 91 PHE CCC CA 1
ATOM 3128 C C . PHE C 1 94 ? 7.923 -5.177 28.581 1.000 20.300 91 PHE CCC C 1
ATOM 3129 O O . PHE C 1 94 ? 8.879 -5.163 29.334 1.000 20.897 91 PHE CCC O 1
ATOM 3144 N N . THR C 1 95 ? 6.677 -5.123 29.032 1.000 23.312 92 THR CCC N 1
ATOM 3145 C CA . THR C 1 95 ? 6.361 -4.987 30.481 1.000 23.857 92 THR CCC CA 1
ATOM 3146 C C . THR C 1 95 ? 6.959 -6.157 31.283 1.000 19.982 92 THR CCC C 1
ATOM 3147 O O . THR C 1 95 ? 7.692 -5.982 32.300 1.000 22.158 92 THR CCC O 1
ATOM 3151 N N . ASP C 1 96 ? 6.797 -7.364 30.763 1.000 22.729 93 ASP CCC N 1
ATOM 3152 C CA . ASP C 1 96 ? 7.317 -8.550 31.464 1.000 21.017 93 ASP CCC CA 1
ATOM 3153 C C . ASP C 1 96 ? 8.839 -8.604 31.404 1.000 19.329 93 ASP CCC C 1
ATOM 3154 O O . ASP C 1 96 ? 9.495 -8.991 32.387 1.000 20.085 93 ASP CCC O 1
ATOM 3159 N N . VAL C 1 97 ? 9.426 -8.261 30.239 1.000 19.601 94 VAL CCC N 1
ATOM 3160 C CA . VAL C 1 97 ? 10.897 -8.269 30.126 1.000 20.041 94 VAL CCC CA 1
ATOM 3161 C C . VAL C 1 97 ? 11.483 -7.281 31.129 1.000 17.742 94 VAL CCC C 1
ATOM 3162 O O . VAL C 1 97 ? 12.517 -7.533 31.740 1.000 19.696 94 VAL CCC O 1
ATOM 3166 N N . ASN C 1 98 ? 10.870 -6.091 31.186 1.000 20.489 95 ASN CCC N 1
ATOM 3167 C CA A ASN C 1 98 ? 11.359 -5.004 32.093 0.610 19.040 95 ASN CCC CA 1
ATOM 3168 C CA B ASN C 1 98 ? 11.344 -5.014 32.067 0.390 20.706 95 ASN CCC CA 1
ATOM 3169 C C . ASN C 1 98 ? 11.337 -5.477 33.552 1.000 19.600 95 ASN CCC C 1
ATOM 3170 O O . ASN C 1 98 ? 12.251 -5.159 34.274 1.000 21.813 95 ASN CCC O 1
ATOM 3179 N N . GLU C 1 99 ? 10.304 -6.233 33.950 1.000 21.081 96 GLU CCC N 1
ATOM 3180 C CA . GLU C 1 99 ? 10.245 -6.735 35.324 1.000 23.273 96 GLU CCC CA 1
ATOM 3181 C C . GLU C 1 99 ? 11.408 -7.669 35.618 1.000 20.993 96 GLU CCC C 1
ATOM 3182 O O . GLU C 1 99 ? 12.077 -7.508 36.674 1.000 24.263 96 GLU CCC O 1
ATOM 3188 N N . VAL C 1 100 ? 11.791 -8.528 34.638 1.000 21.689 97 VAL CCC N 1
ATOM 3189 C CA . VAL C 1 100 ? 12.998 -9.361 34.828 1.000 20.798 97 VAL CCC CA 1
ATOM 3190 C C . VAL C 1 100 ? 14.264 -8.521 34.827 1.000 19.394 97 VAL CCC C 1
ATOM 3191 O O . VAL C 1 100 ? 15.187 -8.739 35.642 1.000 22.599 97 VAL CCC O 1
ATOM 3195 N N . TYR C 1 101 ? 14.326 -7.575 33.865 1.000 19.523 98 TYR CCC N 1
ATOM 3196 C CA . TYR C 1 101 ? 15.508 -6.675 33.747 1.000 20.698 98 TYR CCC CA 1
ATOM 3197 C C . TYR C 1 101 ? 15.855 -6.031 35.101 1.000 19.674 98 TYR CCC C 1
ATOM 3198 O O . TYR C 1 101 ? 17.031 -5.883 35.425 1.000 23.212 98 TYR CCC O 1
ATOM 3207 N N . LYS C 1 102 ? 14.817 -5.607 35.818 1.000 25.861 99 LYS CCC N 1
ATOM 3208 C CA . LYS C 1 102 ? 14.953 -4.966 37.151 1.000 29.747 99 LYS CCC CA 1
ATOM 3209 C C . LYS C 1 102 ? 15.473 -5.924 38.211 1.000 27.586 99 LYS CCC C 1
ATOM 3210 O O . LYS C 1 102 ? 16.035 -5.387 39.225 1.000 37.016 99 LYS CCC O 1
ATOM 3216 N N . GLU C 1 103 ? 15.400 -7.241 38.052 1.000 28.618 100 GLU CCC N 1
ATOM 3217 C CA A GLU C 1 103 ? 16.075 -8.187 39.000 0.460 28.786 100 GLU CCC CA 1
ATOM 3218 C CA B GLU C 1 103 ? 16.081 -8.260 38.936 0.540 30.028 100 GLU CCC CA 1
ATOM 3219 C C . GLU C 1 103 ? 17.601 -8.037 38.878 1.000 38.168 100 GLU CCC C 1
ATOM 3220 O O . GLU C 1 103 ? 18.327 -8.382 39.854 1.000 41.064 100 GLU CCC O 1
ATOM 3231 N N . PHE C 1 104 ? 18.125 -7.572 37.717 1.000 25.844 101 PHE CCC N 1
ATOM 3232 C CA . PHE C 1 104 ? 19.594 -7.538 37.470 1.000 26.026 101 PHE CCC CA 1
ATOM 3233 C C . PHE C 1 104 ? 20.166 -6.124 37.544 1.000 22.199 101 PHE CCC C 1
ATOM 3234 O O . PHE C 1 104 ? 21.358 -5.957 37.949 1.000 28.221 101 PHE CCC O 1
ATOM 3242 N N . PHE C 1 105 ? 19.422 -5.162 36.978 1.000 25.302 102 PHE CCC N 1
ATOM 3243 C CA . PHE C 1 105 ? 19.866 -3.765 36.918 1.000 25.143 102 PHE CCC CA 1
ATOM 3244 C C . PHE C 1 105 ? 19.100 -3.019 38.017 1.000 31.057 102 PHE CCC C 1
ATOM 3245 O O . PHE C 1 105 ? 17.871 -2.937 37.923 1.000 34.571 102 PHE CCC O 1
ATOM 3253 N N . LYS C 1 106 ? 19.827 -2.525 39.023 1.000 30.958 103 LYS CCC N 1
ATOM 3254 C CA . LYS C 1 106 ? 19.239 -1.974 40.288 1.000 37.605 103 LYS CCC CA 1
ATOM 3255 C C . LYS C 1 106 ? 19.416 -0.474 40.413 1.000 37.509 103 LYS CCC C 1
ATOM 3256 O O . LYS C 1 106 ? 18.667 0.141 41.177 1.000 41.888 103 LYS CCC O 1
ATOM 3262 N N . GLU C 1 107 ? 20.520 0.026 39.884 1.000 37.295 104 GLU CCC N 1
ATOM 3263 C CA . GLU C 1 107 ? 20.987 1.422 40.086 1.000 42.112 104 GLU CCC CA 1
ATOM 3264 C C . GLU C 1 107 ? 21.704 1.888 38.814 1.000 36.224 104 GLU CCC C 1
ATOM 3265 O O . GLU C 1 107 ? 22.234 1.003 38.086 1.000 32.337 104 GLU CCC O 1
ATOM 3271 N N . ASN C 1 108 ? 21.841 3.212 38.630 1.000 33.034 105 ASN CCC N 1
ATOM 3272 C CA . ASN C 1 108 ? 22.715 3.810 37.604 1.000 34.506 105 ASN CCC CA 1
ATOM 3273 C C . ASN C 1 108 ? 22.350 3.055 36.305 1.000 29.056 105 ASN CCC C 1
ATOM 3274 O O . ASN C 1 108 ? 23.247 2.581 35.594 1.000 27.959 105 ASN CCC O 1
ATOM 3279 N N . TYR C 1 109 ? 21.058 3.001 35.994 1.000 25.112 106 TYR CCC N 1
ATOM 3280 C CA . TYR C 1 109 ? 20.543 2.111 34.915 1.000 22.070 106 TYR CCC CA 1
ATOM 3281 C C . TYR C 1 109 ? 21.266 2.464 33.610 1.000 20.209 106 TYR CCC C 1
ATOM 3282 O O . TYR C 1 109 ? 21.468 3.619 33.256 1.000 21.405 106 TYR CCC O 1
ATOM 3291 N N . PRO C 1 110 ? 21.586 1.440 32.796 1.000 19.776 107 PRO CCC N 1
ATOM 3292 C CA . PRO C 1 110 ? 22.085 1.713 31.444 1.000 17.425 107 PRO CCC CA 1
ATOM 3293 C C . PRO C 1 110 ? 21.137 2.536 30.567 1.000 17.389 107 PRO CCC C 1
ATOM 3294 O O . PRO C 1 110 ? 19.912 2.565 30.774 1.000 18.565 107 PRO CCC O 1
ATOM 3298 N N . ALA C 1 111 ? 21.723 3.230 29.607 1.000 17.197 108 ALA CCC N 1
ATOM 3299 C CA . ALA C 1 111 ? 20.917 3.671 28.458 1.000 16.977 108 ALA CCC CA 1
ATOM 3300 C C . ALA C 1 111 ? 20.353 2.419 27.780 1.000 16.197 108 ALA CCC C 1
ATOM 3301 O O . ALA C 1 111 ? 20.917 1.338 27.937 1.000 16.739 108 ALA CCC O 1
ATOM 3303 N N . ARG C 1 112 ? 19.284 2.597 27.000 1.000 16.107 109 ARG CCC N 1
ATOM 3304 C CA . ARG C 1 112 ? 18.613 1.430 26.416 1.000 16.038 109 ARG CCC CA 1
ATOM 3305 C C . ARG C 1 112 ? 17.820 1.833 25.200 1.000 15.727 109 ARG CCC C 1
ATOM 3306 O O . ARG C 1 112 ? 17.306 2.923 25.130 1.000 17.534 109 ARG CCC O 1
ATOM 3314 N N . SER C 1 113 ? 17.752 0.875 24.283 1.000 16.376 110 SER CCC N 1
ATOM 3315 C CA . SER C 1 113 ? 16.765 0.894 23.205 1.000 16.885 110 SER CCC CA 1
ATOM 3316 C C . SER C 1 113 ? 16.102 -0.483 23.152 1.000 17.532 110 SER CCC C 1
ATOM 3317 O O . SER C 1 113 ? 16.787 -1.467 23.351 1.000 17.065 110 SER CCC O 1
ATOM 3320 N N . THR C 1 114 ? 14.811 -0.465 22.831 1.000 17.512 111 THR CCC N 1
ATOM 3321 C CA . THR C 1 114 ? 14.016 -1.702 22.751 1.000 18.561 111 THR CCC CA 1
ATOM 3322 C C . THR C 1 114 ? 13.110 -1.614 21.533 1.000 19.509 111 THR CCC C 1
ATOM 3323 O O . THR C 1 114 ? 12.406 -0.580 21.386 1.000 21.799 111 THR CCC O 1
ATOM 3327 N N . PHE C 1 115 ? 13.085 -2.648 20.705 1.000 15.924 112 PHE CCC N 1
ATOM 3328 C CA . PHE C 1 115 ? 12.161 -2.670 19.602 1.000 17.380 112 PHE CCC CA 1
ATOM 3329 C C . PHE C 1 115 ? 11.853 -4.100 19.202 1.000 15.110 112 PHE CCC C 1
ATOM 3330 O O . PHE C 1 115 ? 12.547 -5.023 19.597 1.000 16.026 112 PHE CCC O 1
ATOM 3338 N N . GLN C 1 116 ? 10.795 -4.245 18.434 1.000 15.146 113 GLN CCC N 1
ATOM 3339 C CA . GLN C 1 116 ? 10.439 -5.572 17.886 1.000 14.810 113 GLN CCC CA 1
ATOM 3340 C C . GLN C 1 116 ? 11.099 -5.749 16.522 1.000 14.139 113 GLN CCC C 1
ATOM 3341 O O . GLN C 1 116 ? 10.956 -4.876 15.669 1.000 16.628 113 GLN CCC O 1
ATOM 3347 N N . VAL C 1 117 ? 11.726 -6.888 16.346 1.000 14.365 114 VAL CCC N 1
ATOM 3348 C CA . VAL C 1 117 ? 12.362 -7.316 15.095 1.000 16.964 114 VAL CCC CA 1
ATOM 3349 C C . VAL C 1 117 ? 11.434 -8.192 14.314 1.000 16.297 114 VAL CCC C 1
ATOM 3350 O O . VAL C 1 117 ? 10.332 -8.537 14.779 1.000 18.680 114 VAL CCC O 1
ATOM 3354 N N . GLY C 1 118 ? 11.879 -8.579 13.128 1.000 14.912 115 GLY CCC N 1
ATOM 3355 C CA . GLY C 1 118 ? 11.166 -9.585 12.346 1.000 16.496 115 GLY CCC CA 1
ATOM 3356 C C . GLY C 1 118 ? 11.275 -10.978 12.869 1.000 16.348 115 GLY CCC C 1
ATOM 3357 O O . GLY C 1 118 ? 10.228 -11.623 13.089 1.000 18.339 115 GLY CCC O 1
ATOM 3358 N N . LYS C 1 119 ? 12.485 -11.415 13.142 1.000 14.517 116 LYS CCC N 1
ATOM 3359 C CA . LYS C 1 119 ? 12.762 -12.747 13.698 1.000 15.146 116 LYS CCC CA 1
ATOM 3360 C C . LYS C 1 119 ? 14.118 -12.705 14.374 1.000 15.459 116 LYS CCC C 1
ATOM 3361 O O . LYS C 1 119 ? 15.003 -11.951 13.943 1.000 15.379 116 LYS CCC O 1
ATOM 3367 N N . LEU C 1 120 ? 14.315 -13.545 15.383 1.000 14.655 117 LEU CCC N 1
ATOM 3368 C CA A LEU C 1 120 ? 15.591 -13.753 16.084 0.160 14.116 117 LEU CCC CA 1
ATOM 3369 C CA B LEU C 1 120 ? 15.586 -13.751 16.042 0.840 14.764 117 LEU CCC CA 1
ATOM 3370 C C . LEU C 1 120 ? 16.140 -15.119 15.703 1.000 15.445 117 LEU CCC C 1
ATOM 3371 O O . LEU C 1 120 ? 15.367 -16.045 15.357 1.000 16.960 117 LEU CCC O 1
ATOM 3380 N N . PRO C 1 121 ? 17.435 -15.315 15.837 1.000 15.825 118 PRO CCC N 1
ATOM 3381 C CA . PRO C 1 121 ? 18.024 -16.659 15.756 1.000 16.564 118 PRO CCC CA 1
ATOM 3382 C C . PRO C 1 121 ? 17.316 -17.612 16.732 1.000 16.904 118 PRO CCC C 1
ATOM 3383 O O . PRO C 1 121 ? 16.819 -17.193 17.809 1.000 17.120 118 PRO CCC O 1
ATOM 3387 N N . MET C 1 122 ? 17.243 -18.866 16.340 1.000 18.328 119 MET CCC N 1
ATOM 3388 C CA A MET C 1 122 ? 16.673 -19.940 17.173 0.880 18.626 119 MET CCC CA 1
ATOM 3389 C CA B MET C 1 122 ? 16.679 -19.978 17.148 0.120 18.544 119 MET CCC CA 1
ATOM 3390 C C . MET C 1 122 ? 15.202 -19.708 17.481 1.000 19.130 119 MET CCC C 1
ATOM 3391 O O . MET C 1 122 ? 14.674 -20.288 18.461 1.000 21.019 119 MET CCC O 1
ATOM 3400 N N . ALA C 1 123 ? 14.526 -18.862 16.733 1.000 17.924 120 ALA CCC N 1
ATOM 3401 C CA . ALA C 1 123 ? 13.124 -18.476 16.963 1.000 19.125 120 ALA CCC CA 1
ATOM 3402 C C . ALA C 1 123 ? 12.960 -17.971 18.416 1.000 18.681 120 ALA CCC C 1
ATOM 3403 O O . ALA C 1 123 ? 11.902 -18.177 19.035 1.000 21.782 120 ALA CCC O 1
ATOM 3405 N N . ALA C 1 124 ? 13.973 -17.312 18.922 1.000 16.197 121 ALA CCC N 1
ATOM 3406 C CA . ALA C 1 124 ? 13.977 -16.747 20.279 1.000 15.871 121 ALA CCC CA 1
ATOM 3407 C C . ALA C 1 124 ? 12.939 -15.656 20.434 1.000 16.646 121 ALA CCC C 1
ATOM 3408 O O . ALA C 1 124 ? 12.516 -14.992 19.462 1.000 16.425 121 ALA CCC O 1
ATOM 3410 N N . GLN C 1 125 ? 12.562 -15.376 21.668 1.000 15.186 122 GLN CCC N 1
ATOM 3411 C CA . GLN C 1 125 ? 11.654 -14.261 21.931 1.000 16.537 122 GLN CCC CA 1
ATOM 3412 C C . GLN C 1 125 ? 12.424 -12.995 22.203 1.000 15.054 122 GLN CCC C 1
ATOM 3413 O O . GLN C 1 125 ? 11.801 -11.909 22.225 1.000 16.892 122 GLN CCC O 1
ATOM 3419 N N . LEU C 1 126 ? 13.682 -13.083 22.576 1.000 15.602 123 LEU CCC N 1
ATOM 3420 C CA A LEU C 1 126 ? 14.519 -11.972 23.082 0.700 20.801 123 LEU CCC CA 1
ATOM 3421 C CA B LEU C 1 126 ? 14.495 -11.861 22.718 0.300 18.768 123 LEU CCC CA 1
ATOM 3422 C C . LEU C 1 126 ? 15.976 -12.155 22.675 1.000 19.415 123 LEU CCC C 1
ATOM 3423 O O . LEU C 1 126 ? 16.441 -13.280 22.818 1.000 18.050 123 LEU CCC O 1
ATOM 3432 N N . GLU C 1 127 ? 16.675 -11.085 22.331 1.000 17.898 124 GLU CCC N 1
ATOM 3433 C CA A GLU C 1 127 ? 18.127 -11.058 22.302 0.610 17.643 124 GLU CCC CA 1
ATOM 3434 C CA B GLU C 1 127 ? 18.150 -11.022 22.184 0.390 16.618 124 GLU CCC CA 1
ATOM 3435 C C . GLU C 1 127 ? 18.523 -9.736 22.918 1.000 17.387 124 GLU CCC C 1
ATOM 3436 O O . GLU C 1 127 ? 17.874 -8.724 22.629 1.000 19.265 124 GLU CCC O 1
ATOM 3447 N N . ILE C 1 128 ? 19.571 -9.755 23.698 1.000 16.324 125 ILE CCC N 1
ATOM 3448 C CA A ILE C 1 128 ? 20.018 -8.510 24.344 0.490 15.661 125 ILE CCC CA 1
ATOM 3449 C CA B ILE C 1 128 ? 20.021 -8.531 24.407 0.510 15.885 125 ILE CCC CA 1
ATOM 3450 C C . ILE C 1 128 ? 21.503 -8.339 24.129 1.000 15.885 125 ILE CCC C 1
ATOM 3451 O O . ILE C 1 128 ? 22.272 -9.243 24.403 1.000 17.041 125 ILE CCC O 1
ATOM 3460 N N . GLU C 1 129 ? 21.855 -7.191 23.601 1.000 16.019 126 GLU CCC N 1
ATOM 3461 C CA A GLU C 1 129 ? 23.272 -6.814 23.458 0.700 17.230 126 GLU CCC CA 1
ATOM 3462 C CA B GLU C 1 129 ? 23.274 -6.792 23.438 0.300 15.295 126 GLU CCC CA 1
ATOM 3463 C C . GLU C 1 129 ? 23.611 -5.709 24.457 1.000 15.865 126 GLU CCC C 1
ATOM 3464 O O . GLU C 1 129 ? 22.726 -5.037 24.907 1.000 20.172 126 GLU CCC O 1
ATOM 3475 N N . ALA C 1 130 ? 24.877 -5.577 24.775 1.000 17.106 127 ALA CCC N 1
ATOM 3476 C CA . ALA C 1 130 ? 25.322 -4.640 25.782 1.000 17.310 127 ALA CCC CA 1
ATOM 3477 C C . ALA C 1 130 ? 26.703 -4.122 25.495 1.000 16.382 127 ALA CCC C 1
ATOM 3478 O O . ALA C 1 130 ? 27.511 -4.770 24.811 1.000 18.553 127 ALA CCC O 1
ATOM 3480 N N . ILE C 1 131 ? 26.973 -2.964 26.084 1.000 17.116 128 ILE CCC N 1
ATOM 3481 C CA A ILE C 1 131 ? 28.333 -2.376 26.180 0.570 17.862 128 ILE CCC CA 1
ATOM 3482 C CA B ILE C 1 131 ? 28.353 -2.440 26.186 0.430 17.747 128 ILE CCC CA 1
ATOM 3483 C C . ILE C 1 131 ? 28.557 -2.059 27.643 1.000 18.173 128 ILE CCC C 1
ATOM 3484 O O . ILE C 1 131 ? 27.618 -1.528 28.260 1.000 18.206 128 ILE CCC O 1
ATOM 3493 N N . ALA C 1 132 ? 29.726 -2.365 28.168 1.000 18.761 129 ALA CCC N 1
ATOM 3494 C CA A ALA C 1 132 ? 30.014 -2.207 29.616 0.500 19.954 129 ALA CCC CA 1
ATOM 3495 C CA B ALA C 1 132 ? 30.007 -2.187 29.615 0.500 19.996 129 ALA CCC CA 1
ATOM 3496 C C . ALA C 1 132 ? 31.435 -1.666 29.809 1.000 19.886 129 ALA CCC C 1
ATOM 3497 O O . ALA C 1 132 ? 32.189 -1.613 28.870 1.000 21.043 129 ALA CCC O 1
ATOM 3500 N N . ILE C 1 133 ? 31.705 -1.282 31.059 1.000 22.456 130 ILE CCC N 1
ATOM 3501 C CA A ILE C 1 133 ? 33.041 -0.799 31.493 0.770 24.042 130 ILE CCC CA 1
ATOM 3502 C CA B ILE C 1 133 ? 33.034 -0.778 31.502 0.230 23.231 130 ILE CCC CA 1
ATOM 3503 C C . ILE C 1 133 ? 33.687 -1.844 32.396 1.000 22.039 130 ILE CCC C 1
ATOM 3504 O O . ILE C 1 133 ? 32.977 -2.423 33.239 1.000 24.528 130 ILE CCC O 1
ATOM 3513 N N . THR C 1 134 ? 34.986 -2.055 32.192 1.000 24.095 131 THR CCC N 1
ATOM 3514 C CA . THR C 1 134 ? 35.750 -2.884 33.133 1.000 26.996 131 THR CCC CA 1
ATOM 3515 C C . THR C 1 134 ? 36.567 -1.979 34.053 1.000 26.519 131 THR CCC C 1
ATOM 3516 O O . THR C 1 134 ? 36.872 -0.798 33.692 1.000 27.473 131 THR CCC O 1
ATOM 3520 N N . GLY C 1 135 ? 37.025 -2.573 35.146 1.000 34.456 132 GLY CCC N 1
ATOM 3521 C CA . GLY C 1 135 ? 37.908 -1.888 36.091 1.000 39.052 132 GLY CCC CA 1
ATOM 3522 C C . GLY C 1 135 ? 37.135 -0.899 36.930 1.000 39.249 132 GLY CCC C 1
ATOM 3523 O O . GLY C 1 135 ? 35.902 -1.038 37.087 1.000 33.056 132 GLY CCC O 1
ATOM 3524 N N . GLU C 1 136 ? 37.823 0.094 37.460 1.000 35.761 133 GLU CCC N 1
ATOM 3525 C CA . GLU C 1 136 ? 37.159 0.993 38.419 1.000 37.069 133 GLU CCC CA 1
ATOM 3526 C C . GLU C 1 136 ? 36.339 2.056 37.670 1.000 35.194 133 GLU CCC C 1
ATOM 3527 O O . GLU C 1 136 ? 36.848 2.680 36.724 1.000 43.873 133 GLU CCC O 1
ATOM 3533 N N . VAL C 1 137 ? 35.160 2.314 38.215 1.000 36.486 134 VAL CCC N 1
ATOM 3534 C CA . VAL C 1 137 ? 34.178 3.287 37.671 1.000 38.258 134 VAL CCC CA 1
ATOM 3535 C C . VAL C 1 137 ? 33.727 4.240 38.768 1.000 35.727 134 VAL CCC C 1
ATOM 3536 O O . VAL C 1 137 ? 33.195 3.731 39.750 1.000 42.796 134 VAL CCC O 1
ATOM 3540 N N . GLU C 1 138 ? 34.008 5.528 38.599 1.000 34.987 135 GLU CCC N 1
ATOM 3541 C CA . GLU C 1 138 ? 33.503 6.653 39.429 1.000 39.190 135 GLU CCC CA 1
ATOM 3542 C C . GLU C 1 138 ? 32.276 7.227 38.721 1.000 38.508 135 GLU CCC C 1
ATOM 3543 O O . GLU C 1 138 ? 32.454 7.798 37.620 1.000 36.462 135 GLU CCC O 1
ATOM 3549 N N . THR C 1 139 ? 31.113 7.164 39.371 1.000 35.525 136 THR CCC N 1
ATOM 3550 C CA . THR C 1 139 ? 29.852 7.784 38.895 1.000 35.834 136 THR CCC CA 1
ATOM 3551 C C . THR C 1 139 ? 29.697 9.165 39.540 1.000 43.468 136 THR CCC C 1
ATOM 3552 O O . THR C 1 139 ? 29.611 9.229 40.778 1.000 41.101 136 THR CCC O 1
ATOM 3556 N N . ILE C 1 140 ? 29.755 10.223 38.728 1.000 43.478 137 ILE CCC N 1
ATOM 3557 C CA . ILE C 1 140 ? 29.625 11.633 39.191 1.000 49.735 137 ILE CCC CA 1
ATOM 3558 C C . ILE C 1 140 ? 28.186 12.044 38.888 1.000 58.398 137 ILE CCC C 1
ATOM 3559 O O . ILE C 1 140 ? 27.758 12.244 37.750 1.000 72.230 137 ILE CCC O 1
#

Sequence (399 aa):
KTIRKKIIISSSPLCCPKPVVGPYNQQAILVVNHTLYLSGILGIDVVKTEEKLVVNNGGAVAETTRQALLLNMGHIILKEAGSNNYNNKVIIKKTTIFLQQDIINDFTTDVNNEVYKEFFKEENYPARSTFQVGKLPMMAAQLEIIEEAIIAITGEVETIKTIIRKKIISSSSPLCCPKKPVVGPYNQQAILVVNNHTLYLSGILGIDDVKTEEKKLVVNGGAVAETRQQALLNMGHIILKKEEAGSNNYNNKVIIKKTTIFLQQDINDFFTDVNEVYKEFFKENYPARSTFQVGKKLPPMMAAQLLEIIEEAIIAIITGEVETIKTTIIRKIISSPLCCPKPVGPYYNQAILVVNHTLYLSGILGIDVKTEEKLVNGGAVAETRRQQALLLNMGHIILKEAGSNYNKVIIKTTIFLQDINDFFTDVNNEVYKEEFFKENYPARSTFQVGKLLPMMAAQLLEEIIEEAIIAAIITGEVETI

Nearest PDB structures (foldseek):
  7zs6-assembly1_CCC  TM=1.008E+00  e=3.565E-30  Apis mellifera
  8q3h-assembly2_B  TM=9.883E-01  e=3.503E-21  Capra hircus
  8qoq-assembly1_A  TM=9.858E-01  e=6.215E-21  Capra hircus
  8qov-assembly1_A  TM=9.898E-01  e=8.546E-21  Capra hircus
  8qop-assembly1_A  TM=9.823E-01  e=1.035E-20  Capra hircus

B-factor: mean 25.41, std 11.98, range [10.05, 108.01]

Solvent-accessible surface area: 16230 Å² total; per-residue (Å²): 168,8,52,9,75,50,2,66,4,112,100,5,26,148,37,138,27,10,50,25,12,0,1,20,12,76,102,30,0,13,0,4,17,11,19,0,20,38,58,187,75,147,140,35,34,142,73,27,12,57,25,8,0,92,33,0,0,85,2,0,15,62,1,1,172,86,12,43,10,61,54,49,32,1,0,19,0,9,0,4,0,74,50,24,126,30,49,100,71,0,20,91,3,0,81,80,29,4,138,98,45,69,1,0,19,3,5,2,17,3,29,102,4,22,92,82,0,45,0,6,0,30,4,26,0,2,6,27,132,33,74,51,109,180,10,77,1,69,40,0,42,6,123,106,7,16,101,68,156,27,5,30,12,10,0,0,20,10,78,98,29,0,10,1,5,19,15,21,0,7,38,56,184,77,135,144,38,25,141,72,27,13,60,26,8,0,90,42,0,0,83,5,0,14,65,0,1,167,90,13,42,9,56,54,61,36,1,0,14,0,8,0,5,0,51,54,26,118,30,65,93,73,0,16,89,5,0,82,80,28,5,139,92,47,68,1,0,19,2,10,1,26,2,22,102,3,20,92,86,1,53,0,5,0,31,3,26,0,2,6,27,116,31,76,54,124,163,11,59,9,69,47,1,58,3,114,108,10,27,165,26,142,32,2,60,16,8,0,0,15,9,77,106,32,0,9,0,4,17,11,22,0,28,45,68,181,77,118,143,40,29,134,68,28,12,72,31,9,2,82,38,0,0,75,2,0,1,62,3,0,112,79,10,42,7,56,31,64,41,1,0,19,0,10,0,8,0,50,57,19,116,31,42,99,72,0,16,97,6,0,82,89,26,4,135,98,54,70,1,0,5,3,4,1,28,2,24,93,2,34,99,82,0,52,0,6,2,26,3,22,0,3,8,25,135,34,76,52,126

Secondary structure (P-SEA, 3-state):
cbbbbbbbbccccccccccccccccccbbbbcccccccccccccccccaaaaaaaaaaaaaaaaaaaccccccccbbbbbbccccaaaaaaaaaaaccccccccbbbbbcccccccccccccccccccccccc/cbbbbbbbbccccccccccccccccccbbbbcccccccccccccccccaaaaaaaaaaaaaaaaaaaccccccccbbbbbcccccaaaaaaaaaaaccccccccbbbbbcccccccccbbbbbcccccccccc/cbbbbbbbbccccccccccccccccccbbbbcccccccccccccccccaaaaaaaaaaaaaaaaaaaccccccccbbbbbcccccaaaaaaaaaaaccccccccbbbbbcccccccccbbbbbcccccccccc

Radius of gyration: 19.36 Å; Cα contacts (8 Å, |Δi|>4): 1289; chains: 3; bounding box: 48×49×51 Å

Foldseek 3Di:
DKDKDQFDDLQAAADPDDDGQWIQIRFKIWGDKGWLAGSVPRAHDPDADLSGLLSRLVNVQRRQVRQQHAQLQWAEKEKEFQDVVCVVSSVVSVCVGHPPNHHHYHYDYDPADPNSHGIIMTTMGTHDDDDDD/DWDKDQFDDLQAADPDDDDGQWIQTRFKIWGDKFWLAHSVVRAHDPDADLSRLLSRVVSVQRRQVSQQHALLFWAEKEKEFQDPVCVVSSVVSVCVGAPPPGHHYHYDYDPADPNRHGIIMTTMGGHDDDDDD/DWDKDQFDFLQAAADDDDDGQWIQTRFKIWGDWFWLAHNVVRAHDDDADLNRLLSRLVNVQRRQVSQQHALQFWAEKEKEFQDPVCVVSSVVSVCVGRPPPHHHYYYDYDPADPNRHGIIMITMGGHDDDDDD